Protein AF-A0A919XMH2-F1 (afdb_monomer)

Nearest PDB structures (foldseek):
  9crn-assembly1_A  TM=4.105E-01  e=1.845E-03  Streptococcus pyogenes NZ131
  7o9z-assembly1_A  TM=4.000E-01  e=1.592E-01  Homo sapiens

Sequence (378 aa):
MKRRINSLFTKSILCTICTATILCGSFSYEGSISAVSAATTDIRVSDEEALITNLKAANTRLSEGISSGMINDSMYKDVKASLLGFNVKLEDMAYGDFVSFDSLTEELKTTTNLLNTQIDEILAGYNGYDKFIIPLERDFCMEEFQRFQISVRALSKKGPSSTLNTSSVIMPSSSNKVGRITVRYGRHTYSSMNQVEYDAVMKIVEEAIKDRGTEPFAGKYQAYFFRYLDGDRKTNYEKRGVDYIGLHVAEGSIGELVEAGVPRETIIKAKIAGDVALLLIRGSVDPRNGKPNSAYDTLIDRQGDCDSDAQTILAVFDALGFNTAIIGSPNHADAIIEIDGKWWDFTSDSFLRVDMTQALKRKDIYIHTRPTNGLPIK

Mean predicted aligned error: 15.89 Å

Solvent-accessible surface area (backbone atoms only — not comparable to full-atom values): 21847 Å² total; per-residue (Å²): 137,93,81,92,78,84,90,88,90,79,89,91,89,90,76,88,88,90,88,89,80,90,86,87,81,98,70,87,88,81,80,56,67,66,58,52,50,51,54,54,46,56,53,52,52,55,54,52,52,49,50,50,50,47,37,49,58,22,46,51,53,39,50,53,15,58,79,68,71,66,67,55,71,67,44,56,52,43,40,45,52,34,54,49,54,47,51,54,52,57,73,75,47,68,95,83,72,72,86,59,53,67,65,47,54,53,52,51,52,52,47,50,50,56,64,48,56,48,52,59,52,49,76,74,65,70,91,71,85,86,76,64,62,64,61,56,59,46,53,51,44,52,50,57,49,50,52,46,53,49,54,50,51,60,66,68,48,82,55,82,72,64,62,74,76,64,91,60,51,66,74,51,59,99,76,32,59,54,92,87,28,77,30,58,46,50,76,54,52,36,64,38,92,44,51,68,47,35,53,51,41,50,49,55,45,52,48,55,59,55,74,47,50,81,60,65,52,75,51,100,36,30,72,26,39,52,39,42,75,73,69,52,56,33,88,81,42,59,88,83,36,71,66,17,49,32,24,44,52,30,43,64,24,46,35,59,45,56,77,71,65,48,56,68,70,59,52,52,53,50,48,43,32,51,52,51,27,54,58,57,46,59,80,34,42,70,80,89,71,86,72,43,50,13,21,40,30,18,64,72,72,33,29,26,42,49,45,1,45,25,25,36,39,41,54,35,34,42,69,71,45,41,42,32,31,26,41,28,40,99,88,47,36,46,33,31,37,48,56,90,94,39,41,25,37,66,55,97,79,20,47,45,81,45,59,56,66,62,50,63,66,39,93,64,41,46,75,69,39,70,37,31,82,70,56,80,89,108

pLDDT: mean 76.34, std 22.38, range [22.17, 98.38]

Secondary structure (DSSP, 8-state):
----------------------------SSSSHHHHHHHHHHHHHHHHHHHHHHHHHHHHHHHHHHHHT---HHHHHHHHHHHHHHHHHHHTS-TT--TTHHHHHHHHHHHHHHHHHHHHHHHHH--SS--SHHHHHHHHHHHHHHHHHHHHHHHH--S------GGG--PPPTT-EETTEE-SSTT--TT-SSHHHHHHHHHHHHHHHHHTTT--TTGGGHHHHHHHHTT--GGGS-TTSHHHHHHHHHHHHHHHHHHTT--HHHHHHHHHHHHHHHHHHBTBB--SSS---SHHHHHTS-B--HHHHHHHHHHHHHHTT-EEEEEEETTEEEEEEEETTEEEEEETTEEEEE-HHHHTTSTT-EEEE--TT-PPP-

Radius of gyration: 27.54 Å; Cα contacts (8 Å, |Δi|>4): 428; chains: 1; bounding box: 56×79×84 Å

Organism: NCBI:txid1274374

Structure (mmCIF, N/CA/C/O backbone):
data_AF-A0A919XMH2-F1
#
_entry.id   AF-A0A919XMH2-F1
#
loop_
_atom_site.group_PDB
_atom_site.id
_atom_site.type_symbol
_atom_site.label_atom_id
_atom_site.label_alt_id
_atom_site.label_comp_id
_atom_site.label_asym_id
_atom_site.label_entity_id
_atom_site.label_seq_id
_atom_site.pdbx_PDB_ins_code
_atom_site.Cartn_x
_atom_site.Cartn_y
_atom_site.Cartn_z
_atom_site.occupancy
_atom_site.B_iso_or_equiv
_atom_site.auth_seq_id
_atom_site.auth_comp_id
_atom_site.auth_asym_id
_atom_site.auth_atom_id
_atom_site.pdbx_PDB_model_num
ATOM 1 N N . MET A 1 1 ? -32.494 -22.008 -54.701 1.00 37.12 1 MET A N 1
ATOM 2 C CA . MET A 1 1 ? -31.610 -23.200 -54.629 1.00 37.12 1 MET A CA 1
ATOM 3 C C . MET A 1 1 ? -30.452 -22.818 -53.707 1.00 37.12 1 MET A C 1
ATOM 5 O O . MET A 1 1 ? -29.816 -21.834 -54.025 1.00 37.12 1 MET A O 1
ATOM 9 N N . LYS A 1 2 ? -30.210 -23.339 -52.492 1.00 31.72 2 LYS A N 1
ATOM 10 C CA . LYS A 1 2 ? -30.419 -24.656 -51.835 1.00 31.72 2 LYS A CA 1
ATOM 11 C C . LYS A 1 2 ? -29.518 -25.804 -52.345 1.00 31.72 2 LYS A C 1
ATOM 13 O O . LYS A 1 2 ? -29.921 -26.508 -53.262 1.00 31.72 2 LYS A O 1
ATOM 18 N N . ARG A 1 3 ? -28.358 -25.967 -51.679 1.00 33.78 3 ARG A N 1
ATOM 19 C CA . ARG A 1 3 ? -27.475 -27.147 -51.401 1.00 33.78 3 ARG A CA 1
ATOM 20 C C . ARG A 1 3 ? -26.162 -26.539 -50.849 1.00 33.78 3 ARG A C 1
ATOM 22 O O . ARG A 1 3 ? -25.624 -25.682 -51.529 1.00 33.78 3 ARG A O 1
ATOM 29 N N . ARG A 1 4 ? -25.639 -26.748 -49.630 1.00 33.78 4 ARG A N 1
ATOM 30 C CA . ARG A 1 4 ? -25.788 -27.739 -48.533 1.00 33.78 4 ARG A CA 1
ATOM 31 C C . ARG A 1 4 ? -25.133 -29.113 -48.779 1.00 33.78 4 ARG A C 1
ATOM 33 O O . ARG A 1 4 ? -25.792 -29.995 -49.316 1.00 33.78 4 ARG A O 1
ATOM 40 N N . ILE A 1 5 ? -23.889 -29.261 -48.296 1.00 37.41 5 ILE A N 1
ATOM 41 C CA . ILE A 1 5 ? -23.187 -30.483 -47.831 1.00 37.41 5 ILE A CA 1
ATOM 42 C C . ILE A 1 5 ? -22.262 -29.988 -46.686 1.00 37.41 5 ILE A C 1
ATOM 44 O O . ILE A 1 5 ? -21.480 -29.074 -46.919 1.00 37.41 5 ILE A O 1
ATOM 48 N N . ASN A 1 6 ? -22.605 -30.212 -45.410 1.00 28.58 6 ASN A N 1
ATOM 49 C CA . ASN A 1 6 ? -22.046 -31.222 -44.481 1.00 28.58 6 ASN A CA 1
ATOM 50 C C . ASN A 1 6 ? -20.498 -31.227 -44.426 1.00 28.58 6 ASN A C 1
ATOM 52 O O . ASN A 1 6 ? -19.864 -31.526 -45.426 1.00 28.58 6 ASN A O 1
ATOM 56 N N . SER A 1 7 ? -19.821 -30.779 -43.360 1.00 28.52 7 SER A N 1
ATOM 57 C CA . SER A 1 7 ? -19.795 -31.242 -41.951 1.00 28.52 7 SER A CA 1
ATOM 58 C C . SER A 1 7 ? -19.073 -32.578 -41.736 1.00 28.52 7 SER A C 1
ATOM 60 O O . SER A 1 7 ? -19.628 -33.612 -42.098 1.00 28.52 7 SER A O 1
ATOM 62 N N . LEU A 1 8 ? -17.910 -32.538 -41.073 1.00 27.72 8 LEU A N 1
ATOM 63 C CA . LEU A 1 8 ? -17.358 -33.540 -40.139 1.00 27.72 8 LEU A CA 1
ATOM 64 C C . LEU A 1 8 ? -15.905 -33.159 -39.808 1.00 27.72 8 LEU A C 1
ATOM 66 O O . LEU A 1 8 ? -15.084 -33.133 -40.713 1.00 27.72 8 LEU A O 1
ATOM 70 N N . PHE A 1 9 ? -15.608 -32.862 -38.540 1.00 25.66 9 PHE A N 1
ATOM 71 C CA . PHE A 1 9 ? -14.467 -33.395 -37.775 1.00 25.66 9 PHE A CA 1
ATOM 72 C C . PHE A 1 9 ? -14.459 -32.755 -36.380 1.00 25.66 9 PHE A C 1
ATOM 74 O O . PHE A 1 9 ? -14.402 -31.536 -36.225 1.00 25.66 9 PHE A O 1
ATOM 81 N N . THR A 1 10 ? -14.567 -33.577 -35.339 1.00 28.98 10 THR A N 1
ATOM 82 C CA . THR A 1 10 ? -14.477 -33.145 -33.939 1.00 28.98 10 THR A CA 1
ATOM 83 C C . THR A 1 10 ? -14.006 -34.330 -33.101 1.00 28.98 10 THR A C 1
ATOM 85 O O . THR A 1 10 ? -14.522 -35.427 -33.289 1.00 28.98 10 THR A O 1
ATOM 88 N N . LYS A 1 11 ? -13.109 -34.068 -32.137 1.00 26.88 11 LYS A N 1
ATOM 89 C CA . LYS A 1 11 ? -12.556 -34.997 -31.125 1.00 26.88 11 LYS A CA 1
ATOM 90 C C . LYS A 1 11 ? -11.604 -36.091 -31.639 1.00 26.88 11 LYS A C 1
ATOM 92 O O . LYS A 1 11 ? -12.023 -36.964 -32.385 1.00 26.88 11 LYS A O 1
ATOM 97 N N . SER A 1 12 ? -10.372 -36.103 -31.106 1.00 24.67 12 SER A N 1
ATOM 98 C CA . SER A 1 12 ? -9.724 -37.298 -30.517 1.00 24.67 12 SER A CA 1
ATOM 99 C C . SER A 1 12 ? -8.263 -37.032 -30.087 1.00 24.67 12 SER A C 1
ATOM 101 O O . SER A 1 12 ? -7.349 -37.469 -30.776 1.00 24.67 12 SER A O 1
ATOM 103 N N . ILE A 1 13 ? -8.034 -36.398 -28.927 1.00 26.77 13 ILE A N 1
ATOM 104 C CA . ILE A 1 13 ? -6.856 -36.667 -28.067 1.00 26.77 13 ILE A CA 1
ATOM 105 C C . ILE A 1 13 ? -7.311 -36.515 -26.608 1.00 26.77 13 ILE A C 1
ATOM 107 O O . ILE A 1 13 ? -7.397 -35.402 -26.099 1.00 26.77 13 ILE A O 1
ATOM 111 N N . LEU A 1 14 ? -7.683 -37.627 -25.965 1.00 23.66 14 LEU A N 1
ATOM 112 C CA . LEU A 1 14 ? -7.986 -37.696 -24.527 1.00 23.66 14 LEU A CA 1
ATOM 113 C C . LEU A 1 14 ? -7.947 -39.168 -24.068 1.00 23.66 14 LEU A C 1
ATOM 115 O O . LEU A 1 14 ? -8.983 -39.793 -23.857 1.00 23.66 14 LEU A O 1
ATOM 119 N N . CYS A 1 15 ? -6.748 -39.758 -24.016 1.00 24.55 15 CYS A N 1
ATOM 120 C CA . CYS A 1 15 ? -6.497 -41.092 -23.454 1.00 24.55 15 CYS A CA 1
ATOM 121 C C . CYS A 1 15 ? -4.993 -41.280 -23.175 1.00 24.55 15 CYS A C 1
ATOM 123 O O . CYS A 1 15 ? -4.175 -40.670 -23.863 1.00 24.55 15 CYS A O 1
ATOM 125 N N . THR A 1 16 ? -4.644 -42.178 -22.240 1.00 24.95 16 THR A N 1
ATOM 126 C CA . THR A 1 16 ? -3.318 -42.321 -21.580 1.00 24.95 16 THR A CA 1
ATOM 127 C C . THR A 1 16 ? -3.024 -41.108 -20.676 1.00 24.95 16 THR A C 1
ATOM 129 O O . THR A 1 16 ? -2.994 -39.985 -21.153 1.00 24.95 16 THR A O 1
ATOM 132 N N . ILE A 1 17 ? -2.849 -41.222 -19.355 1.00 23.98 17 ILE A N 1
ATOM 133 C CA . ILE A 1 17 ? -2.293 -42.320 -18.545 1.00 23.98 17 ILE A CA 1
ATOM 134 C C . ILE A 1 17 ? -3.164 -42.567 -17.298 1.00 23.98 17 ILE A C 1
ATOM 136 O O . ILE A 1 17 ? -3.434 -41.631 -16.555 1.00 23.98 17 ILE A O 1
ATOM 140 N N . CYS A 1 18 ? -3.543 -43.824 -17.027 1.00 22.17 18 CYS A N 1
ATOM 141 C CA . CYS A 1 18 ? -4.041 -44.253 -15.711 1.00 22.17 18 CYS A CA 1
ATOM 142 C C . CYS A 1 18 ? -3.999 -45.789 -15.568 1.00 22.17 18 CYS A C 1
ATOM 144 O O . CYS A 1 18 ? -4.957 -46.447 -15.951 1.00 22.17 18 CYS A O 1
ATOM 146 N N . THR A 1 19 ? -2.920 -46.349 -15.002 1.00 26.84 19 THR A N 1
ATOM 147 C CA . THR A 1 19 ? -2.914 -47.644 -14.270 1.00 26.84 19 THR A CA 1
ATOM 148 C C . THR A 1 19 ? -1.542 -47.900 -13.636 1.00 26.84 19 THR A C 1
ATOM 150 O O . THR A 1 19 ? -0.623 -48.297 -14.346 1.00 26.84 19 THR A O 1
ATOM 153 N N . ALA A 1 20 ? -1.425 -47.732 -12.313 1.00 23.78 20 ALA A N 1
ATOM 154 C CA . ALA A 1 20 ? -0.468 -48.450 -11.454 1.00 23.78 20 ALA A CA 1
ATOM 155 C C . ALA A 1 20 ? -0.774 -48.178 -9.965 1.00 23.78 20 ALA A C 1
ATOM 157 O O . ALA A 1 20 ? -0.366 -47.163 -9.405 1.00 23.78 20 ALA A O 1
ATOM 158 N N . THR A 1 21 ? -1.498 -49.078 -9.298 1.00 28.55 21 THR A N 1
ATOM 159 C CA . THR A 1 21 ? -1.613 -49.120 -7.824 1.00 28.55 21 THR A CA 1
ATOM 160 C C . THR A 1 21 ? -1.978 -50.548 -7.395 1.00 28.55 21 THR A C 1
ATOM 162 O O . THR A 1 21 ? -2.598 -51.246 -8.194 1.00 28.55 21 THR A O 1
ATOM 165 N N . ILE A 1 22 ? -1.687 -50.914 -6.127 1.00 32.78 22 ILE A N 1
ATOM 166 C CA . ILE A 1 22 ? -2.116 -52.150 -5.409 1.00 32.78 22 ILE A CA 1
ATOM 167 C C . ILE A 1 22 ? -1.269 -53.386 -5.813 1.00 32.78 22 ILE A C 1
ATOM 169 O O . ILE A 1 22 ? -1.165 -53.677 -6.996 1.00 32.78 22 ILE A O 1
ATOM 173 N N . LEU A 1 23 ? -0.609 -54.184 -4.952 1.00 27.98 23 LEU A N 1
ATOM 174 C CA . LEU A 1 23 ? -0.455 -54.378 -3.480 1.00 27.98 23 LEU A CA 1
ATOM 175 C C . LEU A 1 23 ? 0.982 -54.974 -3.256 1.00 27.98 23 LEU A C 1
ATOM 177 O O . LEU A 1 23 ? 1.599 -55.366 -4.240 1.00 27.98 23 LEU A O 1
ATOM 181 N N . CYS A 1 24 ? 1.625 -55.141 -2.085 1.00 27.50 24 CYS A N 1
ATOM 182 C CA . CYS A 1 24 ? 1.329 -54.965 -0.649 1.00 27.50 24 CYS A CA 1
ATOM 183 C C . CYS A 1 24 ? 2.656 -54.823 0.146 1.00 27.50 24 CYS A C 1
ATOM 185 O O . CYS A 1 24 ? 3.675 -55.338 -0.308 1.00 27.50 24 CYS A O 1
ATOM 187 N N . GLY A 1 25 ? 2.643 -54.259 1.367 1.00 24.67 25 GLY A N 1
ATOM 188 C CA . GLY A 1 25 ? 3.745 -54.432 2.334 1.00 24.67 25 GLY A CA 1
ATOM 189 C C . GLY A 1 25 ? 3.867 -53.336 3.398 1.00 24.67 25 GLY A C 1
ATOM 190 O O . GLY A 1 25 ? 4.455 -52.291 3.146 1.00 24.67 25 GLY A O 1
ATOM 191 N N . SER A 1 26 ? 3.360 -53.579 4.609 1.00 38.81 26 SER A N 1
ATOM 192 C CA . SER A 1 26 ? 3.562 -52.693 5.763 1.00 38.81 26 SER A CA 1
ATOM 193 C C . SER A 1 26 ? 4.991 -52.817 6.312 1.00 38.81 26 SER A C 1
ATOM 195 O O . SER A 1 26 ? 5.308 -53.808 6.969 1.00 38.81 26 SER A O 1
ATOM 197 N N . PHE A 1 27 ? 5.826 -51.804 6.072 1.00 32.75 27 PHE A N 1
ATOM 198 C CA . PHE A 1 27 ? 7.167 -51.655 6.651 1.00 32.75 27 PHE A CA 1
ATOM 199 C C . PHE A 1 27 ? 7.318 -50.288 7.335 1.00 32.75 27 PHE A C 1
ATOM 201 O O . PHE A 1 27 ? 6.703 -49.303 6.926 1.00 32.75 27 PHE A O 1
ATOM 208 N N . SER A 1 28 ? 8.126 -50.243 8.395 1.00 34.31 28 SER A N 1
ATOM 209 C CA . SER A 1 28 ? 8.384 -49.065 9.231 1.00 34.31 28 SER A CA 1
ATOM 210 C C . SER A 1 28 ? 9.037 -47.919 8.444 1.00 34.31 28 SER A C 1
ATOM 212 O O . SER A 1 28 ? 10.002 -48.120 7.708 1.00 34.31 28 SER A O 1
ATOM 214 N N . TYR A 1 29 ? 8.513 -46.702 8.610 1.00 39.00 29 TYR A N 1
ATOM 215 C CA . TYR A 1 29 ? 8.748 -45.579 7.695 1.00 39.00 29 TYR A CA 1
ATOM 216 C C . TYR A 1 29 ? 9.669 -44.500 8.297 1.00 39.00 29 TYR A C 1
ATOM 218 O O . TYR A 1 29 ? 9.210 -43.425 8.666 1.00 39.00 29 TYR A O 1
ATOM 226 N N . GLU A 1 30 ? 10.975 -44.779 8.368 1.00 38.09 30 GLU A N 1
ATOM 227 C CA . GLU A 1 30 ? 12.016 -43.765 8.667 1.00 38.09 30 GLU A CA 1
ATOM 228 C C . GLU A 1 30 ? 13.101 -43.647 7.570 1.00 38.09 30 GLU A C 1
ATOM 230 O O . GLU A 1 30 ? 13.927 -42.742 7.610 1.00 38.09 30 GLU A O 1
ATOM 235 N N . GLY A 1 31 ? 13.092 -44.514 6.546 1.00 41.38 31 GLY A N 1
ATOM 236 C CA . GLY A 1 31 ? 14.118 -44.555 5.484 1.00 41.38 31 GLY A CA 1
ATOM 237 C C . GLY A 1 31 ? 13.741 -43.908 4.142 1.00 41.38 31 GLY A C 1
ATOM 238 O O . GLY A 1 31 ? 14.453 -44.082 3.159 1.00 41.38 31 GLY A O 1
ATOM 239 N N . SER A 1 32 ? 12.598 -43.227 4.059 1.00 42.12 32 SER A N 1
ATOM 240 C CA . SER A 1 32 ? 11.900 -42.914 2.797 1.00 42.12 32 SER A CA 1
ATOM 241 C C . SER A 1 32 ? 11.964 -41.446 2.357 1.00 42.12 32 SER A C 1
ATOM 243 O O . SER A 1 32 ? 11.772 -41.156 1.178 1.00 42.12 32 SER A O 1
ATOM 245 N N . ILE A 1 33 ? 12.263 -40.514 3.267 1.00 42.69 33 ILE A N 1
ATOM 246 C CA . ILE A 1 33 ? 12.287 -39.070 2.963 1.00 42.69 33 ILE A CA 1
ATOM 247 C C . ILE A 1 33 ? 13.466 -38.712 2.039 1.00 42.69 33 ILE A C 1
ATOM 249 O O . ILE A 1 33 ? 13.313 -37.892 1.137 1.00 42.69 33 ILE A O 1
ATOM 253 N N . SER A 1 34 ? 14.623 -39.362 2.202 1.00 42.59 34 SER A N 1
ATOM 254 C CA . SER A 1 34 ? 15.809 -39.129 1.363 1.00 42.59 34 SER A CA 1
ATOM 255 C C . SER A 1 34 ? 15.616 -39.590 -0.085 1.00 42.59 34 SER A C 1
ATOM 257 O O . SER A 1 34 ? 15.993 -38.869 -1.004 1.00 42.59 34 SER A O 1
ATOM 259 N N . ALA A 1 35 ? 14.990 -40.751 -0.299 1.00 39.09 35 ALA A N 1
ATOM 260 C CA . ALA A 1 35 ? 14.731 -41.290 -1.635 1.00 39.09 35 ALA A CA 1
ATOM 261 C C . ALA A 1 35 ? 13.670 -40.479 -2.398 1.00 39.09 35 ALA A C 1
ATOM 263 O O . ALA A 1 35 ? 13.832 -40.232 -3.591 1.00 39.09 35 ALA A O 1
ATOM 264 N N . VAL A 1 36 ? 12.616 -40.018 -1.710 1.00 39.62 36 VAL A N 1
ATOM 265 C CA . VAL A 1 36 ? 11.622 -39.110 -2.306 1.00 39.62 36 VAL A CA 1
ATOM 266 C C . VAL A 1 36 ? 12.258 -37.759 -2.636 1.00 39.62 36 VAL A C 1
ATOM 268 O O . VAL A 1 36 ? 12.061 -37.272 -3.741 1.00 39.62 36 VAL A O 1
ATOM 271 N N . SER A 1 37 ? 13.078 -37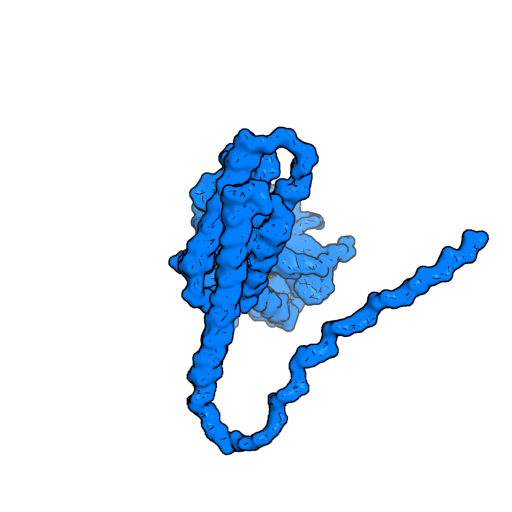.199 -1.737 1.00 45.19 37 SER A N 1
ATOM 272 C CA . SER A 1 37 ? 13.803 -35.943 -1.978 1.00 45.19 37 SER A CA 1
ATOM 273 C C . SER A 1 37 ? 14.713 -36.026 -3.214 1.00 45.19 37 SER A C 1
ATOM 275 O O . SER A 1 37 ? 14.603 -35.189 -4.115 1.00 45.19 37 SER A O 1
ATOM 277 N N . ALA A 1 38 ? 15.530 -37.083 -3.318 1.00 45.69 38 ALA A N 1
ATOM 278 C CA . ALA A 1 38 ? 16.395 -37.327 -4.474 1.00 45.69 38 ALA A CA 1
ATOM 279 C C . ALA A 1 38 ? 15.586 -37.441 -5.777 1.00 45.69 38 ALA A C 1
ATOM 281 O O . ALA A 1 38 ? 15.829 -36.681 -6.709 1.00 45.69 38 ALA A O 1
ATOM 282 N N . ALA A 1 39 ? 14.541 -38.276 -5.805 1.00 37.81 39 ALA A N 1
ATOM 283 C CA . ALA A 1 39 ? 13.683 -38.418 -6.981 1.00 37.81 39 ALA A CA 1
ATOM 284 C C . ALA A 1 39 ? 12.970 -37.107 -7.369 1.00 37.81 39 ALA A C 1
ATOM 286 O O . ALA A 1 39 ? 12.843 -36.804 -8.553 1.00 37.81 39 ALA A O 1
ATOM 287 N N . THR A 1 40 ? 12.533 -36.290 -6.401 1.00 47.91 40 THR A N 1
ATOM 288 C CA . THR A 1 40 ? 11.966 -34.961 -6.701 1.00 47.91 40 THR A CA 1
ATOM 289 C C . THR A 1 40 ? 13.009 -33.969 -7.204 1.00 47.91 40 THR A C 1
ATOM 291 O O . THR A 1 40 ? 12.663 -33.090 -7.988 1.00 47.91 40 THR A O 1
ATOM 294 N N . THR A 1 41 ? 14.272 -34.112 -6.797 1.00 54.03 41 THR A N 1
ATOM 295 C CA . THR A 1 41 ? 15.380 -33.288 -7.301 1.00 54.03 41 THR A CA 1
ATOM 296 C C . THR A 1 41 ? 15.699 -33.659 -8.745 1.00 54.03 41 THR A C 1
ATOM 298 O O . THR A 1 41 ? 15.716 -32.780 -9.598 1.00 54.03 41 THR A O 1
ATOM 301 N N . ASP A 1 42 ? 15.839 -34.953 -9.041 1.00 47.16 42 ASP A N 1
ATOM 302 C CA . ASP A 1 42 ? 16.117 -35.452 -10.392 1.00 47.16 42 ASP A CA 1
ATOM 303 C C . ASP A 1 42 ? 15.017 -35.042 -11.390 1.00 47.16 42 ASP A C 1
ATOM 305 O O . ASP A 1 42 ? 15.311 -34.568 -12.489 1.00 47.16 42 ASP A O 1
ATOM 309 N N . ILE A 1 43 ? 13.740 -35.138 -10.990 1.00 52.09 43 ILE A N 1
ATOM 310 C CA . ILE A 1 43 ? 12.607 -34.685 -11.817 1.00 52.09 43 ILE A CA 1
ATOM 311 C C . ILE A 1 43 ? 12.673 -33.166 -12.056 1.00 52.09 43 ILE A C 1
ATOM 313 O O . ILE A 1 43 ? 12.537 -32.725 -13.197 1.00 52.09 43 ILE A O 1
ATOM 317 N N . ARG A 1 4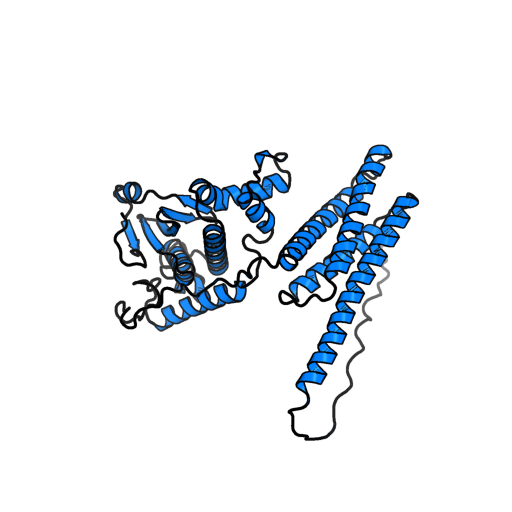4 ? 12.933 -32.359 -11.016 1.00 57.41 44 ARG A N 1
ATOM 318 C CA . ARG A 1 44 ? 13.042 -30.891 -11.138 1.00 57.41 44 ARG A CA 1
ATOM 319 C C . ARG A 1 44 ? 14.179 -30.460 -12.067 1.00 57.41 44 ARG A C 1
ATOM 321 O O . ARG A 1 44 ? 13.951 -29.619 -12.932 1.00 57.41 44 ARG A O 1
ATOM 328 N N . VAL A 1 45 ? 15.360 -31.067 -11.932 1.00 60.09 45 VAL A N 1
ATOM 329 C CA . VAL A 1 45 ? 16.511 -30.794 -12.810 1.00 60.09 45 VAL A CA 1
ATOM 330 C C . VAL A 1 45 ? 16.161 -31.117 -14.267 1.00 60.09 45 VAL A C 1
ATOM 332 O O . VAL A 1 45 ? 16.439 -30.306 -15.148 1.00 60.09 45 VAL A O 1
ATOM 335 N N . SER A 1 46 ? 15.465 -32.232 -14.523 1.00 66.44 46 SER A N 1
ATOM 336 C CA . SER A 1 46 ? 15.073 -32.611 -15.889 1.00 66.44 46 SER A CA 1
ATOM 337 C C . SER A 1 46 ? 14.099 -31.625 -16.561 1.00 66.44 46 SER A C 1
ATOM 339 O O . SER A 1 46 ? 14.206 -31.390 -17.766 1.00 66.44 46 SER A O 1
ATOM 341 N N . ASP A 1 47 ? 13.203 -30.985 -15.797 1.00 78.25 47 ASP A N 1
ATOM 342 C CA . ASP A 1 47 ? 12.311 -29.933 -16.307 1.00 78.25 47 ASP A CA 1
ATOM 343 C C . ASP A 1 47 ? 13.079 -28.642 -16.657 1.00 78.25 47 ASP A C 1
ATOM 345 O O . ASP A 1 47 ? 12.821 -28.019 -17.691 1.00 78.25 47 ASP A O 1
ATOM 349 N N . GLU A 1 48 ? 14.016 -28.219 -15.799 1.00 80.56 48 GLU A N 1
ATOM 350 C CA . GLU A 1 48 ? 14.837 -27.019 -16.026 1.00 80.56 48 GLU A CA 1
ATOM 351 C C . GLU A 1 48 ? 15.740 -27.180 -17.254 1.00 80.56 48 GLU A C 1
ATOM 353 O O . GLU A 1 48 ? 15.795 -26.295 -18.115 1.00 80.56 48 GLU A O 1
ATOM 358 N N . GLU A 1 49 ? 16.414 -28.327 -17.370 1.00 82.75 49 GLU A N 1
ATOM 359 C CA . GLU A 1 49 ? 17.259 -28.652 -18.519 1.00 82.75 49 GLU A CA 1
ATOM 360 C C . GLU A 1 49 ? 16.450 -28.704 -19.820 1.00 82.75 49 GLU A C 1
ATOM 362 O O . GLU A 1 49 ? 16.929 -28.226 -20.853 1.00 82.75 49 GLU A O 1
ATOM 367 N N . ALA A 1 50 ? 15.210 -29.206 -19.786 1.00 85.06 50 ALA A N 1
ATOM 368 C CA . ALA A 1 50 ? 14.317 -29.200 -20.942 1.00 85.06 50 ALA A CA 1
ATOM 369 C C . ALA A 1 50 ? 13.947 -27.772 -21.384 1.00 85.06 50 ALA A C 1
ATOM 371 O O . ALA A 1 50 ? 14.024 -27.461 -22.575 1.00 85.06 50 ALA A O 1
ATOM 372 N N . LEU A 1 51 ? 13.608 -26.873 -20.451 1.00 81.94 51 LEU A N 1
ATOM 373 C CA . LEU A 1 51 ? 13.320 -25.466 -20.766 1.00 81.94 51 LEU A CA 1
ATOM 374 C C . LEU A 1 51 ? 14.547 -24.746 -21.351 1.00 81.94 51 LEU A C 1
ATOM 376 O O . LEU A 1 51 ? 14.435 -24.068 -22.376 1.00 81.94 51 LEU A O 1
ATOM 380 N N . ILE A 1 52 ? 15.731 -24.944 -20.759 1.00 83.25 52 ILE A N 1
ATOM 381 C CA . ILE A 1 52 ? 16.995 -24.375 -21.261 1.00 83.25 52 ILE A CA 1
ATOM 382 C C . ILE A 1 52 ? 17.327 -24.931 -22.653 1.00 83.25 52 ILE A C 1
ATOM 384 O O . ILE A 1 52 ? 17.744 -24.179 -23.534 1.00 83.25 52 ILE A O 1
ATOM 388 N N . THR A 1 53 ? 17.107 -26.226 -22.884 1.00 88.38 53 THR A N 1
ATOM 389 C CA . THR A 1 53 ? 17.330 -26.879 -24.185 1.00 88.38 53 THR A CA 1
ATOM 390 C C . THR A 1 53 ? 16.375 -26.355 -25.260 1.00 88.38 53 THR A C 1
ATOM 392 O O . THR A 1 53 ? 16.800 -26.111 -26.390 1.00 88.38 53 THR A O 1
ATOM 395 N N . ASN A 1 54 ? 15.110 -26.106 -24.914 1.00 86.31 54 ASN A N 1
ATOM 396 C CA . ASN A 1 54 ? 14.130 -25.523 -25.831 1.00 86.31 54 ASN A CA 1
ATOM 397 C C . ASN A 1 54 ? 14.505 -24.086 -26.230 1.00 86.31 54 ASN A C 1
ATOM 399 O O . ASN A 1 54 ? 14.502 -23.766 -27.420 1.00 86.31 54 ASN A O 1
ATOM 403 N N . LEU A 1 55 ? 14.910 -23.246 -25.267 1.00 86.12 55 LEU A N 1
ATOM 404 C CA . LEU A 1 55 ? 15.376 -21.886 -25.557 1.00 86.12 55 LEU A CA 1
ATOM 405 C C . LEU A 1 55 ? 16.665 -21.887 -26.394 1.00 86.12 55 LEU A C 1
ATOM 407 O O . LEU A 1 55 ? 16.741 -21.132 -27.361 1.00 86.12 55 LEU A O 1
ATOM 411 N N . LYS A 1 56 ? 17.620 -22.786 -26.111 1.00 88.94 56 LYS A N 1
ATOM 412 C CA . LYS A 1 56 ? 18.808 -23.024 -26.956 1.00 88.94 56 LYS A CA 1
ATOM 413 C C . LYS A 1 56 ? 18.414 -23.336 -28.398 1.00 88.94 56 LYS A C 1
ATOM 415 O O . LYS A 1 56 ? 18.859 -22.662 -29.321 1.00 88.94 56 LYS A O 1
ATOM 420 N N . ALA A 1 57 ? 17.519 -24.303 -28.602 1.00 88.69 57 ALA A N 1
ATOM 421 C CA . ALA A 1 57 ? 17.056 -24.697 -29.933 1.00 88.69 57 ALA A CA 1
ATOM 422 C C . ALA A 1 57 ? 16.254 -23.594 -30.658 1.00 88.69 57 ALA A C 1
ATOM 424 O O . ALA A 1 57 ? 16.245 -23.544 -31.892 1.00 88.69 57 ALA A O 1
ATOM 425 N N . ALA A 1 58 ? 15.575 -22.705 -29.928 1.00 86.44 58 ALA A N 1
ATOM 426 C CA . ALA A 1 58 ? 14.937 -21.516 -30.492 1.00 86.44 58 ALA A CA 1
ATOM 427 C C . ALA A 1 58 ? 15.976 -20.445 -30.886 1.00 86.44 58 ALA A C 1
ATOM 429 O O . ALA A 1 58 ? 15.934 -19.949 -32.012 1.00 86.44 58 ALA A O 1
ATOM 430 N N . ASN A 1 59 ? 16.953 -20.165 -30.013 1.00 84.19 59 ASN A N 1
ATOM 431 C CA . ASN A 1 59 ? 18.078 -19.258 -30.264 1.00 84.19 59 ASN A CA 1
ATOM 432 C C . ASN A 1 59 ? 18.897 -19.688 -31.494 1.00 84.19 59 ASN A C 1
ATOM 434 O O . ASN A 1 59 ? 19.166 -18.862 -32.365 1.00 84.19 59 ASN A O 1
ATOM 438 N N . THR A 1 60 ? 19.250 -20.974 -31.613 1.00 89.50 60 THR A N 1
ATOM 439 C CA . THR A 1 60 ? 19.987 -21.505 -32.774 1.00 89.50 60 THR A CA 1
ATOM 440 C C . THR A 1 60 ? 19.227 -21.263 -34.075 1.00 89.50 60 THR A C 1
ATOM 442 O O . THR A 1 60 ? 19.786 -20.679 -34.999 1.00 89.50 60 THR A O 1
ATOM 445 N N . ARG A 1 61 ? 17.939 -21.625 -34.137 1.00 85.81 61 ARG A N 1
ATOM 446 C CA . ARG A 1 61 ? 17.130 -21.460 -35.358 1.00 85.81 61 ARG A CA 1
ATOM 447 C C . ARG A 1 61 ? 16.895 -19.995 -35.722 1.00 85.81 61 ARG A C 1
ATOM 449 O O . ARG A 1 61 ? 16.887 -19.666 -36.905 1.00 85.81 61 ARG A O 1
ATOM 456 N N . LEU A 1 62 ? 16.749 -19.111 -34.732 1.00 83.50 62 LEU A N 1
ATOM 457 C CA . LEU A 1 62 ? 16.699 -17.668 -34.972 1.00 83.50 62 LEU A CA 1
ATOM 458 C C . LEU A 1 62 ? 18.038 -17.156 -35.536 1.00 83.50 62 LEU A C 1
ATOM 460 O O . LEU A 1 62 ? 18.034 -16.431 -36.524 1.00 83.50 62 LEU A O 1
ATOM 464 N N . SER A 1 63 ? 19.173 -17.577 -34.970 1.00 83.94 63 SER A N 1
ATOM 465 C CA . SER A 1 63 ? 20.523 -17.212 -35.436 1.00 83.94 63 SER A CA 1
ATOM 466 C C . SER A 1 63 ? 20.828 -17.703 -36.860 1.00 83.94 63 SER A C 1
ATOM 468 O O . SER A 1 63 ? 21.376 -16.960 -37.678 1.00 83.94 63 SER A O 1
ATOM 470 N N . GLU A 1 64 ? 20.417 -18.927 -37.199 1.00 86.25 64 GLU A N 1
ATOM 471 C CA . GLU A 1 64 ? 20.490 -19.477 -38.560 1.00 86.25 64 GLU A CA 1
ATOM 472 C C . GLU A 1 64 ? 19.598 -18.695 -39.534 1.00 86.25 64 GLU A C 1
ATOM 474 O O . GLU A 1 64 ? 20.028 -18.365 -40.642 1.00 86.25 64 GLU A O 1
ATOM 479 N N . GLY A 1 65 ? 18.377 -18.343 -39.113 1.00 83.44 65 GLY A N 1
ATOM 480 C CA . GLY A 1 65 ? 17.475 -17.477 -39.870 1.00 83.44 65 GLY A CA 1
ATOM 481 C C . GLY A 1 65 ? 18.093 -16.108 -40.154 1.00 83.44 65 GLY A C 1
ATOM 482 O O . GLY A 1 65 ? 18.065 -15.660 -41.297 1.00 83.44 65 GLY A O 1
ATOM 483 N N . ILE A 1 66 ? 18.700 -15.477 -39.142 1.00 77.12 66 ILE A N 1
ATOM 484 C CA . ILE A 1 66 ? 19.408 -14.191 -39.259 1.00 77.12 66 ILE A CA 1
ATOM 485 C C . ILE A 1 66 ? 20.554 -14.309 -40.265 1.00 77.12 66 ILE A C 1
ATOM 487 O O . ILE A 1 66 ? 20.555 -13.628 -41.287 1.00 77.12 66 ILE A O 1
ATOM 491 N N . SER A 1 67 ? 21.459 -15.263 -40.042 1.00 80.31 67 SER A N 1
ATOM 492 C CA . SER A 1 67 ? 22.666 -15.461 -40.859 1.00 80.31 67 SER A CA 1
ATOM 493 C C . SER A 1 67 ? 22.372 -15.796 -42.330 1.00 80.31 67 SER A C 1
ATOM 495 O O . SER A 1 67 ? 23.212 -15.565 -43.198 1.00 80.31 67 SER A O 1
ATOM 497 N N . SER A 1 68 ? 21.195 -16.361 -42.620 1.00 82.81 68 SER A N 1
ATOM 498 C CA . SER A 1 68 ? 20.735 -16.697 -43.976 1.00 82.81 68 SER A CA 1
ATOM 499 C C . SER A 1 68 ? 19.785 -15.662 -44.593 1.00 82.81 68 SER A C 1
ATOM 501 O O . SER A 1 68 ? 19.440 -15.781 -45.769 1.00 82.81 68 SER A O 1
ATOM 503 N N . GLY A 1 69 ? 19.328 -14.671 -43.821 1.00 80.50 69 GLY A N 1
ATOM 504 C CA . GLY A 1 69 ? 18.260 -13.747 -44.212 1.00 80.50 69 GLY A CA 1
ATOM 505 C C . GLY A 1 69 ? 16.866 -14.389 -44.336 1.00 80.50 69 GLY A C 1
ATOM 506 O O . GLY A 1 69 ? 15.948 -13.742 -44.837 1.00 80.50 69 GLY A O 1
ATOM 507 N N . MET A 1 70 ? 16.679 -15.641 -43.895 1.00 83.44 70 MET A N 1
ATOM 508 C CA . MET A 1 70 ? 15.437 -16.426 -44.033 1.00 83.44 70 MET A CA 1
ATOM 509 C C . MET A 1 70 ? 14.599 -16.463 -42.741 1.00 83.44 70 MET A C 1
ATOM 511 O O . MET A 1 70 ? 14.127 -17.511 -42.291 1.00 83.44 70 MET A O 1
ATOM 515 N N . ILE A 1 71 ? 14.420 -15.296 -42.132 1.00 79.25 71 ILE A N 1
ATOM 516 C CA . ILE A 1 71 ? 13.742 -15.120 -40.842 1.00 79.25 71 ILE A CA 1
ATOM 517 C C . ILE A 1 71 ? 12.223 -15.150 -41.044 1.00 79.25 71 ILE A C 1
ATOM 519 O O . ILE A 1 71 ? 11.713 -14.598 -42.017 1.00 79.25 71 ILE A O 1
ATOM 523 N N . ASN A 1 72 ? 11.484 -15.794 -40.137 1.00 81.19 72 ASN A N 1
ATOM 524 C CA . ASN A 1 72 ? 10.029 -15.907 -40.242 1.00 81.19 72 ASN A CA 1
ATOM 525 C C . ASN A 1 72 ? 9.333 -16.033 -38.875 1.00 81.19 72 ASN A C 1
ATOM 527 O O . ASN A 1 72 ? 9.946 -16.406 -37.875 1.00 81.19 72 ASN A O 1
ATOM 531 N N . ASP A 1 73 ? 8.025 -15.772 -38.866 1.00 75.00 73 ASP A N 1
ATOM 532 C CA . ASP A 1 73 ? 7.112 -15.844 -37.719 1.00 75.00 73 ASP A CA 1
ATOM 533 C C . ASP A 1 73 ? 7.297 -17.049 -36.784 1.00 75.00 73 ASP A C 1
ATOM 535 O O . ASP A 1 73 ? 7.151 -16.898 -35.569 1.00 75.00 73 ASP A O 1
ATOM 539 N N . SER A 1 74 ? 7.575 -18.254 -37.303 1.00 81.50 74 SER A N 1
ATOM 540 C CA . SER A 1 74 ? 7.653 -19.440 -36.440 1.00 81.50 74 SER A CA 1
ATOM 541 C C . SER A 1 74 ? 8.870 -19.385 -35.517 1.00 81.50 74 SER A C 1
ATOM 543 O O . SER A 1 74 ? 8.796 -19.845 -34.384 1.00 81.50 74 SER A O 1
ATOM 545 N N . MET A 1 75 ? 9.968 -18.761 -35.958 1.00 82.12 75 MET A N 1
ATOM 546 C CA . MET A 1 75 ? 11.178 -18.593 -35.148 1.00 82.12 75 MET A CA 1
ATOM 547 C C . MET A 1 75 ? 10.909 -17.704 -33.923 1.00 82.12 75 MET A C 1
ATOM 549 O O . MET A 1 75 ? 11.285 -18.065 -32.808 1.00 82.12 75 MET A O 1
ATOM 553 N N . TYR A 1 76 ? 10.188 -16.589 -34.096 1.00 76.25 76 TYR A N 1
ATOM 554 C CA . TYR A 1 76 ? 9.786 -15.727 -32.976 1.00 76.25 76 TYR A CA 1
ATOM 555 C C . TYR A 1 76 ? 8.775 -16.409 -32.055 1.00 76.25 76 TYR A C 1
ATOM 557 O O . TYR A 1 76 ? 8.884 -16.308 -30.833 1.00 76.25 76 TYR A O 1
ATOM 565 N N . LYS A 1 77 ? 7.807 -17.138 -32.626 1.00 78.62 77 LYS A N 1
ATOM 566 C CA . LYS A 1 77 ? 6.804 -17.894 -31.863 1.00 78.62 77 LYS A CA 1
ATOM 567 C C . LYS A 1 77 ? 7.447 -18.972 -30.985 1.00 78.62 77 LYS A C 1
ATOM 569 O O . LYS A 1 77 ? 6.997 -19.155 -29.856 1.00 78.62 77 LYS A O 1
ATOM 574 N N . ASP A 1 78 ? 8.533 -19.594 -31.436 1.00 82.12 78 ASP A N 1
ATOM 575 C CA . ASP A 1 78 ? 9.270 -20.599 -30.664 1.00 82.12 78 ASP A CA 1
ATOM 576 C C . ASP A 1 78 ? 10.123 -19.987 -29.536 1.00 82.12 78 ASP A C 1
ATOM 578 O O . ASP A 1 78 ? 10.144 -20.520 -28.423 1.00 82.12 78 ASP A O 1
ATOM 582 N N . VAL A 1 79 ? 10.767 -18.833 -29.767 1.00 78.75 79 VAL A N 1
ATOM 583 C CA . VAL A 1 79 ? 11.424 -18.058 -28.691 1.00 78.75 79 VAL A CA 1
ATOM 584 C C . VAL A 1 79 ? 10.391 -17.618 -27.648 1.00 78.75 79 VAL A C 1
ATOM 586 O O . VAL A 1 79 ? 10.577 -17.847 -26.454 1.00 78.75 79 VAL A O 1
ATOM 589 N N . LYS A 1 80 ? 9.254 -17.067 -28.089 1.00 77.06 80 LYS A N 1
ATOM 590 C CA . LYS A 1 80 ? 8.132 -16.665 -27.227 1.00 77.06 80 LYS A CA 1
ATOM 591 C C . LYS A 1 80 ? 7.564 -17.830 -26.416 1.00 77.06 80 LYS A C 1
ATOM 593 O O . LYS A 1 80 ? 7.330 -17.666 -25.224 1.00 77.06 80 LYS A O 1
ATOM 598 N N . ALA A 1 81 ? 7.342 -18.991 -27.031 1.00 80.19 81 ALA A N 1
ATOM 599 C CA . ALA A 1 81 ? 6.845 -20.175 -26.332 1.00 80.19 81 ALA A CA 1
ATOM 600 C C . ALA A 1 81 ? 7.838 -20.656 -25.261 1.00 80.19 81 ALA A C 1
ATOM 602 O O . ALA A 1 81 ? 7.425 -21.014 -24.159 1.00 80.19 81 ALA A O 1
ATOM 603 N N . SER A 1 82 ? 9.140 -20.583 -25.556 1.00 80.62 82 SER A N 1
ATOM 604 C CA . SER A 1 82 ? 10.205 -20.918 -24.607 1.00 80.62 82 SER A CA 1
ATOM 605 C C . SER A 1 82 ? 10.225 -19.950 -23.414 1.00 80.62 82 SER A C 1
ATOM 607 O O . SER A 1 82 ? 10.216 -20.394 -22.268 1.00 80.62 82 SER A O 1
ATOM 609 N N . LEU A 1 83 ? 10.166 -18.634 -23.661 1.00 75.62 83 LEU A N 1
ATOM 610 C CA . LEU A 1 83 ? 10.103 -17.607 -22.609 1.00 75.62 83 LEU A CA 1
ATOM 611 C C . LEU A 1 83 ? 8.821 -17.699 -21.759 1.00 75.62 83 LEU A C 1
ATOM 613 O O . LEU A 1 83 ? 8.880 -17.523 -20.547 1.00 75.62 83 LEU A O 1
ATOM 617 N N . LEU A 1 84 ? 7.673 -18.028 -22.361 1.00 72.56 84 LEU A N 1
ATOM 618 C CA . LEU A 1 84 ? 6.424 -18.249 -21.623 1.00 72.56 84 LEU A CA 1
ATOM 619 C C . LEU A 1 84 ? 6.487 -19.499 -20.734 1.00 72.56 84 LEU A C 1
ATOM 621 O O . LEU A 1 84 ? 6.052 -19.440 -19.587 1.00 72.56 84 LEU A O 1
ATOM 625 N N . GLY A 1 85 ? 7.058 -20.605 -21.225 1.00 76.31 85 GLY A N 1
ATOM 626 C CA . GLY A 1 85 ? 7.283 -21.805 -20.410 1.00 76.31 85 GLY A CA 1
ATOM 627 C C . GLY A 1 85 ? 8.192 -21.528 -19.209 1.00 76.31 85 GLY A C 1
ATOM 628 O O . GLY A 1 85 ? 7.949 -22.028 -18.113 1.00 76.31 85 GLY A O 1
ATOM 629 N N . PHE A 1 86 ? 9.185 -20.660 -19.398 1.00 74.94 86 PHE A N 1
ATOM 630 C CA . PHE A 1 86 ? 10.036 -20.155 -18.329 1.00 74.94 86 PHE A CA 1
ATOM 631 C C . PHE A 1 86 ? 9.305 -19.253 -17.324 1.00 74.94 86 PHE A C 1
ATOM 633 O O . PHE A 1 86 ? 9.504 -19.436 -16.126 1.00 74.94 86 PHE A O 1
ATOM 640 N N . ASN A 1 87 ? 8.455 -18.320 -17.772 1.00 65.81 87 ASN A N 1
ATOM 641 C CA . ASN A 1 87 ? 7.655 -17.478 -16.871 1.00 65.81 87 ASN A CA 1
ATOM 642 C C . ASN A 1 87 ? 6.746 -18.333 -15.975 1.00 65.81 87 ASN A C 1
ATOM 644 O O . ASN A 1 87 ? 6.810 -18.196 -14.758 1.00 65.81 87 ASN A O 1
ATOM 648 N N . VAL A 1 88 ? 5.996 -19.280 -16.555 1.00 71.00 88 VAL A N 1
ATOM 649 C CA . VAL A 1 88 ? 5.136 -20.206 -15.792 1.00 71.00 88 VAL A CA 1
ATOM 650 C C . VAL A 1 88 ? 5.953 -21.017 -14.780 1.00 71.00 88 VAL A C 1
ATOM 652 O O . VAL A 1 88 ? 5.572 -21.123 -13.619 1.00 71.00 88 VAL A O 1
ATOM 655 N N . LYS A 1 89 ? 7.122 -21.543 -15.178 1.00 72.44 89 LYS A N 1
ATOM 656 C CA . LYS A 1 89 ? 7.976 -22.311 -14.259 1.00 72.44 89 LYS A CA 1
ATOM 657 C C . LYS A 1 89 ? 8.546 -21.451 -13.125 1.00 72.44 89 LYS A C 1
ATOM 659 O O . LYS A 1 89 ? 8.663 -21.955 -12.015 1.00 72.44 89 LYS A O 1
ATOM 664 N N . LEU A 1 90 ? 8.883 -20.180 -13.370 1.00 65.62 90 LEU A N 1
ATOM 665 C CA . LEU A 1 90 ? 9.318 -19.265 -12.306 1.00 65.62 90 LEU A CA 1
ATOM 666 C C . LEU A 1 90 ? 8.181 -18.881 -11.351 1.00 65.62 90 LEU A C 1
ATOM 668 O O . LEU A 1 90 ? 8.449 -18.710 -10.167 1.00 65.62 90 LEU A O 1
ATOM 672 N N . GLU A 1 91 ? 6.945 -18.757 -11.838 1.00 62.94 91 GLU A N 1
ATOM 673 C CA . GLU A 1 91 ? 5.762 -18.520 -10.996 1.00 62.94 91 GLU A CA 1
ATOM 674 C C . GLU A 1 91 ? 5.467 -19.725 -10.077 1.00 62.94 91 GLU A C 1
ATOM 676 O O . GLU A 1 91 ? 5.101 -19.537 -8.918 1.00 62.94 91 GLU A O 1
ATOM 681 N N . ASP A 1 92 ? 5.715 -20.953 -10.549 1.00 64.62 92 ASP A N 1
ATOM 682 C CA . ASP A 1 92 ? 5.550 -22.200 -9.780 1.00 64.62 92 ASP A CA 1
ATOM 683 C C . ASP A 1 92 ? 6.695 -22.500 -8.779 1.00 64.62 92 ASP A C 1
ATOM 685 O O . ASP A 1 92 ? 6.596 -23.446 -7.987 1.00 64.62 92 ASP A O 1
ATOM 689 N N . MET A 1 93 ? 7.811 -21.759 -8.808 1.00 61.25 93 MET A N 1
ATOM 690 C CA . MET A 1 93 ? 9.019 -22.081 -8.033 1.00 61.25 93 MET A CA 1
ATOM 691 C C . MET A 1 93 ? 9.210 -21.206 -6.792 1.00 61.25 93 MET A C 1
ATOM 693 O O . MET A 1 93 ? 9.207 -19.978 -6.843 1.00 61.25 93 MET A O 1
ATOM 697 N N . ALA A 1 94 ? 9.498 -21.854 -5.660 1.00 53.50 94 ALA A N 1
ATOM 698 C CA . ALA A 1 94 ? 9.956 -21.163 -4.462 1.00 53.50 94 ALA A CA 1
ATOM 699 C C . ALA A 1 94 ? 11.341 -20.522 -4.691 1.00 53.50 94 ALA A C 1
ATOM 701 O O . ALA A 1 94 ? 12.225 -21.108 -5.323 1.00 53.50 94 ALA A O 1
ATOM 702 N N . TYR A 1 95 ? 11.536 -19.320 -4.142 1.00 51.81 95 TYR A N 1
ATOM 703 C CA . TYR A 1 95 ? 12.775 -18.546 -4.265 1.00 51.81 95 TYR A CA 1
ATOM 704 C C . TYR A 1 95 ? 14.017 -19.361 -3.854 1.00 51.81 95 TYR A C 1
ATOM 706 O O . TYR A 1 95 ? 14.213 -19.659 -2.675 1.00 51.81 95 TYR A O 1
ATOM 714 N N . GLY A 1 96 ? 14.896 -19.643 -4.822 1.00 53.03 96 GLY A N 1
ATOM 715 C CA . GLY A 1 96 ? 16.211 -20.261 -4.600 1.00 53.03 96 GLY A CA 1
ATOM 716 C C . GLY A 1 96 ? 16.390 -21.694 -5.115 1.00 53.03 96 GLY A C 1
ATOM 717 O O . GLY A 1 96 ? 17.518 -22.176 -5.081 1.00 53.03 96 GLY A O 1
ATOM 718 N N . ASP A 1 97 ? 15.339 -22.341 -5.628 1.00 61.62 97 ASP A N 1
ATOM 719 C CA . ASP A 1 97 ? 15.389 -23.751 -6.065 1.00 61.62 97 ASP A CA 1
ATOM 720 C C . ASP A 1 97 ? 15.923 -23.974 -7.501 1.00 61.62 97 ASP A C 1
ATOM 722 O O . ASP A 1 97 ? 16.075 -25.123 -7.904 1.00 61.62 97 ASP A O 1
ATOM 726 N N . PHE A 1 98 ? 16.214 -22.917 -8.276 1.00 67.12 98 PHE A N 1
ATOM 727 C CA . PHE A 1 98 ? 16.630 -23.039 -9.685 1.00 67.12 98 PHE A CA 1
ATOM 728 C C . PHE A 1 98 ? 18.112 -23.425 -9.819 1.00 67.12 98 PHE A C 1
ATOM 730 O O . PHE A 1 98 ? 19.006 -22.600 -9.603 1.00 67.12 98 PHE A O 1
ATOM 737 N N . VAL A 1 99 ? 18.377 -24.677 -10.196 1.00 63.88 99 VAL A N 1
ATOM 738 C CA . VAL A 1 99 ? 19.718 -25.290 -10.169 1.00 63.88 99 VAL A CA 1
ATOM 739 C C . VAL A 1 99 ? 20.607 -24.767 -11.303 1.00 63.88 99 VAL A C 1
ATOM 741 O O . VAL A 1 99 ? 21.809 -24.576 -11.117 1.00 63.88 99 VAL A O 1
ATOM 744 N N . SER A 1 100 ? 20.026 -24.479 -12.472 1.00 71.06 100 SER A N 1
ATOM 745 C CA . SER A 1 100 ? 20.773 -24.154 -13.704 1.00 71.06 100 SER A CA 1
ATOM 746 C C . SER A 1 100 ? 20.868 -22.652 -14.027 1.00 71.06 100 SER A C 1
ATOM 748 O O . SER A 1 100 ? 20.901 -22.248 -15.195 1.00 71.06 100 SER A O 1
ATOM 750 N N . PHE A 1 101 ? 20.893 -21.801 -12.998 1.00 70.88 101 PHE A N 1
ATOM 751 C CA . PHE A 1 101 ? 20.675 -20.353 -13.127 1.00 70.88 101 PHE A CA 1
ATOM 752 C C . PHE A 1 101 ? 21.673 -19.627 -14.054 1.00 70.88 101 PHE A C 1
ATOM 754 O O . PHE A 1 101 ? 21.283 -18.754 -14.837 1.00 70.88 101 PHE A O 1
ATOM 761 N N . ASP A 1 102 ? 22.952 -20.009 -14.018 1.00 73.69 102 ASP A N 1
ATOM 762 C CA . ASP A 1 102 ? 23.983 -19.409 -14.874 1.00 73.69 102 ASP A CA 1
ATOM 763 C C . ASP A 1 102 ? 23.795 -19.789 -16.353 1.00 73.69 102 ASP A C 1
ATOM 765 O O . ASP A 1 102 ? 23.894 -18.924 -17.226 1.00 73.69 102 ASP A O 1
ATOM 769 N N . SER A 1 103 ? 23.441 -21.049 -16.654 1.00 74.19 103 SER A N 1
ATOM 770 C CA . SER A 1 103 ? 23.161 -21.461 -18.040 1.00 74.19 103 SER A CA 1
ATOM 771 C C . SER A 1 103 ? 21.891 -20.811 -18.581 1.00 74.19 103 SER A C 1
ATOM 773 O O . SER A 1 103 ? 21.834 -20.544 -19.779 1.00 74.19 103 SER A O 1
ATOM 775 N N . LEU A 1 104 ? 20.886 -20.566 -17.739 1.00 73.44 104 LEU A N 1
ATOM 776 C CA . LEU A 1 104 ? 19.713 -19.788 -18.128 1.00 73.44 104 LEU A CA 1
ATOM 777 C C . LEU A 1 104 ? 20.112 -18.341 -18.448 1.00 73.44 104 LEU A C 1
ATOM 779 O O . LEU A 1 104 ? 19.777 -17.817 -19.507 1.00 73.44 104 LEU A O 1
ATOM 783 N N . THR A 1 105 ? 20.881 -17.712 -17.559 1.00 71.12 105 THR A N 1
ATOM 784 C CA . THR A 1 105 ? 21.335 -16.323 -17.712 1.00 71.12 105 THR A CA 1
ATOM 785 C C . THR A 1 105 ? 22.137 -16.109 -19.000 1.00 71.12 105 THR A C 1
ATOM 787 O O . THR A 1 105 ? 21.960 -15.083 -19.661 1.00 71.12 105 THR A O 1
ATOM 790 N N . GLU A 1 106 ? 22.991 -17.058 -19.389 1.00 77.69 106 GLU A N 1
ATOM 791 C CA . GLU A 1 106 ? 23.785 -16.955 -20.620 1.00 77.69 106 GLU A CA 1
ATOM 792 C C . GLU A 1 106 ? 22.937 -17.114 -21.893 1.00 77.69 106 GLU A C 1
ATOM 794 O O . GLU A 1 106 ? 23.103 -16.354 -22.852 1.00 77.69 106 GLU A O 1
ATOM 799 N N . GLU A 1 107 ? 21.953 -18.017 -21.889 1.00 81.62 107 GLU A N 1
ATOM 800 C CA . GLU A 1 107 ? 21.015 -18.150 -23.011 1.00 81.62 107 GLU A CA 1
ATOM 801 C C . GLU A 1 107 ? 20.159 -16.905 -23.211 1.00 81.62 107 GLU A C 1
ATOM 803 O O . GLU A 1 107 ? 19.927 -16.494 -24.346 1.00 81.62 107 GLU A O 1
ATOM 808 N N . LEU A 1 108 ? 19.760 -16.233 -22.130 1.00 72.81 108 LEU A N 1
ATOM 809 C CA . LEU A 1 108 ? 19.040 -14.966 -22.233 1.00 72.81 108 LEU A CA 1
ATOM 810 C C . LEU A 1 108 ? 19.892 -13.859 -22.851 1.00 72.81 108 LEU A C 1
ATOM 812 O O . LEU A 1 108 ? 19.380 -13.080 -23.657 1.00 72.81 108 LEU A O 1
ATOM 816 N N . LYS A 1 109 ? 21.188 -13.770 -22.522 1.00 74.88 109 LYS A N 1
ATOM 817 C CA . LYS A 1 109 ? 22.094 -12.828 -23.207 1.00 74.88 109 LYS A CA 1
ATOM 818 C C . LYS A 1 109 ? 22.152 -13.140 -24.701 1.00 74.88 109 LYS A C 1
ATOM 820 O O . LYS A 1 109 ? 22.051 -12.222 -25.509 1.00 74.88 109 LYS A O 1
ATOM 825 N N . THR A 1 110 ? 22.232 -1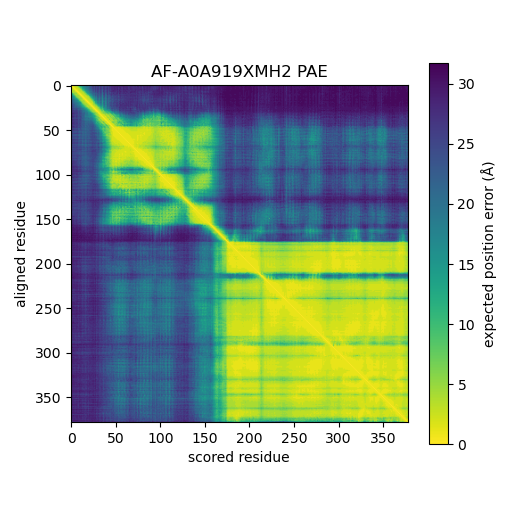4.421 -25.060 1.00 79.38 110 THR A N 1
ATOM 826 C CA . THR A 1 110 ? 22.210 -14.877 -26.457 1.00 79.38 110 THR A CA 1
ATOM 827 C C . THR A 1 110 ? 20.915 -14.459 -27.161 1.00 79.38 110 THR A C 1
ATOM 829 O O . THR A 1 110 ? 20.988 -13.797 -28.195 1.00 79.38 110 THR A O 1
ATOM 832 N N . THR A 1 111 ? 19.741 -14.708 -26.567 1.00 76.12 111 THR A N 1
ATOM 833 C CA . THR A 1 111 ? 18.446 -14.231 -27.089 1.00 76.12 111 THR A CA 1
ATOM 834 C C . THR A 1 111 ? 18.419 -12.706 -27.245 1.00 76.12 111 THR A C 1
ATOM 836 O O . THR A 1 111 ? 17.999 -12.208 -28.288 1.00 76.12 111 THR A O 1
ATOM 839 N N . THR A 1 112 ? 18.918 -11.956 -26.249 1.00 71.00 112 THR A N 1
ATOM 840 C CA . THR A 1 112 ? 18.999 -10.479 -26.295 1.00 71.00 112 THR A CA 1
ATOM 841 C C . THR A 1 112 ? 19.801 -10.016 -27.505 1.00 71.00 112 THR A C 1
ATOM 843 O O . THR A 1 112 ? 19.371 -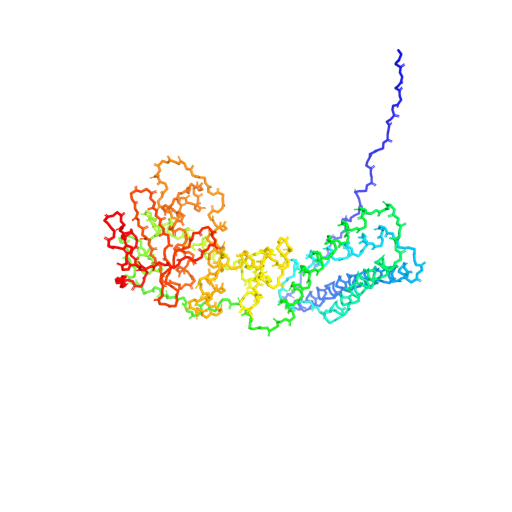9.137 -28.246 1.00 71.00 112 THR A O 1
ATOM 846 N N . ASN A 1 113 ? 20.984 -10.604 -27.691 1.00 74.81 113 ASN A N 1
ATOM 847 C CA . ASN A 1 113 ? 21.920 -10.199 -28.726 1.00 74.81 113 ASN A CA 1
ATOM 848 C C . ASN A 1 113 ? 21.346 -10.496 -30.114 1.00 74.81 113 ASN A C 1
ATOM 850 O O . ASN A 1 113 ? 21.360 -9.610 -30.958 1.00 74.81 113 ASN A O 1
ATOM 854 N N . LEU A 1 114 ? 20.750 -11.676 -30.324 1.00 74.12 114 LEU A N 1
ATOM 855 C CA . LEU A 1 114 ? 20.108 -12.036 -31.594 1.00 74.12 114 LEU A CA 1
ATOM 856 C C . LEU A 1 114 ? 18.938 -11.102 -31.946 1.00 74.12 114 LEU A C 1
ATOM 858 O O . LEU A 1 114 ? 18.860 -10.611 -33.073 1.00 74.12 114 LEU A O 1
ATOM 862 N N . LEU A 1 115 ? 18.063 -10.803 -30.977 1.00 72.00 115 LEU A N 1
ATOM 863 C CA . LEU A 1 115 ? 16.946 -9.870 -31.172 1.00 72.00 115 LEU A CA 1
ATOM 864 C C . LEU A 1 115 ? 17.418 -8.430 -31.437 1.00 72.00 115 LEU A C 1
ATOM 866 O O . LEU A 1 115 ? 16.733 -7.696 -32.148 1.00 72.00 115 LEU A O 1
ATOM 870 N N . ASN A 1 116 ? 18.577 -8.031 -30.901 1.00 68.25 116 ASN A N 1
ATOM 871 C CA . ASN A 1 116 ? 19.157 -6.707 -31.125 1.00 68.25 116 ASN A CA 1
ATOM 872 C C . ASN A 1 116 ? 19.926 -6.599 -32.450 1.00 68.25 116 ASN A C 1
ATOM 874 O O . ASN A 1 116 ? 19.719 -5.628 -33.166 1.00 68.25 116 ASN A O 1
ATOM 878 N N . THR A 1 117 ? 20.752 -7.582 -32.825 1.00 71.31 117 THR A N 1
ATOM 879 C CA . THR A 1 117 ? 21.504 -7.579 -34.097 1.00 71.31 117 THR A CA 1
ATOM 880 C C . THR A 1 117 ? 20.572 -7.463 -35.305 1.00 71.31 117 THR A C 1
ATOM 882 O O . THR A 1 117 ? 20.860 -6.721 -36.242 1.00 71.31 117 THR A O 1
ATOM 885 N N . GLN A 1 118 ? 19.393 -8.091 -35.242 1.00 66.31 118 GLN A N 1
ATOM 886 C CA . GLN A 1 118 ? 18.349 -7.895 -36.247 1.00 66.31 118 GLN A CA 1
ATOM 887 C C . GLN A 1 118 ? 17.882 -6.449 -36.415 1.00 66.31 118 GLN A C 1
ATOM 889 O O . GLN A 1 118 ? 17.471 -6.084 -37.514 1.00 66.31 118 GLN A O 1
ATOM 894 N N . ILE A 1 119 ? 17.865 -5.643 -35.349 1.00 58.16 119 ILE A N 1
ATOM 895 C CA . ILE A 1 119 ? 17.417 -4.247 -35.427 1.00 58.16 119 ILE A CA 1
ATOM 896 C C . ILE A 1 119 ? 18.343 -3.496 -36.381 1.00 58.16 119 ILE A C 1
ATOM 898 O O . ILE A 1 119 ? 17.864 -2.843 -37.304 1.00 58.16 119 ILE A O 1
ATOM 902 N N . ASP A 1 120 ? 19.652 -3.658 -36.205 1.00 59.66 120 ASP A N 1
ATOM 903 C CA . ASP A 1 120 ? 20.660 -2.974 -37.009 1.00 59.66 120 ASP A CA 1
ATOM 904 C C . ASP A 1 120 ? 20.640 -3.453 -38.472 1.00 59.66 120 ASP A C 1
ATOM 906 O O . ASP A 1 120 ? 20.678 -2.634 -39.391 1.00 59.66 120 ASP A O 1
ATOM 910 N N . GLU A 1 121 ? 20.483 -4.759 -38.714 1.00 62.66 121 GLU A N 1
ATOM 911 C CA . GLU A 1 121 ? 20.410 -5.326 -40.071 1.00 62.66 121 GLU A CA 1
ATOM 912 C C . GLU A 1 121 ? 19.110 -4.963 -40.814 1.00 62.66 121 GLU A C 1
ATOM 914 O O . GLU A 1 121 ? 19.145 -4.612 -41.997 1.00 62.66 121 GLU A O 1
ATOM 919 N N . ILE A 1 122 ? 17.955 -4.975 -40.133 1.00 56.31 122 ILE A N 1
ATOM 920 C CA . ILE A 1 122 ? 16.673 -4.548 -40.719 1.00 56.31 122 ILE A CA 1
ATOM 921 C C . ILE A 1 122 ? 16.705 -3.048 -41.035 1.00 56.31 122 ILE A C 1
ATOM 923 O O . ILE A 1 122 ? 16.292 -2.649 -42.129 1.00 56.31 122 ILE A O 1
ATOM 927 N N . LEU A 1 123 ? 17.218 -2.218 -40.118 1.00 52.44 123 LEU A N 1
ATOM 928 C CA . LEU A 1 123 ? 17.347 -0.772 -40.326 1.00 52.44 123 LEU A CA 1
ATOM 929 C C . LEU A 1 123 ? 18.344 -0.422 -41.441 1.00 52.44 123 LEU A C 1
ATOM 931 O O . LEU A 1 123 ? 18.152 0.586 -42.122 1.00 52.44 123 LEU A O 1
ATOM 935 N N . ALA A 1 124 ? 19.371 -1.247 -41.663 1.00 56.44 124 ALA A N 1
ATOM 936 C CA . ALA A 1 124 ? 20.332 -1.064 -42.747 1.00 56.44 124 ALA A CA 1
ATOM 937 C C . ALA A 1 124 ? 19.832 -1.554 -44.123 1.00 56.44 124 ALA A C 1
ATOM 939 O O . ALA A 1 124 ? 20.305 -1.052 -45.144 1.00 56.44 124 ALA A O 1
ATOM 940 N N . GLY A 1 125 ? 18.913 -2.532 -44.175 1.00 54.19 125 GLY A N 1
ATOM 941 C CA . GLY A 1 125 ? 18.621 -3.288 -45.404 1.00 54.19 125 GLY A CA 1
ATOM 942 C C . GLY A 1 125 ? 17.213 -3.186 -46.013 1.00 54.19 125 GLY A C 1
ATOM 943 O O . GLY A 1 125 ? 17.072 -3.408 -47.217 1.00 54.19 125 GLY A O 1
ATOM 944 N N . TYR A 1 126 ? 16.155 -2.886 -45.246 1.00 50.66 126 TYR A N 1
ATOM 945 C CA . TYR A 1 126 ? 14.776 -3.179 -45.689 1.00 50.66 126 TYR A CA 1
ATOM 946 C C . TYR A 1 126 ? 13.961 -1.986 -46.234 1.00 50.66 126 TYR A C 1
ATOM 948 O O . TYR A 1 126 ? 13.355 -1.213 -45.494 1.00 50.66 126 TYR A O 1
ATOM 956 N N . ASN A 1 127 ? 13.822 -1.928 -47.565 1.00 49.44 127 ASN A N 1
ATOM 957 C CA . ASN A 1 127 ? 12.886 -1.051 -48.288 1.00 49.44 127 ASN A CA 1
ATOM 958 C C . ASN A 1 127 ? 11.663 -1.844 -48.812 1.00 49.44 127 ASN A C 1
ATOM 960 O O . ASN A 1 127 ? 11.538 -2.072 -50.015 1.00 49.44 127 ASN A O 1
ATOM 964 N N . GLY A 1 128 ? 10.762 -2.289 -47.923 1.00 51.75 128 GLY A N 1
ATOM 965 C CA . GLY A 1 128 ? 9.627 -3.165 -48.276 1.00 51.75 128 GLY A CA 1
ATOM 966 C C . GLY A 1 128 ? 8.356 -2.971 -47.432 1.00 51.75 128 GLY A C 1
ATOM 967 O O . GLY A 1 128 ? 8.372 -2.283 -46.412 1.00 51.75 128 GLY A O 1
ATOM 968 N N . TYR A 1 129 ? 7.238 -3.554 -47.888 1.00 39.97 129 TYR A N 1
ATOM 969 C CA . TYR A 1 129 ? 5.880 -3.290 -47.371 1.00 39.97 129 TYR A CA 1
ATOM 970 C C . TYR A 1 129 ? 5.385 -4.216 -46.239 1.00 39.97 129 TYR A C 1
ATOM 972 O O . TYR A 1 129 ? 4.335 -3.918 -45.667 1.00 39.97 129 TYR A O 1
ATOM 980 N N . ASP A 1 130 ? 6.122 -5.264 -45.846 1.00 47.91 130 ASP A N 1
ATOM 981 C CA . ASP A 1 130 ? 5.762 -6.187 -44.741 1.00 47.91 130 ASP A CA 1
ATOM 982 C C . ASP A 1 130 ? 6.007 -5.574 -43.344 1.00 47.91 130 ASP A C 1
ATOM 984 O O . ASP A 1 130 ? 6.639 -6.133 -42.451 1.00 47.91 130 ASP A O 1
ATOM 988 N N . LYS A 1 131 ? 5.506 -4.352 -43.160 1.00 49.12 131 LYS A N 1
ATOM 989 C CA . LYS A 1 131 ? 5.956 -3.397 -42.142 1.00 49.12 131 LYS A CA 1
ATOM 990 C C . LYS A 1 131 ? 5.299 -3.534 -40.764 1.00 49.12 131 LYS A C 1
ATOM 992 O O . LYS A 1 131 ? 5.570 -2.706 -39.900 1.00 49.12 131 LYS A O 1
ATOM 997 N N . PHE A 1 132 ? 4.404 -4.509 -40.567 1.00 47.38 132 PHE A N 1
ATOM 998 C CA . PHE A 1 132 ? 3.440 -4.483 -39.453 1.00 47.38 132 PHE A CA 1
ATOM 999 C C . PHE A 1 132 ? 3.377 -5.731 -38.561 1.00 47.38 132 PHE A C 1
ATOM 1001 O O . PHE A 1 132 ? 3.008 -5.588 -37.400 1.00 47.38 132 PHE A O 1
ATOM 1008 N N . ILE A 1 133 ? 3.734 -6.929 -39.040 1.00 49.12 133 ILE A N 1
ATOM 1009 C CA . ILE A 1 133 ? 3.602 -8.162 -38.232 1.00 49.12 133 ILE A CA 1
ATOM 1010 C C . ILE A 1 133 ? 4.841 -8.379 -37.350 1.00 49.12 133 ILE A C 1
ATOM 1012 O O . ILE A 1 133 ? 4.718 -8.507 -36.132 1.00 49.12 133 ILE A O 1
ATOM 1016 N N . ILE A 1 134 ? 6.035 -8.319 -37.949 1.00 52.91 134 ILE A N 1
ATOM 1017 C CA . ILE A 1 134 ? 7.316 -8.536 -37.255 1.00 52.91 134 ILE A CA 1
ATOM 1018 C C . ILE A 1 134 ? 7.523 -7.559 -36.074 1.00 52.91 134 ILE A C 1
ATOM 1020 O O . ILE A 1 134 ? 7.913 -8.028 -35.005 1.00 52.91 134 ILE A O 1
ATOM 1024 N N . PRO A 1 135 ? 7.213 -6.243 -36.169 1.00 54.66 135 PRO A N 1
ATOM 1025 C CA . PRO A 1 135 ? 7.359 -5.333 -35.029 1.00 54.66 135 PRO A CA 1
ATOM 1026 C C . PRO A 1 135 ? 6.451 -5.672 -33.837 1.00 54.66 135 PRO A C 1
ATOM 1028 O O . PRO A 1 135 ? 6.888 -5.565 -32.697 1.00 54.66 135 PRO A O 1
ATOM 1031 N N . LEU A 1 136 ? 5.214 -6.128 -34.075 1.00 49.00 136 LEU A N 1
ATOM 1032 C CA . LEU A 1 136 ? 4.263 -6.438 -32.999 1.00 49.00 136 LEU A CA 1
ATOM 1033 C C . LEU A 1 136 ? 4.642 -7.708 -32.227 1.00 49.00 136 LEU A C 1
ATOM 1035 O O . LEU A 1 136 ? 4.549 -7.730 -30.999 1.00 49.00 136 LEU A O 1
ATOM 1039 N N . GLU A 1 137 ? 5.089 -8.761 -32.919 1.00 55.84 137 GLU A N 1
ATOM 1040 C CA . GLU A 1 137 ? 5.581 -9.963 -32.234 1.00 55.84 137 GLU A CA 1
ATOM 1041 C C . GLU A 1 137 ? 6.936 -9.711 -31.552 1.00 55.84 137 GLU A C 1
ATOM 1043 O O . GLU A 1 137 ? 7.156 -10.221 -30.452 1.00 55.84 137 GLU A O 1
ATOM 1048 N N . ARG A 1 138 ? 7.796 -8.856 -32.129 1.00 58.12 138 ARG A N 1
ATOM 1049 C CA . ARG A 1 138 ? 9.050 -8.386 -31.513 1.00 58.12 138 ARG A CA 1
ATOM 1050 C C . ARG A 1 138 ? 8.813 -7.628 -30.212 1.00 58.12 138 ARG A C 1
ATOM 1052 O O . ARG A 1 138 ? 9.426 -7.979 -29.210 1.00 58.12 138 ARG A O 1
ATOM 1059 N N . ASP A 1 139 ? 7.969 -6.598 -30.218 1.00 58.59 139 ASP A N 1
ATOM 1060 C CA . ASP A 1 139 ? 7.778 -5.740 -29.043 1.00 58.59 139 ASP A CA 1
ATOM 1061 C C . ASP A 1 139 ? 7.190 -6.554 -27.877 1.00 58.59 139 ASP A C 1
ATOM 1063 O O . ASP A 1 139 ? 7.645 -6.428 -26.742 1.00 58.59 139 ASP A O 1
ATOM 1067 N N . PHE A 1 140 ? 6.296 -7.506 -28.175 1.00 61.88 140 PHE A N 1
ATOM 1068 C CA . PHE A 1 140 ? 5.836 -8.504 -27.207 1.00 61.88 140 PHE A CA 1
ATOM 1069 C C . PHE A 1 140 ? 6.974 -9.399 -26.684 1.00 61.88 140 PHE A C 1
ATOM 1071 O O . PHE A 1 140 ? 7.070 -9.626 -25.478 1.00 61.88 140 PHE A O 1
ATOM 1078 N N . CYS A 1 141 ? 7.838 -9.927 -27.563 1.00 55.12 141 CYS A N 1
ATOM 1079 C CA . CYS A 1 141 ? 8.980 -10.740 -27.131 1.00 55.12 141 CYS A CA 1
ATOM 1080 C C . CYS A 1 141 ? 9.927 -9.935 -26.236 1.00 55.12 141 CYS A C 1
ATOM 1082 O O . CYS A 1 141 ? 10.399 -10.470 -25.239 1.00 55.12 141 CYS A O 1
ATOM 1084 N N . MET A 1 142 ? 10.158 -8.655 -26.539 1.00 58.94 142 MET A N 1
ATOM 1085 C CA . MET A 1 142 ? 10.970 -7.762 -25.711 1.00 58.94 142 MET A CA 1
ATOM 1086 C C . MET A 1 142 ? 10.307 -7.449 -24.364 1.00 58.94 142 MET A C 1
ATOM 1088 O O . MET A 1 142 ? 11.012 -7.430 -23.359 1.00 58.94 142 MET A O 1
ATOM 1092 N N . GLU A 1 143 ? 8.984 -7.260 -24.298 1.00 60.03 143 GLU A N 1
ATOM 1093 C CA . GLU A 1 143 ? 8.266 -7.097 -23.024 1.00 60.03 143 GLU A CA 1
ATOM 1094 C C . GLU A 1 143 ? 8.373 -8.342 -22.132 1.00 60.03 143 GLU A C 1
ATOM 1096 O O . GLU A 1 143 ? 8.769 -8.231 -20.971 1.00 60.03 143 GLU A O 1
ATOM 1101 N N . GLU A 1 144 ? 8.051 -9.530 -22.653 1.00 59.44 144 GLU A N 1
ATOM 1102 C CA . GLU A 1 144 ? 8.136 -10.776 -21.875 1.00 59.44 144 GLU A CA 1
ATOM 1103 C C . GLU A 1 144 ? 9.582 -11.099 -21.486 1.00 59.44 144 GLU A C 1
ATOM 1105 O O . GLU A 1 144 ? 9.846 -11.520 -20.361 1.00 59.44 144 GLU A O 1
ATOM 1110 N N . PHE A 1 145 ? 10.540 -10.822 -22.371 1.00 59.59 145 PHE A N 1
ATOM 1111 C CA . PHE A 1 145 ? 11.961 -10.973 -22.086 1.00 59.59 145 PHE A CA 1
ATOM 1112 C C . PHE A 1 145 ? 12.457 -9.992 -21.009 1.00 59.59 145 PHE A C 1
ATOM 1114 O O . PHE A 1 145 ? 13.227 -10.381 -20.132 1.00 59.59 145 PHE A O 1
ATOM 1121 N N . GLN A 1 146 ? 11.996 -8.736 -21.018 1.00 59.66 146 GLN A N 1
ATOM 1122 C CA . GLN A 1 146 ? 12.292 -7.769 -19.956 1.00 59.66 146 GLN A CA 1
ATOM 1123 C C . GLN A 1 146 ? 11.692 -8.209 -18.618 1.00 59.66 146 GLN A C 1
ATOM 1125 O O . GLN A 1 146 ? 12.404 -8.189 -17.614 1.00 59.66 146 GLN A O 1
ATOM 1130 N N . ARG A 1 147 ? 10.427 -8.659 -18.595 1.00 57.12 147 ARG A N 1
ATOM 1131 C CA . ARG A 1 147 ? 9.798 -9.243 -17.394 1.00 57.12 147 ARG A CA 1
ATOM 1132 C C . ARG A 1 147 ? 10.620 -10.411 -16.862 1.00 57.12 147 ARG A C 1
ATOM 1134 O O . ARG A 1 147 ? 10.955 -10.427 -15.682 1.00 57.12 147 ARG A O 1
ATOM 1141 N N . PHE A 1 148 ? 11.037 -11.317 -17.741 1.00 58.38 148 PHE A N 1
ATOM 1142 C CA . PHE A 1 148 ? 11.854 -12.457 -17.354 1.00 58.38 148 PHE A CA 1
ATOM 1143 C C . PHE A 1 148 ? 13.229 -12.041 -16.816 1.00 58.38 148 PHE A C 1
ATOM 1145 O O . PHE A 1 148 ? 13.627 -12.496 -15.748 1.00 58.38 148 PHE A O 1
ATOM 1152 N N . GLN A 1 149 ? 13.931 -11.104 -17.468 1.00 57.81 149 GLN A N 1
ATOM 1153 C CA . GLN A 1 149 ? 15.183 -10.542 -16.944 1.00 57.81 149 GLN A CA 1
ATOM 1154 C C . GLN A 1 149 ? 15.010 -9.866 -15.575 1.00 57.81 149 GLN A C 1
ATOM 1156 O O . GLN A 1 149 ? 15.949 -9.876 -14.778 1.00 57.81 149 GLN A O 1
ATOM 1161 N N . ILE A 1 150 ? 13.849 -9.271 -15.290 1.00 57.91 150 ILE A N 1
ATOM 1162 C CA . ILE A 1 150 ? 13.532 -8.689 -13.980 1.00 57.91 150 ILE A CA 1
ATOM 1163 C C . ILE A 1 150 ? 13.390 -9.801 -12.934 1.00 57.91 150 ILE A C 1
ATOM 1165 O O . ILE A 1 150 ? 14.093 -9.746 -11.925 1.00 57.91 150 ILE A O 1
ATOM 1169 N N . SER A 1 151 ? 12.581 -10.835 -13.196 1.00 57.25 151 SER A N 1
ATOM 1170 C CA . SER A 1 151 ? 12.416 -11.997 -12.305 1.00 57.25 151 SER A CA 1
ATOM 1171 C C . SER A 1 151 ? 13.747 -12.712 -12.047 1.00 57.25 151 SER A C 1
ATOM 1173 O O . SER A 1 151 ? 14.136 -12.935 -10.902 1.00 57.25 151 SER A O 1
ATOM 1175 N N . VAL A 1 152 ? 14.518 -12.964 -13.106 1.00 55.09 152 VAL A N 1
ATOM 1176 C CA . VAL A 1 152 ? 15.871 -13.537 -13.058 1.00 55.09 152 VAL A CA 1
ATOM 1177 C C . VAL A 1 152 ? 16.803 -12.658 -12.212 1.00 55.09 152 VAL A C 1
ATOM 1179 O O . VAL A 1 152 ? 17.445 -13.165 -11.301 1.00 55.09 152 VAL A O 1
ATOM 1182 N N . ARG A 1 153 ? 16.841 -11.330 -12.393 1.00 58.12 153 ARG A N 1
ATOM 1183 C CA . ARG A 1 153 ? 17.667 -10.438 -11.545 1.00 58.12 153 ARG A CA 1
ATOM 1184 C C . ARG A 1 153 ? 17.196 -10.357 -10.090 1.00 58.12 153 ARG A C 1
ATOM 1186 O O . ARG A 1 153 ? 18.024 -10.095 -9.216 1.00 58.12 153 ARG A O 1
ATOM 1193 N N . ALA A 1 154 ? 15.905 -10.550 -9.822 1.00 52.69 154 ALA A N 1
ATOM 1194 C CA . ALA A 1 154 ? 15.373 -10.630 -8.464 1.00 52.69 154 ALA A CA 1
ATOM 1195 C C . ALA A 1 154 ? 15.801 -11.936 -7.769 1.00 52.69 154 ALA A C 1
ATOM 1197 O O . ALA A 1 154 ? 16.121 -11.910 -6.585 1.00 52.69 154 ALA A O 1
ATOM 1198 N N . LEU A 1 155 ? 15.881 -13.044 -8.513 1.00 50.75 155 LEU A N 1
ATOM 1199 C CA . LEU A 1 155 ? 16.381 -14.343 -8.043 1.00 50.75 155 LEU A CA 1
ATOM 1200 C C . LEU A 1 155 ? 17.918 -14.374 -7.903 1.00 50.75 155 LEU A C 1
ATOM 1202 O O . LEU A 1 155 ? 18.438 -14.900 -6.921 1.00 50.75 155 LEU A O 1
ATOM 1206 N N . SER A 1 156 ? 18.659 -13.776 -8.847 1.00 46.84 156 SER A N 1
ATOM 1207 C CA . SER A 1 156 ? 20.134 -13.773 -8.853 1.00 46.84 156 SER A CA 1
ATOM 1208 C C . SER A 1 156 ? 20.722 -12.918 -7.737 1.00 46.84 156 SER A C 1
ATOM 1210 O O . SER A 1 156 ? 21.794 -13.204 -7.198 1.00 46.84 156 SER A O 1
ATOM 1212 N N . LYS A 1 157 ? 20.034 -11.826 -7.388 1.00 48.84 157 LYS A N 1
ATOM 1213 C CA . LYS A 1 157 ? 20.389 -11.020 -6.233 1.00 48.84 157 LYS A CA 1
ATOM 1214 C C . LYS A 1 157 ? 19.937 -11.749 -4.971 1.00 48.84 157 LYS A C 1
ATOM 1216 O O . LYS A 1 157 ? 18.889 -11.441 -4.413 1.00 48.84 157 LYS A O 1
ATOM 1221 N N . LYS A 1 158 ? 20.868 -12.509 -4.381 1.00 43.81 158 LYS A N 1
ATOM 1222 C CA . LYS A 1 158 ? 21.060 -12.487 -2.919 1.00 43.81 158 LYS A CA 1
ATOM 1223 C C . LYS A 1 158 ? 21.475 -11.075 -2.456 1.00 43.81 158 LYS A C 1
ATOM 1225 O O . LYS A 1 158 ? 22.538 -10.868 -1.877 1.00 43.81 158 LYS A O 1
ATOM 1230 N N . GLY A 1 159 ? 20.602 -10.092 -2.689 1.00 39.06 159 GLY A N 1
ATOM 1231 C CA . GLY A 1 159 ? 20.382 -9.056 -1.690 1.00 39.06 159 GLY A CA 1
ATOM 1232 C C . GLY A 1 159 ? 19.838 -9.720 -0.419 1.00 39.06 159 GLY A C 1
ATOM 1233 O O . GLY A 1 159 ? 19.523 -10.917 -0.441 1.00 39.06 159 GLY A O 1
ATOM 1234 N N . PRO A 1 160 ? 19.743 -8.997 0.707 1.00 34.91 160 PRO A N 1
ATOM 1235 C CA . PRO A 1 160 ? 19.089 -9.557 1.878 1.00 34.91 160 PRO A CA 1
ATOM 1236 C C . PRO A 1 160 ? 17.701 -10.033 1.454 1.00 34.91 160 PRO A C 1
ATOM 1238 O O . PRO A 1 160 ? 16.955 -9.271 0.840 1.00 34.91 160 PRO A O 1
ATOM 1241 N N . SER A 1 161 ? 17.383 -11.294 1.756 1.00 38.81 161 SER A N 1
ATOM 1242 C CA . SER A 1 161 ? 16.020 -11.797 1.641 1.00 38.81 161 SER A CA 1
ATOM 1243 C C . SER A 1 161 ? 15.119 -10.778 2.322 1.00 38.81 161 SER A C 1
ATOM 1245 O O . SER A 1 161 ? 15.203 -10.600 3.541 1.00 38.81 161 SER A O 1
ATOM 1247 N N . SER A 1 162 ? 14.255 -10.116 1.554 1.00 41.84 162 SER A N 1
ATOM 1248 C CA . SER A 1 162 ? 13.201 -9.271 2.102 1.00 41.84 162 SER A CA 1
ATOM 1249 C C . SER A 1 162 ? 12.043 -10.136 2.602 1.00 41.84 162 SER A C 1
ATOM 1251 O O . SER A 1 162 ? 10.883 -9.755 2.478 1.00 41.84 162 SER A O 1
ATOM 1253 N N . THR A 1 163 ? 12.367 -11.265 3.252 1.00 41.91 163 THR A N 1
ATOM 1254 C CA . THR A 1 163 ? 11.753 -11.595 4.539 1.00 41.91 163 THR A CA 1
ATOM 1255 C C . THR A 1 163 ? 11.612 -10.291 5.305 1.00 41.91 163 THR A C 1
ATOM 1257 O O . THR A 1 163 ? 12.582 -9.791 5.880 1.00 41.91 163 THR A O 1
ATOM 1260 N N . LEU A 1 164 ? 10.406 -9.719 5.236 1.00 45.69 164 LEU A N 1
ATOM 1261 C CA . LEU A 1 164 ? 9.969 -8.612 6.065 1.00 45.69 164 LEU A CA 1
ATOM 1262 C C . LEU A 1 164 ? 10.417 -8.955 7.475 1.00 45.69 164 LEU A C 1
ATOM 1264 O O . LEU A 1 164 ? 9.960 -9.946 8.044 1.00 45.69 164 LEU A O 1
ATOM 1268 N N . ASN A 1 165 ? 11.380 -8.198 7.998 1.00 41.34 165 ASN A N 1
ATOM 1269 C CA . ASN A 1 165 ? 11.954 -8.506 9.294 1.00 41.34 165 ASN A CA 1
ATOM 1270 C C . ASN A 1 165 ? 10.942 -8.062 10.356 1.00 41.34 165 ASN A C 1
ATOM 1272 O O . ASN A 1 165 ? 11.024 -6.971 10.916 1.00 41.34 165 ASN A O 1
ATOM 1276 N N . THR A 1 166 ? 9.944 -8.917 10.583 1.00 44.62 166 THR A N 1
ATOM 1277 C CA . THR A 1 166 ? 8.823 -8.748 11.517 1.00 44.62 166 THR A CA 1
ATOM 1278 C C . THR A 1 166 ? 9.274 -8.725 12.979 1.00 44.62 166 THR A C 1
ATOM 1280 O O . THR A 1 166 ? 8.460 -8.511 13.871 1.00 44.62 166 THR A O 1
ATOM 1283 N N . SER A 1 167 ? 10.582 -8.821 13.237 1.00 38.00 167 SER A N 1
ATOM 1284 C CA . SER A 1 167 ? 11.224 -8.634 14.545 1.00 38.00 167 SER A CA 1
ATOM 1285 C C . SER A 1 167 ? 10.993 -7.254 15.188 1.00 38.00 167 SER A C 1
ATOM 1287 O O . SER A 1 167 ? 11.445 -7.033 16.308 1.00 38.00 167 SER A O 1
ATOM 1289 N N . SER A 1 168 ? 10.301 -6.323 14.516 1.00 40.16 168 SER A N 1
ATOM 1290 C CA . SER A 1 168 ? 9.805 -5.068 15.100 1.00 40.16 168 SER A CA 1
ATOM 1291 C C . SER A 1 168 ? 8.274 -4.923 15.059 1.00 40.16 168 SER A C 1
ATOM 1293 O O . SER A 1 168 ? 7.773 -3.797 15.028 1.00 40.16 168 SER A O 1
ATOM 1295 N N . VAL A 1 169 ? 7.512 -6.026 15.053 1.00 46.50 169 VAL A N 1
ATOM 1296 C CA . VAL A 1 169 ? 6.089 -5.971 15.432 1.00 46.50 169 VAL A CA 1
ATOM 1297 C C . VAL A 1 169 ? 6.023 -5.388 16.841 1.00 46.50 169 VAL A C 1
ATOM 1299 O O . VAL A 1 169 ? 6.606 -5.937 17.779 1.00 46.50 169 VAL A O 1
ATOM 1302 N N . ILE A 1 170 ? 5.331 -4.255 16.986 1.00 49.00 170 ILE A N 1
ATOM 1303 C CA . ILE A 1 170 ? 5.059 -3.641 18.286 1.00 49.00 170 ILE A CA 1
ATOM 1304 C C . ILE A 1 170 ? 4.102 -4.583 19.014 1.00 49.00 170 ILE A C 1
ATOM 1306 O O . ILE A 1 170 ? 2.888 -4.502 18.847 1.00 49.00 170 ILE A O 1
ATOM 1310 N N . MET A 1 171 ? 4.661 -5.526 19.773 1.00 43.69 171 MET A N 1
ATOM 1311 C CA . MET A 1 171 ? 3.868 -6.514 20.489 1.00 43.69 171 MET A CA 1
ATOM 1312 C C . MET A 1 171 ? 2.949 -5.795 21.486 1.00 43.69 171 MET A C 1
ATOM 1314 O O . MET A 1 171 ? 3.447 -5.019 22.311 1.00 43.69 171 MET A O 1
ATOM 1318 N N . PRO A 1 172 ? 1.626 -6.045 21.454 1.00 48.09 172 PRO A N 1
ATOM 1319 C CA . PRO A 1 172 ? 0.719 -5.496 22.447 1.00 48.09 172 PRO A CA 1
ATOM 1320 C C . PRO A 1 172 ? 1.162 -5.928 23.838 1.00 48.09 172 PRO A C 1
ATOM 1322 O O . PRO A 1 172 ? 1.417 -7.109 24.092 1.00 48.09 172 PRO A O 1
ATOM 1325 N N . SER A 1 173 ? 1.166 -4.988 24.779 1.00 49.50 173 SER A N 1
ATOM 1326 C CA . SER A 1 173 ? 1.134 -5.387 26.180 1.00 49.50 173 SER A CA 1
ATOM 1327 C C . SER A 1 173 ? -0.200 -6.092 26.456 1.00 49.50 173 SER A C 1
ATOM 1329 O O . SER A 1 173 ? -1.236 -5.732 25.889 1.00 49.50 173 SER A O 1
ATOM 1331 N N . SER A 1 174 ? -0.208 -7.073 27.358 1.00 51.97 174 SER A N 1
ATOM 1332 C CA . SER A 1 174 ? -1.405 -7.857 27.706 1.00 51.97 174 SER A CA 1
ATOM 1333 C C . SER A 1 174 ? -2.540 -7.043 28.360 1.00 51.97 174 SER A C 1
ATOM 1335 O O . SER A 1 174 ? -3.589 -7.602 28.687 1.00 51.97 174 SER A O 1
ATOM 1337 N N . SER A 1 175 ? -2.364 -5.728 28.533 1.00 60.06 175 SER A N 1
ATOM 1338 C CA . SER A 1 175 ? -3.366 -4.780 29.028 1.00 60.06 175 SER A CA 1
ATOM 1339 C C . SER A 1 175 ? -4.005 -3.895 27.942 1.00 60.06 175 SER A C 1
ATOM 1341 O O . SER A 1 175 ? -4.868 -3.081 28.277 1.00 60.06 175 SER A O 1
ATOM 1343 N N . ASN A 1 176 ? -3.662 -4.065 26.656 1.00 80.12 176 ASN A N 1
ATOM 1344 C CA . ASN A 1 176 ? -4.252 -3.311 25.540 1.00 80.12 176 ASN A CA 1
ATOM 1345 C C . ASN A 1 176 ? -5.722 -3.717 25.285 1.00 80.12 176 ASN A C 1
ATOM 1347 O O . ASN A 1 176 ? -6.038 -4.465 24.361 1.00 80.12 176 ASN A O 1
ATOM 1351 N N . LYS A 1 177 ? -6.644 -3.221 26.119 1.00 89.69 177 LYS A N 1
ATOM 1352 C CA . LYS A 1 177 ? -8.095 -3.406 25.965 1.00 89.69 177 LYS A CA 1
ATOM 1353 C C . LYS A 1 177 ? -8.816 -2.105 25.634 1.00 89.69 177 LYS A C 1
ATOM 1355 O O . LYS A 1 177 ? -8.623 -1.078 26.286 1.00 89.69 177 LYS A O 1
ATOM 1360 N N . VAL A 1 178 ? -9.724 -2.185 24.666 1.00 90.81 178 VAL A N 1
ATOM 1361 C CA . VAL A 1 178 ? -10.650 -1.119 24.279 1.00 90.81 178 VAL A CA 1
ATOM 1362 C C . VAL A 1 178 ? -12.069 -1.652 24.455 1.00 90.81 178 VAL A C 1
ATOM 1364 O O . VAL A 1 178 ? -12.558 -2.475 23.683 1.00 90.81 178 VAL A O 1
ATOM 1367 N N . GLY A 1 179 ? -12.718 -1.240 25.546 1.00 91.62 179 GLY A N 1
ATOM 1368 C CA . GLY A 1 179 ? -14.003 -1.804 25.956 1.00 91.62 179 GLY A CA 1
ATOM 1369 C C . GLY A 1 179 ? -13.886 -3.302 26.249 1.00 91.62 179 GLY A C 1
ATOM 1370 O O . GLY A 1 179 ? -13.284 -3.697 27.246 1.00 91.62 179 GLY A O 1
ATOM 1371 N N . ARG A 1 180 ? -14.476 -4.132 25.381 1.00 93.50 180 ARG A N 1
ATOM 1372 C CA . ARG A 1 180 ? -14.446 -5.604 25.476 1.00 93.50 180 ARG A CA 1
ATOM 1373 C C . ARG A 1 180 ? -13.442 -6.267 24.526 1.00 93.50 180 ARG A C 1
ATOM 1375 O O . ARG A 1 180 ? -13.267 -7.476 24.621 1.00 93.50 180 ARG A O 1
ATOM 1382 N N . ILE A 1 181 ? -12.798 -5.500 23.646 1.00 94.31 181 ILE A N 1
ATOM 1383 C CA . ILE A 1 181 ? -11.863 -6.005 22.636 1.00 94.31 181 ILE A CA 1
ATOM 1384 C C . ILE A 1 181 ? -10.436 -5.881 23.173 1.00 94.31 181 ILE A C 1
ATOM 1386 O O . ILE A 1 181 ? -10.050 -4.837 23.702 1.00 94.31 181 ILE A O 1
ATOM 1390 N N . THR A 1 182 ? -9.661 -6.951 23.052 1.00 93.50 182 THR A N 1
ATOM 1391 C CA . THR A 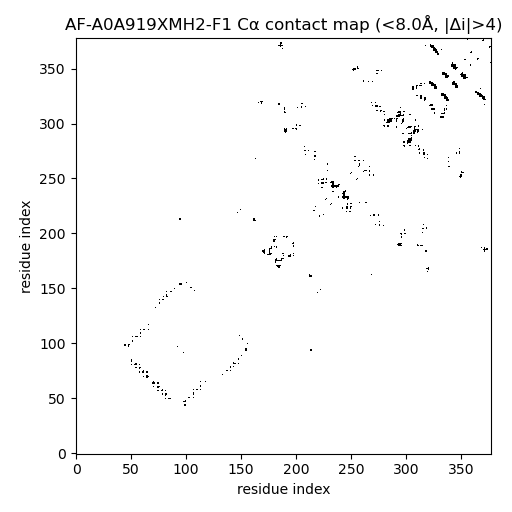1 182 ? -8.216 -6.978 23.295 1.00 93.50 182 THR A CA 1
ATOM 1392 C C . THR A 1 182 ? -7.533 -6.743 21.954 1.00 93.50 182 THR A C 1
ATOM 1394 O O . THR A 1 182 ? -7.693 -7.550 21.040 1.00 93.50 182 THR A O 1
ATOM 1397 N N . VAL A 1 183 ? -6.829 -5.618 21.826 1.00 92.75 183 VAL A N 1
ATOM 1398 C CA . VAL A 1 183 ? -6.284 -5.131 20.551 1.00 92.75 183 VAL A CA 1
ATOM 1399 C C . VAL A 1 183 ? -4.774 -5.341 20.474 1.00 92.75 183 VAL A C 1
ATOM 1401 O O . VAL A 1 183 ? -4.061 -5.222 21.473 1.00 92.75 183 VAL A O 1
ATOM 1404 N N . ARG A 1 184 ? -4.280 -5.638 19.271 1.00 90.75 184 ARG A N 1
ATOM 1405 C CA . ARG A 1 184 ? -2.858 -5.878 18.993 1.00 90.75 184 ARG A CA 1
ATOM 1406 C C . ARG A 1 184 ? -2.058 -4.584 18.840 1.00 90.75 184 ARG A C 1
ATOM 1408 O O . ARG A 1 184 ? -0.905 -4.535 19.250 1.00 90.75 184 ARG A O 1
ATOM 1415 N N . TYR A 1 185 ? -2.684 -3.519 18.344 1.00 91.12 185 TYR A N 1
ATOM 1416 C CA . TYR A 1 185 ? -1.995 -2.276 18.007 1.00 91.12 185 TYR A CA 1
ATOM 1417 C C . TYR A 1 185 ? -2.670 -1.088 18.692 1.00 91.12 185 TYR A C 1
ATOM 1419 O O . TYR A 1 185 ? -3.822 -0.744 18.420 1.00 91.12 185 TYR A O 1
ATOM 1427 N N . GLY A 1 186 ? -1.957 -0.485 19.646 1.00 88.62 186 GLY A N 1
ATOM 1428 C CA . GLY A 1 186 ? -2.391 0.733 20.323 1.00 88.62 186 GLY A CA 1
ATOM 1429 C C . GLY A 1 186 ? -3.765 0.636 20.982 1.00 88.62 186 GLY A C 1
ATOM 1430 O O . GLY A 1 186 ? -3.963 -0.055 21.983 1.00 88.62 186 GLY A O 1
ATOM 1431 N N . ARG A 1 187 ? -4.715 1.382 20.409 1.00 92.00 187 ARG A N 1
ATOM 1432 C CA . ARG A 1 187 ? -6.138 1.392 20.777 1.00 92.00 187 ARG A CA 1
ATOM 1433 C C . ARG A 1 187 ? -7.048 1.103 19.575 1.00 92.00 187 ARG A C 1
ATOM 1435 O O . ARG A 1 187 ? -8.227 1.447 19.621 1.00 92.00 187 ARG A O 1
ATOM 1442 N N . HIS A 1 188 ? -6.516 0.526 18.500 1.00 95.50 188 HIS A N 1
ATOM 1443 C CA . HIS A 1 188 ? -7.260 0.334 17.260 1.00 95.50 188 HIS A CA 1
ATOM 1444 C C . HIS A 1 188 ? -8.079 -0.952 17.312 1.00 95.50 188 HIS A C 1
ATOM 1446 O O . HIS A 1 188 ? -7.537 -2.051 17.385 1.00 95.50 188 HIS A O 1
ATOM 1452 N N . THR A 1 189 ? -9.403 -0.801 17.277 1.00 97.06 189 THR A N 1
ATOM 1453 C CA . THR A 1 189 ? -10.356 -1.901 17.070 1.00 97.06 189 THR A CA 1
ATOM 1454 C C . THR A 1 189 ? -10.736 -2.065 15.597 1.00 97.06 189 THR A C 1
ATOM 1456 O O . THR A 1 189 ? -11.501 -2.968 15.274 1.00 97.06 189 THR A O 1
ATOM 1459 N N . TYR A 1 190 ? -10.258 -1.185 14.709 1.00 98.00 190 TYR A N 1
ATOM 1460 C CA . TYR A 1 190 ? -10.661 -1.105 13.296 1.00 98.00 190 TYR A CA 1
ATOM 1461 C C . TYR A 1 190 ? -12.189 -1.007 13.117 1.00 98.00 190 TYR A C 1
ATOM 1463 O O . TYR A 1 190 ? -12.778 -1.668 12.266 1.00 98.00 190 TYR A O 1
ATOM 1471 N N . SER A 1 191 ? -12.820 -0.250 14.026 1.00 97.44 191 SER A N 1
ATOM 1472 C CA . SER A 1 191 ? -14.266 -0.153 14.321 1.00 97.44 191 SER A CA 1
ATOM 1473 C C . SER A 1 191 ? -15.023 -1.470 14.562 1.00 97.44 191 SER A C 1
ATOM 1475 O O . SER A 1 191 ? -16.245 -1.442 14.669 1.00 97.44 191 SER A O 1
ATOM 1477 N N . SER A 1 192 ? -14.335 -2.604 14.730 1.00 97.38 192 SER A N 1
ATOM 1478 C CA . SER A 1 192 ? -14.964 -3.893 15.062 1.00 97.38 192 SER A CA 1
ATOM 1479 C C . SER A 1 192 ? -15.869 -3.761 16.293 1.00 97.38 192 SER A C 1
ATOM 1481 O O . SER A 1 192 ? -15.457 -3.205 17.317 1.00 97.38 192 SER A O 1
ATOM 1483 N N . MET A 1 193 ? -17.084 -4.304 16.229 1.00 96.19 193 MET A N 1
ATOM 1484 C CA . MET A 1 193 ? -18.082 -4.241 17.301 1.00 96.19 193 MET A CA 1
ATOM 1485 C C . MET A 1 193 ? -17.757 -5.201 18.454 1.00 96.19 193 MET A C 1
ATOM 1487 O O . MET A 1 193 ? -18.191 -4.998 19.593 1.00 96.19 193 MET A O 1
ATOM 1491 N N . ASN A 1 194 ? -17.007 -6.272 18.180 1.00 94.75 194 ASN A N 1
ATOM 1492 C CA . ASN A 1 194 ? -16.636 -7.299 19.153 1.00 94.75 194 ASN A CA 1
ATOM 1493 C C . ASN A 1 194 ? -15.306 -7.999 18.793 1.00 94.75 194 ASN A C 1
ATOM 1495 O O . ASN A 1 194 ? -14.694 -7.728 17.763 1.00 94.75 194 ASN A O 1
ATOM 1499 N N . GLN A 1 195 ? -14.849 -8.903 19.668 1.00 95.62 195 GLN A N 1
ATOM 1500 C CA . GLN A 1 195 ? -13.580 -9.621 19.495 1.00 95.62 195 GLN A CA 1
ATOM 1501 C C . GLN A 1 195 ? -13.572 -10.550 18.268 1.00 95.62 195 GLN A C 1
ATOM 1503 O O . GLN A 1 195 ? -12.523 -10.711 17.662 1.00 95.62 195 GLN A O 1
ATOM 1508 N N . VAL A 1 196 ? -14.710 -11.144 17.888 1.00 94.88 196 VAL A N 1
ATOM 1509 C CA . VAL A 1 196 ? -14.774 -12.095 16.761 1.00 94.88 196 VAL A CA 1
ATOM 1510 C C . VAL A 1 196 ? -14.535 -11.371 15.439 1.00 94.88 196 VAL A C 1
ATOM 1512 O O . VAL A 1 196 ? -13.753 -11.842 14.619 1.00 94.88 196 VAL A O 1
ATOM 1515 N N . GLU A 1 197 ? -15.149 -10.201 15.263 1.00 96.69 197 GLU A N 1
ATOM 1516 C CA . GLU A 1 197 ? -14.902 -9.329 14.109 1.00 96.69 197 GLU A CA 1
ATOM 1517 C C . GLU A 1 197 ? -13.444 -8.855 14.068 1.00 96.69 197 GLU A C 1
ATOM 1519 O O . GLU A 1 197 ? -12.793 -8.960 13.030 1.00 96.69 197 GLU A O 1
ATOM 1524 N N . TYR A 1 198 ? -12.903 -8.426 15.214 1.00 97.81 198 TYR A N 1
ATOM 1525 C CA . TYR A 1 198 ? -11.511 -7.986 15.327 1.00 97.81 198 TYR A CA 1
ATOM 1526 C C . TYR A 1 198 ? -10.510 -9.092 14.961 1.00 97.81 198 TYR A C 1
ATOM 1528 O O . TYR A 1 198 ? -9.577 -8.870 14.189 1.00 97.81 198 TYR A O 1
ATOM 1536 N N . ASP A 1 199 ? -10.711 -10.300 15.493 1.00 94.38 199 ASP A N 1
ATOM 1537 C CA . ASP A 1 199 ? -9.845 -11.445 15.222 1.00 94.38 199 ASP A CA 1
ATOM 1538 C C . ASP A 1 199 ? -9.967 -11.908 13.760 1.00 94.38 199 ASP A C 1
ATOM 1540 O O . ASP A 1 199 ? -8.964 -12.311 13.172 1.00 94.38 199 ASP A O 1
ATOM 1544 N N . ALA A 1 200 ? -11.156 -11.805 13.149 1.00 92.88 200 ALA A N 1
ATOM 1545 C CA . ALA A 1 200 ? -11.368 -12.098 11.731 1.00 92.88 200 ALA A CA 1
ATOM 1546 C C . ALA A 1 200 ? -10.646 -11.095 10.815 1.00 92.88 200 ALA A C 1
ATOM 1548 O O . ALA A 1 200 ? -9.925 -11.515 9.909 1.00 92.88 200 ALA A O 1
ATOM 1549 N N . VAL A 1 201 ? -10.776 -9.789 11.086 1.00 97.12 201 VAL A N 1
ATOM 1550 C CA . VAL A 1 201 ? -10.034 -8.721 10.390 1.00 97.12 201 VAL A CA 1
ATOM 1551 C C . VAL A 1 201 ? -8.533 -8.968 10.489 1.00 97.12 201 VAL A C 1
ATOM 1553 O O . VAL A 1 201 ? -7.849 -9.033 9.466 1.00 97.12 201 VAL A O 1
ATOM 1556 N N . MET A 1 202 ? -8.015 -9.158 11.707 1.00 97.00 202 MET A N 1
ATOM 1557 C CA . MET A 1 202 ? -6.576 -9.315 11.898 1.00 97.00 202 MET A CA 1
ATOM 1558 C C . MET A 1 202 ? -6.031 -10.589 11.265 1.00 97.00 202 MET A C 1
ATOM 1560 O O . MET A 1 202 ? -4.932 -10.561 10.719 1.00 97.00 202 MET A O 1
ATOM 1564 N N . LYS A 1 203 ? -6.801 -11.682 11.275 1.00 92.06 203 LYS A N 1
ATOM 1565 C CA . LYS A 1 203 ? -6.423 -12.914 10.586 1.00 92.06 203 LYS A CA 1
ATOM 1566 C C . LYS A 1 203 ? -6.266 -12.689 9.077 1.00 92.06 203 LYS A C 1
ATOM 1568 O O . LYS A 1 203 ? -5.242 -13.078 8.529 1.00 92.06 203 LYS A O 1
ATOM 1573 N N . ILE A 1 204 ? -7.237 -12.041 8.424 1.00 91.25 204 ILE A N 1
ATOM 1574 C CA . ILE A 1 204 ? -7.186 -11.757 6.977 1.00 91.25 204 ILE A CA 1
ATOM 1575 C C . ILE A 1 204 ? -5.980 -10.871 6.635 1.00 91.25 204 ILE A C 1
ATOM 1577 O O . ILE A 1 204 ? -5.279 -11.133 5.660 1.00 91.25 204 ILE A O 1
ATOM 1581 N N . VAL A 1 205 ? -5.712 -9.849 7.453 1.00 95.19 205 VAL A N 1
ATOM 1582 C CA . VAL A 1 205 ? -4.551 -8.961 7.289 1.00 95.19 205 VAL A CA 1
ATOM 1583 C C . VAL A 1 205 ? -3.230 -9.724 7.437 1.00 95.19 205 VAL A C 1
ATOM 1585 O O . VAL A 1 205 ? -2.336 -9.567 6.610 1.00 95.19 205 VAL A O 1
ATOM 1588 N N . GLU A 1 206 ? -3.102 -10.578 8.454 1.00 91.88 206 GLU A N 1
ATOM 1589 C CA . GLU A 1 206 ? -1.885 -11.361 8.704 1.00 91.88 206 GLU A CA 1
ATOM 1590 C C . GLU A 1 206 ? -1.645 -12.439 7.638 1.00 91.88 206 GLU A C 1
ATOM 1592 O O . GLU A 1 206 ? -0.503 -12.632 7.220 1.00 91.88 206 GLU A O 1
ATOM 1597 N N . GLU A 1 207 ? -2.702 -13.098 7.153 1.00 87.69 207 GLU A N 1
ATOM 1598 C CA . GLU A 1 207 ? -2.634 -14.032 6.023 1.00 87.69 207 GLU A CA 1
ATOM 1599 C C . GLU A 1 207 ? -2.205 -13.297 4.741 1.00 87.69 207 GLU A C 1
ATOM 1601 O O . GLU A 1 207 ? -1.218 -13.688 4.123 1.00 87.69 207 GLU A O 1
ATOM 1606 N N . ALA A 1 208 ? -2.820 -12.155 4.409 1.00 87.50 208 ALA A N 1
ATOM 1607 C CA . ALA A 1 208 ? -2.458 -11.375 3.223 1.00 87.50 208 ALA A CA 1
ATOM 1608 C C . ALA A 1 208 ? -1.025 -10.808 3.259 1.00 87.50 208 ALA A C 1
ATOM 1610 O O . ALA A 1 208 ? -0.353 -10.790 2.230 1.00 87.50 208 ALA A O 1
ATOM 1611 N N . ILE A 1 209 ? -0.529 -10.372 4.425 1.00 88.44 209 ILE A N 1
ATOM 1612 C CA . ILE A 1 209 ? 0.868 -9.928 4.595 1.00 88.44 209 ILE A CA 1
ATOM 1613 C C . ILE A 1 209 ? 1.844 -11.103 4.443 1.00 88.44 209 ILE A C 1
ATOM 1615 O O . ILE A 1 209 ? 2.921 -10.939 3.868 1.00 88.44 209 ILE A O 1
ATOM 1619 N N . LYS A 1 210 ? 1.484 -12.285 4.958 1.00 84.75 210 LYS A N 1
ATOM 1620 C CA . LYS A 1 210 ? 2.316 -13.491 4.896 1.00 84.75 210 LYS A CA 1
ATOM 1621 C C . LYS A 1 210 ? 2.397 -14.059 3.478 1.00 84.75 210 LYS A C 1
ATOM 1623 O O . LYS A 1 210 ? 3.496 -14.369 3.020 1.00 84.75 210 LYS A O 1
ATOM 1628 N N . ASP A 1 211 ? 1.262 -14.180 2.795 1.00 74.94 211 ASP A N 1
ATOM 1629 C CA . ASP A 1 211 ? 1.173 -14.748 1.445 1.00 74.94 211 ASP A CA 1
ATOM 1630 C C . ASP A 1 211 ? 1.909 -13.868 0.423 1.00 74.94 211 ASP A C 1
ATOM 1632 O O . ASP A 1 211 ? 2.564 -14.369 -0.489 1.00 74.94 211 ASP A O 1
ATOM 1636 N N . ARG A 1 212 ? 1.949 -12.552 0.665 1.00 68.81 212 ARG A N 1
ATOM 1637 C CA . ARG A 1 212 ? 2.771 -11.583 -0.074 1.00 68.81 212 ARG A CA 1
ATOM 1638 C C . ARG A 1 212 ? 4.287 -11.744 0.054 1.00 68.81 212 ARG A C 1
ATOM 1640 O O . ARG A 1 212 ? 5.008 -10.964 -0.565 1.00 68.81 212 ARG A O 1
ATOM 1647 N N . GLY A 1 213 ? 4.782 -12.714 0.826 1.00 60.62 213 GLY A N 1
ATOM 1648 C CA . GLY A 1 213 ? 6.161 -12.789 1.323 1.00 60.62 213 GLY A CA 1
ATOM 1649 C C . GLY A 1 213 ? 7.294 -12.525 0.318 1.00 60.62 213 GLY A C 1
ATOM 1650 O O . GLY A 1 213 ? 8.318 -11.978 0.721 1.00 60.62 213 GLY A O 1
ATOM 1651 N N . THR A 1 214 ? 7.128 -12.874 -0.965 1.00 50.69 214 THR A N 1
ATOM 1652 C CA . THR A 1 214 ? 8.122 -12.607 -2.034 1.00 50.69 214 THR A CA 1
ATOM 1653 C C . THR A 1 214 ? 7.537 -12.004 -3.320 1.00 50.69 214 THR A C 1
ATOM 1655 O O . THR A 1 214 ? 8.253 -11.874 -4.311 1.00 50.69 214 THR A O 1
ATOM 1658 N N . GLU A 1 215 ? 6.260 -11.604 -3.331 1.00 55.81 215 GLU A N 1
ATOM 1659 C CA . GLU A 1 215 ? 5.632 -11.078 -4.551 1.00 55.81 215 GLU A CA 1
ATOM 1660 C C . GLU A 1 215 ? 6.179 -9.695 -4.969 1.00 55.81 215 GLU A C 1
ATOM 1662 O O . GLU A 1 215 ? 6.489 -8.854 -4.114 1.00 55.81 215 GLU A O 1
ATOM 1667 N N . PRO A 1 216 ? 6.219 -9.390 -6.282 1.00 58.09 216 PRO A N 1
ATOM 1668 C CA . PRO A 1 216 ? 6.547 -8.060 -6.784 1.00 58.09 216 PRO A CA 1
ATOM 1669 C C . PRO A 1 216 ? 5.617 -6.947 -6.273 1.00 58.09 216 PRO A C 1
ATOM 1671 O O . PRO A 1 216 ? 4.497 -6.766 -6.762 1.00 58.09 216 PRO A O 1
ATOM 1674 N N . PHE A 1 217 ? 6.104 -6.116 -5.346 1.00 71.81 217 PHE A N 1
ATOM 1675 C CA . PHE A 1 217 ? 5.416 -4.864 -5.013 1.00 71.81 217 PHE A CA 1
ATOM 1676 C C . PHE A 1 217 ? 5.331 -3.950 -6.249 1.00 71.81 217 PHE A C 1
ATOM 1678 O O . PHE A 1 217 ? 6.233 -3.936 -7.085 1.00 71.81 217 PHE A O 1
ATOM 1685 N N . ALA A 1 218 ? 4.236 -3.202 -6.390 1.00 71.38 218 ALA A N 1
ATOM 1686 C CA . ALA A 1 218 ? 3.865 -2.474 -7.611 1.00 71.38 218 ALA A CA 1
ATOM 1687 C C . ALA A 1 218 ? 3.684 -3.340 -8.888 1.00 71.38 218 ALA A C 1
ATOM 1689 O O . ALA A 1 218 ? 3.571 -2.801 -9.997 1.00 71.38 218 ALA A O 1
ATOM 1690 N N . GLY A 1 219 ? 3.618 -4.673 -8.759 1.00 81.50 219 GLY A N 1
ATOM 1691 C CA . GLY A 1 219 ? 3.297 -5.607 -9.842 1.00 81.50 219 GLY A CA 1
ATOM 1692 C C . GLY A 1 219 ? 4.170 -5.406 -11.084 1.00 81.50 219 GLY A C 1
ATOM 1693 O O . GLY A 1 219 ? 5.396 -5.336 -10.997 1.00 81.50 219 GLY A O 1
ATOM 1694 N N . LYS A 1 220 ? 3.540 -5.238 -12.257 1.00 82.31 220 LYS A N 1
ATOM 1695 C CA . LYS A 1 220 ? 4.247 -5.055 -13.541 1.00 82.31 220 LYS A CA 1
ATOM 1696 C C . LYS A 1 220 ? 5.180 -3.834 -13.606 1.00 82.31 220 LYS A C 1
ATOM 1698 O O . LYS A 1 220 ? 5.940 -3.719 -14.563 1.00 82.31 220 LYS A O 1
ATOM 1703 N N . TYR A 1 221 ? 5.115 -2.912 -12.639 1.00 87.50 221 TYR A N 1
ATOM 1704 C CA . TYR A 1 221 ? 5.980 -1.733 -12.586 1.00 87.50 221 TYR A CA 1
ATOM 1705 C C . TYR A 1 221 ? 7.137 -1.841 -11.577 1.00 87.50 221 TYR A C 1
ATOM 1707 O O . TYR A 1 221 ? 7.927 -0.901 -11.496 1.00 87.50 221 TYR A O 1
ATOM 1715 N N . GLN A 1 222 ? 7.299 -2.958 -10.849 1.00 88.75 222 GLN A N 1
ATOM 1716 C CA . GLN A 1 222 ? 8.299 -3.107 -9.774 1.00 88.75 222 GLN A CA 1
ATOM 1717 C C . GLN A 1 222 ? 9.711 -2.628 -10.163 1.00 88.75 222 GLN A C 1
ATOM 1719 O O . GLN A 1 222 ? 10.352 -1.875 -9.426 1.00 88.75 222 GLN A O 1
ATOM 1724 N N . ALA A 1 223 ? 10.200 -3.018 -11.345 1.00 88.38 223 ALA A N 1
ATOM 1725 C CA . ALA A 1 223 ? 11.536 -2.639 -11.808 1.00 88.38 223 ALA A CA 1
ATOM 1726 C C . ALA A 1 223 ? 11.723 -1.118 -11.948 1.00 88.38 223 ALA A C 1
ATOM 1728 O O . ALA A 1 223 ? 12.820 -0.609 -11.716 1.00 88.38 223 ALA A O 1
ATOM 1729 N N . TYR A 1 224 ? 10.659 -0.382 -12.276 1.00 94.38 224 TYR A N 1
ATOM 1730 C CA . TYR A 1 224 ? 10.686 1.076 -12.359 1.00 94.38 224 TYR A CA 1
ATOM 1731 C C . TYR A 1 224 ? 10.677 1.738 -10.981 1.00 94.38 224 TYR A C 1
ATOM 1733 O O . TYR A 1 224 ? 11.343 2.753 -10.809 1.00 94.38 224 TYR A O 1
ATOM 1741 N N . PHE A 1 225 ? 10.021 1.139 -9.981 1.00 93.81 225 PHE A N 1
ATOM 1742 C CA . PHE A 1 225 ? 10.130 1.597 -8.592 1.00 93.81 225 PHE A CA 1
ATOM 1743 C C . PHE A 1 225 ? 11.565 1.459 -8.078 1.00 93.81 225 PHE A C 1
ATOM 1745 O O . PHE A 1 225 ? 12.109 2.415 -7.530 1.00 93.81 225 PHE A O 1
ATOM 1752 N N . PHE A 1 226 ? 12.220 0.318 -8.316 1.00 92.69 226 PHE A N 1
ATOM 1753 C CA . PHE A 1 226 ? 13.627 0.154 -7.944 1.00 92.69 226 PHE A CA 1
ATOM 1754 C C . PHE A 1 226 ? 14.552 1.122 -8.687 1.00 92.69 226 PHE A C 1
ATOM 1756 O O . PHE A 1 226 ? 15.373 1.765 -8.043 1.00 92.69 226 PHE A O 1
ATOM 1763 N N . ARG A 1 227 ? 14.380 1.303 -10.004 1.00 95.44 227 ARG A N 1
ATOM 1764 C CA . ARG A 1 227 ? 15.145 2.295 -10.780 1.00 95.44 227 ARG A CA 1
ATOM 1765 C C . ARG A 1 227 ? 14.950 3.719 -10.260 1.00 95.44 227 ARG A C 1
ATOM 1767 O O . ARG A 1 227 ? 15.924 4.451 -10.122 1.00 95.44 227 ARG A O 1
ATOM 1774 N N . TYR A 1 228 ? 13.720 4.098 -9.920 1.00 97.56 228 TYR A N 1
ATOM 1775 C CA . TYR A 1 228 ? 13.422 5.409 -9.345 1.00 97.56 228 TYR A CA 1
ATOM 1776 C C . TYR A 1 228 ? 14.098 5.605 -7.975 1.00 97.56 228 TYR A C 1
ATOM 1778 O O . TYR A 1 228 ? 14.706 6.652 -7.726 1.00 97.56 228 TYR A O 1
ATOM 1786 N N . LEU A 1 229 ? 14.081 4.575 -7.121 1.00 94.31 229 LEU A N 1
ATOM 1787 C CA . LEU A 1 229 ? 14.822 4.534 -5.852 1.00 94.31 229 LEU A CA 1
ATOM 1788 C C . LEU A 1 229 ? 16.353 4.541 -6.041 1.00 94.31 229 LEU A C 1
ATOM 1790 O O . LEU A 1 229 ? 17.065 5.019 -5.163 1.00 94.31 229 LEU A O 1
ATOM 1794 N N . ASP A 1 230 ? 16.858 4.040 -7.171 1.00 95.25 230 ASP A N 1
ATOM 1795 C CA . ASP A 1 230 ? 18.275 4.087 -7.573 1.00 95.25 230 ASP A CA 1
ATOM 1796 C C . ASP A 1 230 ? 18.677 5.434 -8.221 1.00 95.25 230 ASP A C 1
ATOM 1798 O O . ASP A 1 230 ? 19.838 5.628 -8.576 1.00 95.25 230 ASP A O 1
ATOM 1802 N N . GLY A 1 231 ? 17.741 6.385 -8.353 1.00 96.62 231 GLY A N 1
ATOM 1803 C CA . GLY A 1 231 ? 17.988 7.739 -8.870 1.00 96.62 231 GLY A CA 1
ATOM 1804 C C . GLY A 1 231 ? 17.574 7.980 -10.327 1.00 96.62 231 GLY A C 1
ATOM 1805 O O . GLY A 1 231 ? 17.695 9.106 -10.806 1.00 96.62 231 GLY A O 1
ATOM 1806 N N . ASP A 1 232 ? 17.043 6.976 -11.027 1.00 97.38 232 ASP A N 1
ATOM 1807 C CA . ASP A 1 232 ? 16.551 7.124 -12.402 1.00 97.38 232 ASP A CA 1
ATOM 1808 C C . ASP A 1 232 ? 15.254 7.955 -12.460 1.00 97.38 232 ASP A C 1
ATOM 1810 O O . ASP A 1 232 ? 14.457 7.967 -11.518 1.00 97.38 232 ASP A O 1
ATOM 1814 N N . ARG A 1 233 ? 15.022 8.689 -13.552 1.00 98.06 233 ARG A N 1
ATOM 1815 C CA . ARG A 1 233 ? 13.922 9.662 -13.670 1.00 98.06 233 ARG A CA 1
ATOM 1816 C C . ARG A 1 233 ? 13.269 9.587 -15.042 1.00 98.06 233 ARG A C 1
ATOM 1818 O O . ARG A 1 233 ? 13.948 9.475 -16.058 1.00 98.06 233 ARG A O 1
ATOM 1825 N N . LYS A 1 234 ? 11.939 9.737 -15.096 1.00 97.44 234 LYS A N 1
ATOM 1826 C CA . LYS A 1 234 ? 11.163 9.687 -16.354 1.00 97.44 234 LYS A CA 1
ATOM 1827 C C . LYS A 1 234 ? 11.670 10.674 -17.415 1.00 97.44 234 LYS A C 1
ATOM 1829 O O . LYS A 1 234 ? 11.549 10.413 -18.603 1.00 97.44 234 LYS A O 1
ATOM 1834 N N . THR A 1 235 ? 12.260 11.794 -16.994 1.00 97.44 235 THR A N 1
ATOM 1835 C CA . THR A 1 235 ? 12.851 12.830 -17.858 1.00 97.44 235 THR A CA 1
ATOM 1836 C C . THR A 1 235 ? 14.056 12.361 -18.671 1.00 97.44 235 THR A C 1
ATOM 1838 O O . THR A 1 235 ? 14.413 13.035 -19.631 1.00 97.44 235 THR A O 1
ATOM 1841 N N . ASN A 1 236 ? 14.657 11.222 -18.318 1.00 97.19 236 ASN A N 1
ATOM 1842 C CA . ASN A 1 236 ? 15.756 10.604 -19.060 1.00 97.19 236 ASN A CA 1
ATOM 1843 C C . ASN A 1 236 ? 15.271 9.881 -20.337 1.00 97.19 236 ASN A C 1
ATOM 1845 O O . ASN A 1 236 ? 16.094 9.461 -21.147 1.00 97.19 236 ASN A O 1
ATOM 1849 N N . TYR A 1 237 ? 13.951 9.730 -20.519 1.00 95.62 237 TYR A N 1
ATOM 1850 C CA . TYR A 1 237 ? 13.329 8.904 -21.558 1.00 95.62 237 TYR A CA 1
ATOM 1851 C C . TYR A 1 237 ? 12.311 9.681 -22.398 1.00 95.62 237 TYR A C 1
ATOM 1853 O O . TYR A 1 237 ? 11.753 10.698 -21.973 1.00 95.62 237 TYR A O 1
ATOM 1861 N N . GLU A 1 238 ? 12.031 9.176 -23.601 1.00 95.75 238 GLU A N 1
ATOM 1862 C CA . GLU A 1 238 ? 11.014 9.750 -24.481 1.00 95.75 238 GLU A CA 1
ATOM 1863 C C . GLU A 1 238 ? 9.621 9.699 -23.833 1.00 95.75 238 GLU A C 1
ATOM 1865 O O . GLU A 1 238 ? 9.179 8.670 -23.312 1.00 95.75 238 GLU A O 1
ATOM 1870 N N . LYS A 1 239 ? 8.892 10.821 -23.892 1.00 94.81 239 LYS A N 1
ATOM 1871 C CA . LYS A 1 239 ? 7.524 10.913 -23.368 1.00 94.81 239 LYS A CA 1
ATOM 1872 C C . LYS A 1 239 ? 6.635 9.847 -24.010 1.00 94.81 239 LYS A C 1
ATOM 1874 O O . LYS A 1 239 ? 6.498 9.818 -25.226 1.00 94.81 239 LYS A O 1
ATOM 1879 N N . ARG A 1 240 ? 5.935 9.076 -23.169 1.00 89.56 240 ARG A N 1
ATOM 1880 C CA . ARG A 1 240 ? 5.068 7.929 -23.529 1.00 89.56 240 ARG A CA 1
ATOM 1881 C C . ARG A 1 240 ? 5.795 6.630 -23.912 1.00 89.56 240 ARG A C 1
ATOM 1883 O O . ARG A 1 240 ? 5.106 5.647 -24.162 1.00 89.56 240 ARG A O 1
ATOM 1890 N N . GLY A 1 241 ? 7.129 6.577 -23.888 1.00 91.12 241 GLY A N 1
ATOM 1891 C CA . GLY A 1 241 ? 7.851 5.299 -23.898 1.00 91.12 241 GLY A CA 1
ATOM 1892 C C . GLY A 1 241 ? 7.565 4.475 -22.634 1.00 91.12 241 GLY A C 1
ATOM 1893 O O . GLY A 1 241 ? 7.160 5.029 -21.608 1.00 91.12 241 GLY A O 1
ATOM 1894 N N . VAL A 1 242 ? 7.790 3.157 -22.681 1.00 91.94 242 VAL A N 1
ATOM 1895 C CA . VAL A 1 242 ? 7.504 2.252 -21.546 1.00 91.94 242 VAL A CA 1
ATOM 1896 C C . VAL A 1 242 ? 8.289 2.668 -20.293 1.00 91.94 242 VAL A C 1
ATOM 1898 O O . VAL A 1 242 ? 7.708 2.759 -19.213 1.00 91.94 242 VAL A O 1
ATOM 1901 N N . ASP A 1 243 ? 9.564 3.045 -20.451 1.00 94.94 243 ASP A N 1
ATOM 1902 C CA . ASP A 1 243 ? 10.398 3.587 -19.369 1.00 94.94 243 ASP A CA 1
ATOM 1903 C C . ASP A 1 243 ? 9.832 4.866 -18.749 1.00 94.94 243 ASP A C 1
ATOM 1905 O O . ASP A 1 243 ? 9.761 4.992 -17.526 1.00 94.94 243 ASP A O 1
ATOM 1909 N N . TYR A 1 244 ? 9.380 5.803 -19.588 1.00 97.44 244 TYR A N 1
ATOM 1910 C CA . TYR A 1 244 ? 8.756 7.043 -19.132 1.00 97.44 244 TYR A CA 1
ATOM 1911 C C . TYR A 1 244 ? 7.486 6.758 -18.327 1.00 97.44 244 TYR A C 1
ATOM 1913 O O . TYR A 1 244 ? 7.287 7.354 -17.272 1.00 97.44 244 TYR A O 1
ATOM 1921 N N . ILE A 1 245 ? 6.630 5.850 -18.809 1.00 94.69 245 ILE A N 1
ATOM 1922 C CA . ILE A 1 245 ? 5.372 5.487 -18.143 1.00 94.69 245 ILE A CA 1
ATOM 1923 C C . ILE A 1 245 ? 5.660 4.808 -16.801 1.00 94.69 245 ILE A C 1
ATOM 1925 O O . ILE A 1 245 ? 5.116 5.228 -15.782 1.00 94.69 245 ILE A O 1
ATOM 1929 N N . GLY A 1 246 ? 6.542 3.807 -16.777 1.00 94.12 246 GLY A N 1
ATOM 1930 C CA . GLY A 1 246 ? 6.891 3.079 -15.559 1.00 94.12 246 GLY A CA 1
ATOM 1931 C C . GLY A 1 246 ? 7.509 3.977 -14.485 1.00 94.12 246 GLY A C 1
ATOM 1932 O O . GLY A 1 246 ? 7.073 3.952 -13.333 1.00 94.12 246 GLY A O 1
ATOM 1933 N N . LEU A 1 247 ? 8.471 4.829 -14.858 1.00 97.56 247 LEU A N 1
ATOM 1934 C CA . LEU A 1 247 ? 9.080 5.792 -13.933 1.00 97.56 247 LEU A CA 1
ATOM 1935 C C . LEU A 1 247 ? 8.105 6.896 -13.509 1.00 97.56 247 LEU A C 1
ATOM 1937 O O . LEU A 1 247 ? 8.205 7.382 -12.388 1.00 97.56 247 LEU A O 1
ATOM 1941 N N . HIS A 1 248 ? 7.147 7.280 -14.359 1.00 97.44 248 HIS A N 1
ATOM 1942 C CA . HIS A 1 248 ? 6.107 8.235 -13.977 1.00 97.44 248 HIS A CA 1
ATOM 1943 C C . HIS A 1 248 ? 5.137 7.654 -12.939 1.00 97.44 248 HIS A C 1
ATOM 1945 O O . HIS A 1 248 ? 4.744 8.382 -12.029 1.00 97.44 248 HIS A O 1
ATOM 1951 N N . VAL A 1 249 ? 4.783 6.367 -13.038 1.00 95.75 249 VAL A N 1
ATOM 1952 C CA . VAL A 1 249 ? 3.978 5.678 -12.014 1.00 95.75 249 VAL A CA 1
ATOM 1953 C C . VAL A 1 249 ? 4.753 5.571 -10.698 1.00 95.75 249 VAL A C 1
ATOM 1955 O O . VAL A 1 249 ? 4.203 5.891 -9.648 1.00 95.75 249 VAL A O 1
ATOM 1958 N N . ALA A 1 250 ? 6.037 5.196 -10.745 1.00 96.62 250 ALA A N 1
ATOM 1959 C CA . ALA A 1 250 ? 6.889 5.149 -9.554 1.00 96.62 250 ALA A CA 1
ATOM 1960 C C . ALA A 1 250 ? 6.991 6.520 -8.860 1.00 96.62 250 ALA A C 1
ATOM 1962 O O . ALA A 1 250 ? 6.743 6.631 -7.663 1.00 96.62 250 ALA A O 1
ATOM 1963 N N . GLU A 1 251 ? 7.282 7.576 -9.621 1.00 97.81 251 GLU A N 1
ATOM 1964 C CA . GLU A 1 251 ? 7.339 8.954 -9.124 1.00 97.81 251 GLU A CA 1
ATOM 1965 C C . GLU A 1 251 ? 5.993 9.430 -8.557 1.00 97.81 251 GLU A C 1
ATOM 1967 O O . GLU A 1 251 ? 5.962 10.029 -7.489 1.00 97.81 251 GLU A O 1
ATOM 1972 N N . GLY A 1 252 ? 4.872 9.130 -9.220 1.00 96.81 252 GLY A N 1
ATOM 1973 C CA . GLY A 1 252 ? 3.542 9.496 -8.723 1.00 96.81 252 GLY A CA 1
ATOM 1974 C C . GLY A 1 252 ? 3.143 8.769 -7.435 1.00 96.81 252 GLY A C 1
ATOM 1975 O O . GLY A 1 252 ? 2.361 9.305 -6.658 1.00 96.81 252 GLY A O 1
ATOM 1976 N N . SER A 1 253 ? 3.680 7.570 -7.195 1.00 96.81 253 SER A N 1
ATOM 1977 C CA . SER A 1 253 ? 3.363 6.750 -6.022 1.00 96.81 253 SER A CA 1
ATOM 1978 C C . SER A 1 253 ? 4.263 7.052 -4.815 1.00 96.81 253 SER A C 1
ATOM 1980 O O . SER A 1 253 ? 3.767 7.247 -3.707 1.00 96.81 253 SER A O 1
ATOM 1982 N N . ILE A 1 254 ? 5.586 7.115 -5.020 1.00 97.50 254 ILE A N 1
ATOM 1983 C CA . ILE A 1 254 ? 6.593 7.231 -3.944 1.00 97.50 254 ILE A CA 1
ATOM 1984 C C . ILE A 1 254 ? 7.511 8.460 -4.067 1.00 97.50 254 ILE A C 1
ATOM 1986 O O . ILE A 1 254 ? 8.472 8.576 -3.305 1.00 97.50 254 ILE A O 1
ATOM 1990 N N . GLY A 1 255 ? 7.251 9.373 -5.007 1.00 97.88 255 GLY A N 1
ATOM 1991 C CA . GLY A 1 255 ? 8.109 10.532 -5.276 1.00 97.88 255 GLY A CA 1
ATOM 1992 C C . GLY A 1 255 ? 8.334 11.415 -4.054 1.00 97.88 255 GLY A C 1
ATOM 1993 O O . GLY A 1 255 ? 9.481 11.636 -3.670 1.00 97.88 255 GLY A O 1
ATOM 1994 N N . GLU A 1 256 ? 7.263 11.829 -3.374 1.00 98.06 256 GLU A N 1
ATOM 1995 C CA . GLU A 1 256 ? 7.385 12.689 -2.191 1.00 98.06 256 GLU A CA 1
ATOM 1996 C C . GLU A 1 256 ? 8.137 12.010 -1.029 1.00 98.06 256 GLU A C 1
ATOM 1998 O O . GLU A 1 256 ? 8.864 12.682 -0.296 1.00 98.06 256 GLU A O 1
ATOM 2003 N N . LEU A 1 257 ? 8.040 10.679 -0.878 1.00 98.31 257 LEU A N 1
ATOM 2004 C CA . LEU A 1 257 ? 8.831 9.930 0.111 1.00 98.31 257 LEU A CA 1
ATOM 2005 C C . LEU A 1 257 ? 10.333 9.999 -0.209 1.00 98.31 257 LEU A C 1
ATOM 2007 O O . LEU A 1 257 ? 11.150 10.217 0.690 1.00 98.31 257 LEU A O 1
ATOM 2011 N N . VAL A 1 258 ? 10.700 9.838 -1.485 1.00 98.12 258 VAL A N 1
ATOM 2012 C CA . VAL A 1 258 ? 12.093 9.945 -1.952 1.00 98.12 258 VAL A CA 1
ATOM 2013 C C . VAL A 1 258 ? 12.614 11.375 -1.783 1.00 98.12 258 VAL A C 1
ATOM 2015 O O . VAL A 1 258 ? 13.717 11.564 -1.274 1.00 98.12 258 VAL A O 1
ATOM 2018 N N . GLU A 1 259 ? 11.820 12.385 -2.142 1.00 97.81 259 GLU A N 1
ATOM 2019 C CA . GLU A 1 259 ? 12.167 13.803 -1.967 1.00 97.81 259 GLU A CA 1
ATOM 2020 C C . GLU A 1 259 ? 12.308 14.203 -0.490 1.00 97.81 259 GLU A C 1
ATOM 2022 O O . GLU A 1 259 ? 13.188 14.989 -0.140 1.00 97.81 259 GLU A O 1
ATOM 2027 N N . ALA A 1 260 ? 11.500 13.621 0.401 1.00 97.75 260 ALA A N 1
ATOM 2028 C CA . ALA A 1 260 ? 11.598 13.821 1.846 1.00 97.75 260 ALA A CA 1
ATOM 2029 C C . ALA A 1 260 ? 12.744 13.037 2.519 1.00 97.75 260 ALA A C 1
ATOM 2031 O O . ALA A 1 260 ? 12.868 13.096 3.747 1.00 97.75 260 ALA A O 1
ATOM 2032 N N . GLY A 1 261 ? 13.567 12.321 1.742 1.00 97.62 261 GLY A N 1
ATOM 2033 C CA . GLY A 1 261 ? 14.740 11.588 2.221 1.00 97.62 261 GLY A CA 1
ATOM 2034 C C . GLY A 1 261 ? 14.423 10.306 2.995 1.00 97.62 261 GLY A C 1
ATOM 2035 O O . GLY A 1 261 ? 15.274 9.836 3.749 1.00 97.62 261 GLY A O 1
ATOM 2036 N N . VAL A 1 262 ? 13.218 9.744 2.841 1.00 97.81 262 VAL A N 1
ATOM 2037 C CA . VAL A 1 262 ? 12.809 8.525 3.554 1.00 97.81 262 VAL A CA 1
ATOM 2038 C C . VAL A 1 262 ? 13.716 7.350 3.137 1.00 97.81 262 VAL A C 1
ATOM 2040 O O . VAL A 1 262 ? 13.939 7.148 1.940 1.00 97.81 262 VAL A O 1
ATOM 2043 N N . PRO A 1 263 ? 14.245 6.539 4.078 1.00 96.56 263 PRO A N 1
ATOM 2044 C CA . PRO A 1 263 ? 15.126 5.422 3.738 1.00 96.56 263 PRO A CA 1
ATOM 2045 C C . PRO A 1 263 ? 14.475 4.409 2.785 1.00 96.56 263 PRO A C 1
ATOM 2047 O O . PRO A 1 26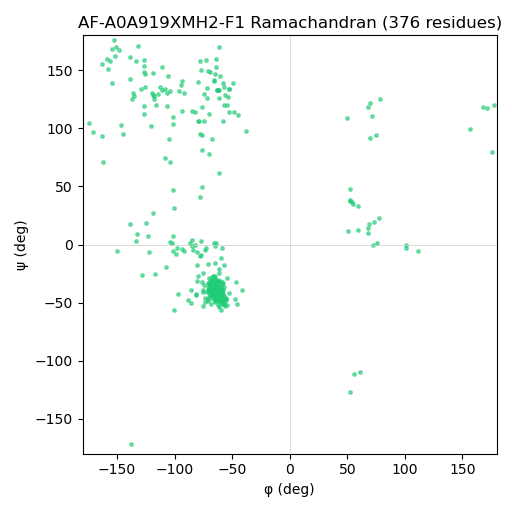3 ? 13.318 4.033 2.973 1.00 96.56 263 PRO A O 1
ATOM 2050 N N . ARG A 1 264 ? 15.245 3.907 1.806 1.00 94.12 264 ARG A N 1
ATOM 2051 C CA . ARG A 1 264 ? 14.786 2.970 0.757 1.00 94.12 264 ARG A CA 1
ATOM 2052 C C . ARG A 1 264 ? 13.935 1.817 1.300 1.00 94.12 264 ARG A C 1
ATOM 2054 O O . ARG A 1 264 ? 12.834 1.590 0.811 1.00 94.12 264 ARG A O 1
ATOM 2061 N N . GLU A 1 265 ? 14.430 1.123 2.323 1.00 90.62 265 GLU A N 1
ATOM 2062 C CA . GLU A 1 265 ? 13.746 -0.028 2.929 1.00 90.62 265 GLU A CA 1
ATOM 2063 C C . GLU A 1 265 ? 12.404 0.363 3.563 1.00 90.62 265 GLU A C 1
ATOM 2065 O O . GLU A 1 265 ? 11.430 -0.381 3.476 1.00 90.62 265 GLU A O 1
ATOM 2070 N N . THR A 1 266 ? 12.319 1.564 4.140 1.00 94.62 266 THR A N 1
ATOM 2071 C CA . THR A 1 266 ? 11.076 2.115 4.688 1.00 94.62 266 THR A CA 1
ATOM 2072 C C . THR A 1 266 ? 10.073 2.431 3.575 1.00 94.62 266 THR A C 1
ATOM 2074 O O . THR A 1 266 ? 8.896 2.112 3.729 1.00 94.62 266 THR A O 1
ATOM 2077 N N . ILE A 1 267 ? 10.522 2.983 2.437 1.00 96.06 267 ILE A N 1
ATOM 2078 C CA . ILE A 1 267 ? 9.662 3.222 1.262 1.00 96.06 267 ILE A CA 1
ATOM 2079 C C . ILE A 1 267 ? 9.135 1.899 0.697 1.00 96.06 267 ILE A C 1
ATOM 2081 O O . ILE A 1 267 ? 7.936 1.771 0.461 1.00 96.06 267 ILE A O 1
ATOM 2085 N N . ILE A 1 268 ? 10.004 0.896 0.525 1.00 92.44 268 ILE A N 1
ATOM 2086 C CA . ILE A 1 268 ? 9.617 -0.443 0.051 1.00 92.44 268 ILE A CA 1
ATOM 2087 C C . ILE A 1 268 ? 8.570 -1.056 0.990 1.00 92.44 268 ILE A C 1
ATOM 2089 O O . ILE A 1 268 ? 7.516 -1.502 0.540 1.00 92.44 268 ILE A O 1
ATOM 2093 N N . LYS A 1 269 ? 8.819 -1.018 2.304 1.00 92.75 269 LYS A N 1
ATOM 2094 C CA . LYS A 1 269 ? 7.902 -1.540 3.323 1.00 92.75 269 LYS A CA 1
ATOM 2095 C C . LYS A 1 269 ? 6.548 -0.818 3.325 1.00 92.75 269 LYS A C 1
ATOM 2097 O O . LYS A 1 269 ? 5.517 -1.477 3.436 1.00 92.75 269 LYS A O 1
ATOM 2102 N N . ALA A 1 270 ? 6.538 0.507 3.166 1.00 95.56 270 ALA A N 1
ATOM 2103 C CA . ALA A 1 270 ? 5.309 1.293 3.065 1.00 95.56 270 ALA A CA 1
ATOM 2104 C C . ALA A 1 270 ? 4.538 0.972 1.775 1.00 95.56 270 ALA A C 1
ATOM 2106 O O . ALA A 1 270 ? 3.328 0.771 1.819 1.00 95.56 270 ALA A O 1
ATOM 2107 N N . LYS A 1 271 ? 5.228 0.831 0.634 1.00 94.38 271 LYS A N 1
ATOM 2108 C CA . LYS A 1 271 ? 4.597 0.455 -0.639 1.00 94.38 271 LYS A CA 1
ATOM 2109 C C . LYS A 1 271 ? 3.999 -0.954 -0.600 1.00 94.38 271 LYS A C 1
ATOM 2111 O O . LYS A 1 271 ? 2.914 -1.156 -1.136 1.00 94.38 271 LYS A O 1
ATOM 2116 N N . ILE A 1 272 ? 4.657 -1.905 0.070 1.00 91.62 272 ILE A N 1
ATOM 2117 C CA . ILE A 1 272 ? 4.100 -3.244 0.326 1.00 91.62 272 ILE A CA 1
ATOM 2118 C C . ILE A 1 272 ? 2.825 -3.149 1.176 1.00 91.62 272 ILE A C 1
ATOM 2120 O O . ILE A 1 272 ? 1.834 -3.789 0.834 1.00 91.62 272 ILE A O 1
ATOM 2124 N N . ALA A 1 273 ? 2.820 -2.337 2.239 1.00 94.62 273 ALA A N 1
ATOM 2125 C CA . ALA A 1 273 ? 1.632 -2.120 3.069 1.00 94.62 273 ALA A CA 1
ATOM 2126 C C . ALA A 1 273 ? 0.462 -1.533 2.258 1.00 94.62 273 ALA A C 1
ATOM 2128 O O . ALA A 1 273 ? -0.650 -2.058 2.302 1.00 94.62 273 ALA A O 1
ATOM 2129 N N . GLY A 1 274 ? 0.733 -0.496 1.460 1.00 95.19 274 GLY A N 1
ATOM 2130 C CA . GLY A 1 274 ? -0.253 0.138 0.588 1.00 95.19 274 GLY A CA 1
ATOM 2131 C C . GLY A 1 274 ? -0.839 -0.820 -0.452 1.00 95.19 274 GLY A C 1
ATOM 2132 O O . GLY A 1 274 ? -2.057 -0.941 -0.563 1.00 95.19 274 GLY A O 1
ATOM 2133 N N . ASP A 1 275 ? 0.017 -1.571 -1.151 1.00 92.06 275 ASP A N 1
ATOM 2134 C CA . ASP A 1 275 ? -0.402 -2.617 -2.091 1.00 92.06 275 ASP A CA 1
ATOM 2135 C C . ASP A 1 275 ? -1.328 -3.658 -1.434 1.00 92.06 275 ASP A C 1
ATOM 2137 O O . ASP A 1 275 ? -2.340 -4.039 -2.024 1.00 92.06 275 ASP A O 1
ATOM 2141 N N . VAL A 1 276 ? -0.974 -4.147 -0.236 1.00 92.38 276 VAL A N 1
ATOM 2142 C CA . VAL A 1 276 ? -1.759 -5.159 0.493 1.00 92.38 276 VAL A CA 1
ATOM 2143 C C . VAL A 1 276 ? -3.119 -4.596 0.890 1.00 92.38 276 VAL A C 1
ATOM 2145 O O . VAL A 1 276 ? -4.132 -5.259 0.675 1.00 92.38 276 VAL A O 1
ATOM 2148 N N . ALA A 1 277 ? -3.170 -3.364 1.403 1.00 95.56 277 ALA A N 1
ATOM 2149 C CA . ALA A 1 277 ? -4.428 -2.704 1.737 1.00 95.56 277 ALA A CA 1
ATOM 2150 C C . ALA A 1 277 ? -5.333 -2.549 0.502 1.00 95.56 277 ALA A C 1
ATOM 2152 O O . ALA A 1 277 ? -6.494 -2.953 0.537 1.00 95.56 277 ALA A O 1
ATOM 2153 N N . LEU A 1 278 ? -4.796 -2.061 -0.623 1.00 93.56 278 LEU A N 1
ATOM 2154 C CA . LEU A 1 278 ? -5.554 -1.911 -1.871 1.00 93.56 278 LEU A CA 1
ATOM 2155 C C . LEU A 1 278 ? -6.006 -3.253 -2.468 1.00 93.56 278 LEU A C 1
ATOM 2157 O O . LEU A 1 278 ? -7.084 -3.327 -3.061 1.00 93.56 278 LEU A O 1
ATOM 2161 N N . LEU A 1 279 ? -5.212 -4.318 -2.319 1.00 91.00 279 LEU A N 1
ATOM 2162 C CA . LEU A 1 279 ? -5.596 -5.671 -2.728 1.00 91.00 279 LEU A CA 1
ATOM 2163 C C . LEU A 1 279 ? -6.744 -6.220 -1.869 1.00 91.00 279 LEU A C 1
ATOM 2165 O O . LEU A 1 279 ? -7.651 -6.850 -2.405 1.00 91.00 279 LEU A O 1
ATOM 2169 N N . LEU A 1 280 ? -6.713 -5.965 -0.560 1.00 92.06 280 LEU A N 1
ATOM 2170 C CA . LEU A 1 280 ? -7.738 -6.400 0.386 1.00 92.06 280 LEU A CA 1
ATOM 2171 C C . LEU A 1 280 ? -9.071 -5.654 0.215 1.00 92.06 280 LEU A C 1
ATOM 2173 O O . LEU A 1 280 ? -10.131 -6.283 0.273 1.00 92.06 280 LEU A O 1
ATOM 2177 N N . ILE A 1 281 ? -9.009 -4.341 -0.035 1.00 93.94 281 ILE A N 1
ATOM 2178 C CA . ILE A 1 281 ? -10.167 -3.485 -0.342 1.00 93.94 281 ILE A CA 1
ATOM 2179 C C . ILE A 1 281 ? -10.800 -3.879 -1.685 1.00 93.94 281 ILE A C 1
ATOM 2181 O O . ILE A 1 281 ? -12.022 -3.856 -1.835 1.00 93.94 281 ILE A O 1
ATOM 2185 N N . ARG A 1 282 ? -9.995 -4.279 -2.682 1.00 88.69 282 ARG A N 1
ATOM 2186 C CA . ARG A 1 282 ? -10.487 -4.615 -4.026 1.00 88.69 282 ARG A CA 1
ATOM 2187 C C . ARG A 1 282 ? -11.598 -5.671 -3.980 1.00 88.69 282 ARG A C 1
ATOM 2189 O O . ARG A 1 282 ? -11.383 -6.820 -3.607 1.00 88.69 282 ARG A O 1
ATOM 2196 N N . GLY A 1 283 ? -12.766 -5.290 -4.493 1.00 78.06 283 GLY A N 1
ATOM 2197 C CA . GLY A 1 283 ? -13.950 -6.149 -4.556 1.00 78.06 283 GLY A CA 1
ATOM 2198 C C . GLY A 1 283 ? -14.983 -5.863 -3.467 1.00 78.06 283 GLY A C 1
ATOM 2199 O O . GLY A 1 283 ? -16.055 -6.464 -3.513 1.00 78.06 283 GLY A O 1
ATOM 2200 N N . SER A 1 284 ? -14.712 -4.936 -2.540 1.00 87.56 284 SER A N 1
ATOM 2201 C CA . SER A 1 284 ? -15.776 -4.262 -1.797 1.00 87.56 284 SER A CA 1
ATOM 2202 C C . SER A 1 284 ? -16.653 -3.431 -2.750 1.00 87.56 284 SER A C 1
ATOM 2204 O O . SER A 1 284 ? -16.222 -3.013 -3.832 1.00 87.56 284 SER A O 1
ATOM 2206 N N . VAL A 1 285 ? -17.915 -3.227 -2.374 1.00 90.44 285 VAL A N 1
ATOM 2207 C CA . VAL A 1 285 ? -18.880 -2.406 -3.114 1.00 90.44 285 VAL A CA 1
ATOM 2208 C C . VAL A 1 285 ? -19.322 -1.244 -2.235 1.00 90.44 285 VAL A C 1
ATOM 2210 O O . VAL A 1 285 ? -19.792 -1.468 -1.124 1.00 90.44 285 VAL A O 1
ATOM 2213 N N . ASP A 1 286 ? -19.227 -0.021 -2.755 1.00 92.12 286 ASP A N 1
ATOM 2214 C CA . ASP A 1 286 ? -19.748 1.191 -2.113 1.00 92.12 286 ASP A CA 1
ATOM 2215 C C . ASP A 1 286 ? -21.290 1.203 -2.129 1.00 92.12 286 ASP A C 1
ATOM 2217 O O . ASP A 1 286 ? -21.897 1.322 -3.204 1.00 92.12 286 ASP A O 1
ATOM 2221 N N . PRO A 1 287 ? -21.958 1.087 -0.961 1.00 90.62 287 PRO A N 1
ATOM 2222 C CA . PRO A 1 287 ? -23.413 1.086 -0.871 1.00 90.62 287 PRO A CA 1
ATOM 2223 C C . PRO A 1 287 ? -24.010 2.507 -0.825 1.00 90.62 287 PRO A C 1
ATOM 2225 O O . PRO A 1 287 ? -25.234 2.645 -0.743 1.00 90.62 287 PRO A O 1
ATOM 2228 N N . ARG A 1 288 ? -23.172 3.557 -0.850 1.00 89.25 288 ARG A N 1
ATOM 2229 C CA . ARG A 1 288 ? -23.522 4.991 -0.884 1.00 89.25 288 ARG A CA 1
ATOM 2230 C C . ARG A 1 288 ? -24.495 5.438 0.196 1.00 89.25 288 ARG A C 1
ATOM 2232 O O . ARG A 1 288 ? -25.389 6.251 -0.043 1.00 89.25 288 ARG A O 1
ATOM 2239 N N . ASN A 1 289 ? -24.341 4.872 1.388 1.00 89.25 289 ASN A N 1
ATOM 2240 C CA . ASN A 1 289 ? -25.247 5.097 2.509 1.00 89.25 289 ASN A CA 1
ATOM 2241 C C . ASN A 1 289 ? -24.544 5.389 3.847 1.00 89.25 289 ASN A C 1
ATOM 2243 O O . ASN A 1 289 ? -25.252 5.542 4.842 1.00 89.25 289 ASN A O 1
ATOM 2247 N N . GLY A 1 290 ? -23.204 5.473 3.870 1.00 85.19 290 GLY A N 1
ATOM 2248 C CA . GLY A 1 290 ? -22.408 5.781 5.067 1.00 85.19 290 GLY A CA 1
ATOM 2249 C C . GLY A 1 290 ? -22.605 4.785 6.213 1.00 85.19 290 GLY A C 1
ATOM 2250 O O . GLY A 1 290 ? -22.670 5.189 7.373 1.00 85.19 290 GLY A O 1
ATOM 2251 N N . LYS A 1 291 ? -22.843 3.506 5.889 1.00 89.19 291 LYS A N 1
ATOM 2252 C CA . LYS A 1 291 ? -23.003 2.425 6.875 1.00 89.19 291 LYS A CA 1
ATOM 2253 C C . LYS A 1 291 ? -21.733 1.611 7.117 1.00 89.19 291 LYS A C 1
ATOM 2255 O O . LYS A 1 291 ? -21.520 1.302 8.293 1.00 89.19 291 LYS A O 1
ATOM 2260 N N . PRO A 1 292 ? -20.937 1.236 6.090 1.00 93.44 292 PRO A N 1
ATOM 2261 C CA . PRO A 1 292 ? -19.607 0.693 6.331 1.00 93.44 292 PRO A CA 1
ATOM 2262 C C . PRO A 1 292 ? -18.834 1.656 7.230 1.00 93.44 292 PRO A C 1
ATOM 2264 O O . PRO A 1 292 ? -18.908 2.867 7.067 1.00 93.44 292 PRO A O 1
ATOM 2267 N N . ASN A 1 293 ? -18.177 1.133 8.256 1.00 95.31 293 ASN A N 1
ATOM 2268 C CA . ASN A 1 293 ? -17.365 1.955 9.158 1.00 95.31 293 ASN A CA 1
ATOM 2269 C C . ASN A 1 293 ? -16.186 1.190 9.768 1.00 95.31 293 ASN A C 1
ATOM 2271 O O . ASN A 1 293 ? -15.370 1.779 10.482 1.00 95.31 293 ASN A O 1
ATOM 2275 N N . SER A 1 294 ? -16.104 -0.116 9.506 1.00 97.88 294 SER A N 1
ATOM 2276 C CA . SER A 1 294 ? -15.138 -1.043 10.073 1.00 97.88 294 SER A CA 1
ATOM 2277 C C . SER A 1 294 ? -14.395 -1.807 8.991 1.00 97.88 294 SER A C 1
ATOM 2279 O O . SER A 1 294 ? -14.931 -2.096 7.924 1.00 97.88 294 SER A O 1
ATOM 2281 N N . ALA A 1 295 ? -13.175 -2.240 9.303 1.00 98.19 295 ALA A N 1
ATOM 2282 C CA . ALA A 1 295 ? -12.447 -3.135 8.410 1.00 98.19 295 ALA A CA 1
ATOM 2283 C C . ALA A 1 295 ? -13.193 -4.470 8.199 1.00 98.19 295 ALA A C 1
ATOM 2285 O O . ALA A 1 295 ? -12.954 -5.154 7.207 1.00 98.19 295 ALA A O 1
ATOM 2286 N N . TYR A 1 296 ? -14.109 -4.847 9.100 1.00 97.62 296 TYR A N 1
ATOM 2287 C CA . TYR A 1 296 ? -14.941 -6.038 8.935 1.00 97.62 296 TYR A CA 1
ATOM 2288 C C . TYR A 1 296 ? -15.945 -5.878 7.781 1.00 97.62 296 TYR A C 1
ATOM 2290 O O . TYR A 1 296 ? -16.098 -6.806 6.985 1.00 97.62 296 TYR A O 1
ATOM 2298 N N . ASP A 1 297 ? -16.552 -4.692 7.634 1.00 97.50 297 ASP A N 1
ATOM 2299 C CA . ASP A 1 297 ? -17.481 -4.383 6.538 1.00 97.50 297 ASP A CA 1
ATOM 2300 C C . ASP A 1 297 ? -16.793 -4.557 5.171 1.00 97.50 297 ASP A C 1
ATOM 2302 O O . ASP A 1 297 ? -17.294 -5.275 4.300 1.00 97.50 297 ASP A O 1
ATOM 2306 N N . THR A 1 298 ? -15.598 -3.974 5.004 1.00 96.38 298 THR A N 1
ATOM 2307 C CA . THR A 1 298 ? -14.816 -4.058 3.758 1.00 96.38 298 THR A CA 1
ATOM 2308 C C . THR A 1 298 ? -14.319 -5.488 3.488 1.00 96.38 298 THR A C 1
ATOM 2310 O O . THR A 1 298 ? -14.417 -5.974 2.356 1.00 96.38 298 THR A O 1
ATOM 2313 N N . LEU A 1 299 ? -13.783 -6.183 4.502 1.00 92.50 299 LEU A N 1
ATOM 2314 C CA . LEU A 1 299 ? -13.068 -7.455 4.317 1.00 92.50 299 LEU A CA 1
ATOM 2315 C C . LEU A 1 299 ? -13.971 -8.698 4.302 1.00 92.50 299 LEU A C 1
ATOM 2317 O O . LEU A 1 299 ? -13.706 -9.619 3.524 1.00 92.50 299 LEU A O 1
ATOM 2321 N N . ILE A 1 300 ? -15.005 -8.746 5.150 1.00 93.00 300 ILE A N 1
ATOM 2322 C CA . ILE A 1 300 ? -15.910 -9.900 5.280 1.00 93.00 300 ILE A CA 1
ATOM 2323 C C . ILE A 1 300 ? -17.212 -9.635 4.520 1.00 93.00 300 ILE A C 1
ATOM 2325 O O . ILE A 1 300 ? -17.543 -10.398 3.611 1.00 93.00 300 ILE A O 1
ATOM 2329 N N . ASP A 1 301 ? -17.917 -8.546 4.840 1.00 89.44 301 ASP A N 1
ATOM 2330 C CA . ASP A 1 301 ? -19.241 -8.254 4.263 1.00 89.44 301 ASP A CA 1
ATOM 2331 C C . ASP A 1 301 ? -19.167 -7.635 2.851 1.00 89.44 301 ASP A C 1
ATOM 2333 O O . ASP A 1 301 ? -20.191 -7.479 2.181 1.00 89.44 301 ASP A O 1
ATOM 2337 N N . ARG A 1 302 ? -17.951 -7.318 2.381 1.00 93.25 302 ARG A N 1
ATOM 2338 C CA . ARG A 1 302 ? -17.634 -6.745 1.060 1.00 93.25 302 ARG A CA 1
ATOM 2339 C C . ARG A 1 302 ? -18.396 -5.454 0.747 1.00 93.25 302 ARG A C 1
ATOM 2341 O O . ARG A 1 302 ? -18.708 -5.177 -0.411 1.00 93.25 302 ARG A O 1
ATOM 2348 N N . GLN A 1 303 ? -18.638 -4.634 1.764 1.00 95.50 303 GLN A N 1
ATOM 2349 C CA . GLN A 1 303 ? -19.197 -3.290 1.632 1.00 95.50 303 GLN A CA 1
A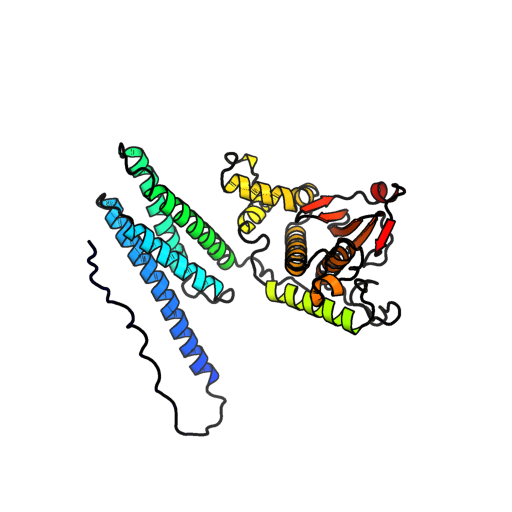TOM 2350 C C . GLN A 1 303 ? -18.155 -2.279 2.105 1.00 95.50 303 GLN A C 1
ATOM 2352 O O . GLN A 1 303 ? -17.720 -2.353 3.248 1.00 95.50 303 GLN A O 1
ATOM 2357 N N . GLY A 1 304 ? -17.733 -1.374 1.222 1.00 93.69 304 GLY A N 1
ATOM 2358 C CA . GLY A 1 304 ? -16.611 -0.470 1.478 1.00 93.69 304 GLY A CA 1
ATOM 2359 C C . GLY A 1 304 ? -16.961 0.985 1.205 1.00 93.69 304 GLY A C 1
ATOM 2360 O O . GLY A 1 304 ? -17.535 1.284 0.163 1.00 93.69 304 GLY A O 1
ATOM 2361 N N . ASP A 1 305 ? -16.611 1.885 2.114 1.00 94.81 305 ASP A N 1
ATOM 2362 C CA . ASP A 1 305 ? -16.544 3.322 1.861 1.00 94.81 305 ASP A C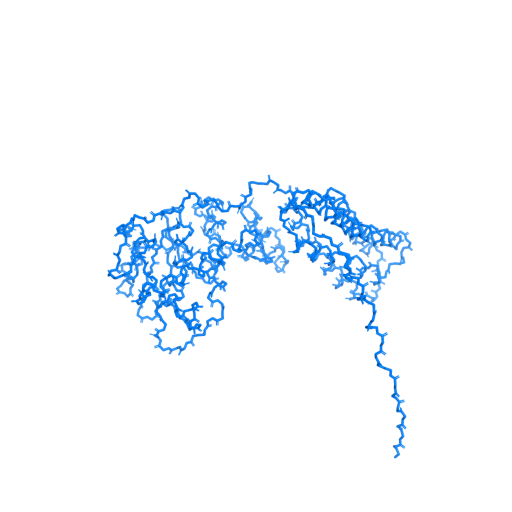A 1
ATOM 2363 C C . ASP A 1 305 ? -15.288 3.920 2.520 1.00 94.81 305 ASP A C 1
ATOM 2365 O O . ASP A 1 305 ? -14.408 3.191 2.978 1.00 94.81 305 ASP A O 1
ATOM 2369 N N . CYS A 1 306 ? -15.165 5.249 2.537 1.00 95.31 306 CYS A N 1
ATOM 2370 C CA . CYS A 1 306 ? -13.968 5.919 3.045 1.00 95.31 306 CYS A CA 1
ATOM 2371 C C . CYS A 1 306 ? -13.655 5.574 4.510 1.00 95.31 306 CYS A C 1
ATOM 2373 O O . CYS A 1 306 ? -12.483 5.476 4.862 1.00 95.31 306 CYS A O 1
ATOM 2375 N N . ASP A 1 307 ? -14.665 5.364 5.361 1.00 95.94 307 ASP A N 1
ATOM 2376 C CA . ASP A 1 307 ? -14.441 5.031 6.767 1.00 95.94 307 ASP A CA 1
ATOM 2377 C C . ASP A 1 307 ? -13.957 3.583 6.918 1.00 95.94 307 ASP A C 1
ATOM 2379 O O . ASP A 1 307 ? -12.940 3.338 7.574 1.00 95.94 307 ASP A O 1
ATOM 2383 N N . SER A 1 308 ? -14.636 2.617 6.290 1.00 97.44 308 SER A N 1
ATOM 2384 C CA . SER A 1 308 ? -14.254 1.201 6.394 1.00 97.44 308 SER A CA 1
ATOM 2385 C C . SER A 1 308 ? -12.929 0.885 5.691 1.00 97.44 308 SER A C 1
ATOM 2387 O O . SER A 1 308 ? -12.106 0.148 6.240 1.00 97.44 308 SER A O 1
ATOM 2389 N N . ASP A 1 309 ? -12.673 1.491 4.529 1.00 97.12 309 ASP A N 1
ATOM 2390 C CA . ASP A 1 309 ? -11.426 1.308 3.785 1.00 97.12 309 ASP A CA 1
ATOM 2391 C C . ASP A 1 309 ? -10.243 1.961 4.516 1.00 97.12 309 ASP A C 1
ATOM 2393 O O . ASP A 1 309 ? -9.169 1.358 4.594 1.00 97.12 309 ASP A O 1
ATOM 2397 N N . ALA A 1 310 ? -10.434 3.125 5.154 1.00 97.56 310 ALA A N 1
ATOM 2398 C CA . ALA A 1 310 ? -9.414 3.710 6.022 1.00 97.56 310 ALA A CA 1
ATOM 2399 C C . ALA A 1 310 ? -9.084 2.783 7.206 1.00 97.56 310 ALA A C 1
ATOM 2401 O O . ALA A 1 310 ? -7.906 2.539 7.473 1.00 97.56 310 ALA A O 1
ATOM 2402 N N . GLN A 1 311 ? -10.082 2.183 7.872 1.00 98.38 311 GLN A N 1
ATOM 2403 C CA . GLN A 1 311 ? -9.827 1.187 8.927 1.00 98.38 311 GLN A CA 1
ATOM 2404 C C . GLN A 1 311 ? -9.052 -0.038 8.403 1.00 98.38 311 GLN A C 1
ATOM 2406 O O . GLN A 1 311 ? -8.178 -0.552 9.106 1.00 98.38 311 GLN A O 1
ATOM 2411 N N . THR A 1 312 ? -9.324 -0.495 7.174 1.00 98.31 312 THR A N 1
ATOM 2412 C CA . THR A 1 312 ? -8.563 -1.578 6.526 1.00 98.31 312 THR A CA 1
ATOM 2413 C C . THR A 1 312 ? -7.109 -1.178 6.253 1.00 98.31 312 THR A C 1
ATOM 2415 O O . THR A 1 312 ? -6.205 -1.964 6.542 1.00 98.31 312 THR A O 1
ATOM 2418 N N . ILE A 1 313 ? -6.858 0.042 5.761 1.00 98.31 313 ILE A N 1
ATOM 2419 C CA . ILE A 1 313 ? -5.498 0.576 5.565 1.00 98.31 313 ILE A CA 1
ATOM 2420 C C . ILE A 1 313 ? -4.749 0.613 6.904 1.00 98.31 313 ILE A C 1
ATOM 2422 O O . ILE A 1 313 ? -3.636 0.091 6.994 1.00 98.31 313 ILE A O 1
ATOM 2426 N N . LEU A 1 314 ? -5.370 1.149 7.962 1.00 98.12 314 LEU A N 1
ATOM 2427 C CA . LEU A 1 314 ? -4.776 1.199 9.302 1.00 98.12 314 LEU A CA 1
ATOM 2428 C C . LEU A 1 314 ? -4.348 -0.189 9.790 1.00 98.12 314 LEU A C 1
ATOM 2430 O O . LEU A 1 314 ? -3.213 -0.345 10.234 1.00 98.12 314 LEU A O 1
ATOM 2434 N N . ALA A 1 315 ? -5.212 -1.201 9.664 1.00 98.00 315 ALA A N 1
ATOM 2435 C CA . ALA A 1 315 ? -4.912 -2.559 10.118 1.00 98.00 315 ALA A CA 1
ATOM 2436 C C . ALA A 1 315 ? -3.666 -3.156 9.438 1.00 98.00 315 ALA A C 1
ATOM 2438 O O . ALA A 1 315 ? -2.833 -3.774 10.103 1.00 98.00 315 ALA A O 1
ATOM 2439 N N . VAL A 1 316 ? -3.498 -2.933 8.130 1.00 97.19 316 VAL A N 1
ATOM 2440 C CA . VAL A 1 316 ? -2.338 -3.422 7.365 1.00 97.19 316 VAL A CA 1
ATOM 2441 C C . VAL A 1 316 ? -1.051 -2.681 7.743 1.00 97.19 316 VAL A C 1
ATOM 2443 O O . VAL A 1 316 ? -0.012 -3.309 7.961 1.00 97.19 316 VAL A O 1
ATOM 2446 N N . PHE A 1 317 ? -1.099 -1.350 7.845 1.00 97.56 317 PHE A N 1
ATOM 2447 C CA . PHE A 1 317 ? 0.077 -0.550 8.198 1.00 97.56 317 PHE A CA 1
ATOM 2448 C C . PHE A 1 317 ? 0.498 -0.749 9.668 1.00 97.56 317 PHE A C 1
ATOM 2450 O O . PHE A 1 317 ? 1.695 -0.871 9.941 1.00 97.56 317 PHE A O 1
ATOM 2457 N N . ASP A 1 318 ? -0.451 -0.878 10.599 1.00 96.75 318 ASP A N 1
ATOM 2458 C CA . ASP A 1 318 ? -0.186 -1.230 12.001 1.00 96.75 318 ASP A CA 1
ATOM 2459 C C . ASP A 1 318 ? 0.454 -2.619 12.135 1.00 96.75 318 ASP A C 1
ATOM 2461 O O . ASP A 1 318 ? 1.428 -2.782 12.874 1.00 96.75 318 ASP A O 1
ATOM 2465 N N . ALA A 1 319 ? -0.044 -3.617 11.393 1.00 94.75 319 ALA A N 1
ATOM 2466 C CA . ALA A 1 319 ? 0.520 -4.968 11.384 1.00 94.75 319 ALA A CA 1
ATOM 2467 C C . ALA A 1 319 ? 1.969 -4.997 10.869 1.00 94.75 319 ALA A C 1
ATOM 2469 O O . ALA A 1 319 ? 2.790 -5.791 11.334 1.00 94.75 319 ALA A O 1
ATOM 2470 N N . LEU A 1 320 ? 2.313 -4.072 9.969 1.00 92.75 320 LEU A N 1
ATOM 2471 C CA . LEU A 1 320 ? 3.682 -3.827 9.521 1.00 92.75 320 LEU A CA 1
ATOM 2472 C C . LEU A 1 320 ? 4.462 -2.865 10.439 1.00 92.75 320 LEU A C 1
ATOM 2474 O O . LEU A 1 320 ? 5.631 -2.585 10.176 1.00 92.75 320 LEU A O 1
ATOM 2478 N N . GLY A 1 321 ? 3.896 -2.418 11.560 1.00 92.69 321 GLY A N 1
ATOM 2479 C CA . GLY A 1 321 ? 4.585 -1.642 12.594 1.00 92.69 321 GLY A CA 1
ATOM 2480 C C . GLY A 1 321 ? 4.788 -0.164 12.260 1.00 92.69 321 GLY A C 1
ATOM 2481 O O . GLY A 1 321 ? 5.708 0.452 12.799 1.00 92.69 321 GLY A O 1
ATOM 2482 N N . PHE A 1 322 ? 3.973 0.403 11.369 1.00 96.12 322 PHE A N 1
ATOM 2483 C CA . PHE A 1 322 ? 3.851 1.855 11.239 1.00 96.12 322 PHE A CA 1
ATOM 2484 C C . PHE A 1 322 ? 2.962 2.415 12.360 1.00 96.12 322 PHE A C 1
ATOM 2486 O O . PHE A 1 322 ? 2.160 1.696 12.953 1.00 96.12 322 PHE A O 1
ATOM 2493 N N . ASN A 1 323 ? 3.101 3.707 12.658 1.00 96.75 323 ASN A N 1
ATOM 2494 C CA . ASN A 1 323 ? 2.130 4.425 13.480 1.00 96.75 323 ASN A CA 1
ATOM 2495 C C . ASN A 1 323 ? 1.091 5.054 12.544 1.00 96.75 323 ASN A C 1
ATOM 2497 O O . ASN A 1 323 ? 1.463 5.681 11.554 1.00 96.75 323 ASN A O 1
ATOM 2501 N N . THR A 1 324 ? -0.193 4.868 12.826 1.00 97.75 324 THR A N 1
ATOM 2502 C CA . THR A 1 324 ? -1.289 5.221 11.917 1.00 97.75 324 THR A CA 1
ATOM 2503 C C . THR A 1 324 ? -2.398 5.966 12.655 1.00 97.75 324 THR A C 1
ATOM 2505 O O . THR A 1 324 ? -2.497 5.888 13.878 1.00 97.75 324 THR A O 1
ATOM 2508 N N . ALA A 1 325 ? -3.215 6.727 11.934 1.00 97.50 325 ALA A N 1
ATOM 2509 C CA . ALA A 1 325 ? -4.386 7.437 12.445 1.00 97.50 325 ALA A CA 1
ATOM 2510 C C . ALA A 1 325 ? -5.402 7.655 11.309 1.00 97.50 325 ALA A C 1
ATOM 2512 O O . ALA A 1 325 ? -5.071 7.482 10.140 1.00 97.50 325 ALA A O 1
ATOM 2513 N N . ILE A 1 326 ? -6.625 8.076 11.640 1.00 97.75 326 ILE A N 1
ATOM 2514 C CA . ILE A 1 326 ? -7.607 8.544 10.646 1.00 97.75 326 ILE A CA 1
ATOM 2515 C C . ILE A 1 326 ? -7.947 9.994 10.950 1.00 97.75 326 ILE A C 1
ATOM 2517 O O . ILE A 1 326 ? -8.337 10.310 12.082 1.00 97.75 326 ILE A O 1
ATOM 2521 N N . ILE A 1 327 ? -7.857 10.858 9.941 1.00 96.81 327 ILE A N 1
ATOM 2522 C CA . ILE A 1 327 ? -8.523 12.163 9.966 1.00 96.81 327 ILE A CA 1
ATOM 2523 C C . ILE A 1 327 ? -9.878 12.065 9.282 1.00 96.81 327 ILE A C 1
ATOM 2525 O O . ILE A 1 327 ? -10.018 11.422 8.251 1.00 96.81 327 ILE A O 1
ATOM 2529 N N . GLY A 1 328 ? -10.879 12.691 9.888 1.00 95.38 328 GLY A N 1
ATOM 2530 C CA . GLY A 1 328 ? -12.225 12.788 9.350 1.00 95.38 328 GLY A CA 1
ATOM 2531 C C . GLY A 1 328 ? -12.557 14.214 8.933 1.00 95.38 328 GLY A C 1
ATOM 2532 O O . GLY A 1 328 ? -12.064 15.188 9.509 1.00 95.38 328 GLY A O 1
ATOM 2533 N N . SER A 1 329 ? -13.451 14.310 7.961 1.00 94.50 329 SER A N 1
ATOM 2534 C CA . SER A 1 329 ? -14.220 15.491 7.586 1.00 94.50 329 SER A CA 1
ATOM 2535 C C . SER A 1 329 ? -15.699 15.094 7.453 1.00 94.50 329 SER A C 1
ATOM 2537 O O . SER A 1 329 ? -16.002 13.902 7.460 1.00 94.50 329 SER A O 1
ATOM 2539 N N . PRO A 1 330 ? -16.656 16.031 7.298 1.00 92.44 330 PRO A N 1
ATOM 2540 C CA . PRO A 1 330 ? -18.084 15.695 7.286 1.00 92.44 330 PRO A CA 1
ATOM 2541 C C . PRO A 1 330 ? -18.544 14.669 6.237 1.00 92.44 330 PRO A C 1
ATOM 2543 O O . PRO A 1 330 ? -19.648 14.157 6.376 1.00 92.44 330 PRO A O 1
ATOM 2546 N N . ASN A 1 331 ? -17.750 14.406 5.189 1.00 90.31 331 ASN A N 1
ATOM 2547 C CA . ASN A 1 331 ? -18.080 13.450 4.122 1.00 90.31 331 ASN A CA 1
ATOM 2548 C C . ASN A 1 331 ? -16.874 12.590 3.677 1.00 90.31 331 ASN A C 1
ATOM 2550 O O . ASN A 1 331 ? -16.888 12.075 2.560 1.00 90.31 331 ASN A O 1
ATOM 2554 N N . HIS A 1 332 ? -15.797 12.509 4.468 1.00 93.75 332 HIS A N 1
ATOM 2555 C CA . HIS A 1 332 ? -14.587 11.773 4.080 1.00 93.75 332 HIS A CA 1
ATOM 2556 C C . HIS A 1 332 ? -13.752 11.369 5.293 1.00 93.75 332 HIS A C 1
ATOM 2558 O O . HIS A 1 332 ? -13.727 12.101 6.284 1.00 93.75 332 HIS A O 1
ATOM 2564 N N . ALA A 1 333 ? -13.027 10.262 5.174 1.00 95.31 333 ALA A N 1
ATOM 2565 C CA . ALA A 1 333 ? -12.087 9.773 6.167 1.00 95.31 333 ALA A CA 1
ATOM 2566 C C . ALA A 1 333 ? -10.816 9.300 5.452 1.00 95.31 333 ALA A C 1
ATOM 2568 O O . ALA A 1 333 ? -10.899 8.469 4.550 1.00 95.31 333 ALA A O 1
ATOM 2569 N N . ASP A 1 334 ? -9.666 9.832 5.863 1.00 96.00 334 ASP A N 1
ATOM 2570 C CA . ASP A 1 334 ? -8.367 9.562 5.244 1.00 96.00 334 ASP A CA 1
ATOM 2571 C C . ASP A 1 334 ? -7.465 8.810 6.224 1.00 96.00 334 ASP A C 1
ATOM 2573 O O . ASP A 1 334 ? -7.273 9.229 7.376 1.00 96.00 334 ASP A O 1
ATOM 2577 N N . ALA A 1 335 ? -6.882 7.705 5.759 1.00 97.69 335 ALA A N 1
ATOM 2578 C CA . ALA A 1 335 ? -5.856 6.981 6.492 1.00 97.69 335 ALA A CA 1
ATOM 2579 C C . ALA A 1 335 ? -4.523 7.735 6.402 1.00 97.69 335 ALA A C 1
ATOM 2581 O O . ALA A 1 335 ? -3.956 7.897 5.321 1.00 97.69 335 ALA A O 1
ATOM 2582 N N . ILE A 1 336 ? -4.002 8.157 7.556 1.00 97.81 336 ILE A N 1
ATOM 2583 C CA . ILE A 1 336 ? -2.708 8.831 7.665 1.00 97.81 336 ILE A CA 1
ATOM 2584 C C . ILE A 1 336 ? -1.682 7.949 8.379 1.00 97.81 336 ILE A C 1
ATOM 2586 O O . ILE A 1 336 ? -1.946 7.359 9.429 1.00 97.81 336 ILE A O 1
ATOM 2590 N N . ILE A 1 337 ? -0.488 7.865 7.800 1.00 98.25 337 ILE A N 1
ATOM 2591 C CA . ILE A 1 337 ? 0.601 6.990 8.225 1.00 98.25 337 ILE A CA 1
ATOM 2592 C C . ILE A 1 337 ? 1.810 7.854 8.590 1.00 98.25 337 ILE A C 1
ATOM 2594 O O . ILE A 1 337 ? 2.228 8.717 7.819 1.00 98.25 337 ILE A O 1
ATOM 2598 N N . GLU A 1 338 ? 2.406 7.617 9.755 1.00 97.62 338 GLU A N 1
ATOM 2599 C CA . GLU A 1 338 ? 3.685 8.211 10.131 1.00 97.62 338 GLU A CA 1
ATOM 2600 C C . GLU A 1 338 ? 4.837 7.395 9.526 1.00 97.62 338 GLU A C 1
ATOM 2602 O O . GLU A 1 338 ? 5.072 6.239 9.889 1.00 97.62 338 GLU A O 1
ATOM 2607 N N . ILE A 1 339 ? 5.580 8.012 8.608 1.00 97.62 339 ILE A N 1
ATOM 2608 C CA . ILE A 1 339 ? 6.758 7.437 7.957 1.00 97.62 339 ILE A CA 1
ATOM 2609 C C . ILE A 1 339 ? 7.916 8.418 8.144 1.00 97.62 339 ILE A C 1
ATOM 2611 O O . ILE A 1 339 ? 7.846 9.568 7.704 1.00 97.62 339 ILE A O 1
ATOM 2615 N N . ASP A 1 340 ? 8.980 7.962 8.812 1.00 95.19 340 ASP A N 1
ATOM 2616 C CA . ASP A 1 340 ? 10.186 8.753 9.111 1.00 95.19 340 ASP A CA 1
ATOM 2617 C C . ASP A 1 340 ? 9.876 10.105 9.801 1.00 95.19 340 ASP A C 1
ATOM 2619 O O . ASP A 1 340 ? 10.320 11.177 9.375 1.00 95.19 340 ASP A O 1
ATOM 2623 N N . GLY A 1 341 ? 9.033 10.053 10.843 1.00 94.19 341 GLY A N 1
ATOM 2624 C CA . GLY A 1 341 ? 8.634 11.209 11.661 1.00 94.19 341 GLY A CA 1
ATOM 2625 C C . GLY A 1 341 ? 7.768 12.251 10.941 1.00 94.19 341 GLY A C 1
ATOM 2626 O O . GLY A 1 341 ? 7.641 13.380 11.417 1.00 94.19 341 GLY A O 1
ATOM 2627 N N . LYS A 1 342 ? 7.212 11.910 9.773 1.00 96.75 342 LYS A N 1
ATOM 2628 C CA . LYS A 1 342 ? 6.347 12.766 8.947 1.00 96.75 342 LYS A CA 1
ATOM 2629 C C . LYS A 1 342 ? 5.039 12.021 8.680 1.00 96.75 342 LYS A C 1
ATOM 2631 O O . LYS A 1 342 ? 5.059 10.799 8.567 1.00 96.75 342 LYS A O 1
ATOM 2636 N N . TRP A 1 343 ? 3.926 12.740 8.576 1.00 97.69 343 TRP A N 1
ATOM 2637 C CA . TRP A 1 343 ? 2.617 12.153 8.279 1.00 97.69 343 TRP A CA 1
ATOM 2638 C C . TRP A 1 343 ? 2.317 12.187 6.782 1.00 97.69 343 TRP A C 1
ATOM 2640 O O . TRP A 1 343 ? 2.626 13.168 6.100 1.00 97.69 343 TRP A O 1
ATOM 2650 N N . TRP A 1 344 ? 1.707 11.110 6.301 1.00 98.38 344 TRP A N 1
ATOM 2651 C CA . TRP A 1 344 ? 1.419 10.858 4.895 1.00 98.38 344 TRP A CA 1
ATOM 2652 C C . TRP A 1 344 ? -0.005 10.340 4.752 1.00 98.38 344 TRP A C 1
ATOM 2654 O O . TRP A 1 344 ? -0.368 9.382 5.427 1.00 98.38 344 TRP A O 1
ATOM 2664 N N . ASP A 1 345 ? -0.788 10.959 3.881 1.00 96.94 345 ASP A N 1
ATOM 2665 C CA . ASP A 1 345 ? -2.035 10.401 3.364 1.00 96.94 345 ASP A CA 1
ATOM 2666 C C . ASP A 1 345 ? -1.675 9.301 2.355 1.00 96.94 345 ASP A C 1
ATOM 2668 O O . ASP A 1 345 ? -0.821 9.515 1.486 1.00 96.94 345 ASP A O 1
ATOM 2672 N N . PHE A 1 346 ? -2.278 8.119 2.506 1.00 95.69 346 PHE A N 1
ATOM 2673 C CA . PHE A 1 346 ? -2.183 7.041 1.526 1.00 95.69 346 PHE A CA 1
ATOM 2674 C C . PHE A 1 346 ? -3.488 6.932 0.733 1.00 95.69 346 PHE A C 1
ATOM 2676 O O . PHE A 1 346 ? -4.396 6.177 1.085 1.00 95.69 346 PHE A O 1
ATOM 2683 N N . THR A 1 347 ? -3.536 7.655 -0.384 1.00 88.88 347 THR A N 1
ATOM 2684 C CA . THR A 1 347 ? -4.703 7.732 -1.263 1.00 88.88 347 THR A CA 1
ATOM 2685 C C . THR A 1 347 ? -4.316 7.369 -2.694 1.00 88.88 347 THR A C 1
ATOM 2687 O O . THR A 1 347 ? -3.310 7.829 -3.227 1.00 88.88 347 THR A O 1
ATOM 2690 N N . SER A 1 348 ? -5.140 6.542 -3.350 1.00 87.19 348 SER A N 1
ATOM 2691 C CA . SER A 1 348 ? -4.977 6.147 -4.764 1.00 87.19 348 SER A CA 1
ATOM 2692 C C . SER A 1 348 ? -3.600 5.559 -5.132 1.00 87.19 348 SER A C 1
ATOM 2694 O O . SER A 1 348 ? -3.111 5.777 -6.237 1.00 87.19 348 SER A O 1
ATOM 2696 N N . ASP A 1 349 ? -3.002 4.779 -4.225 1.00 92.19 349 ASP A N 1
ATOM 2697 C CA . ASP A 1 349 ? -1.657 4.186 -4.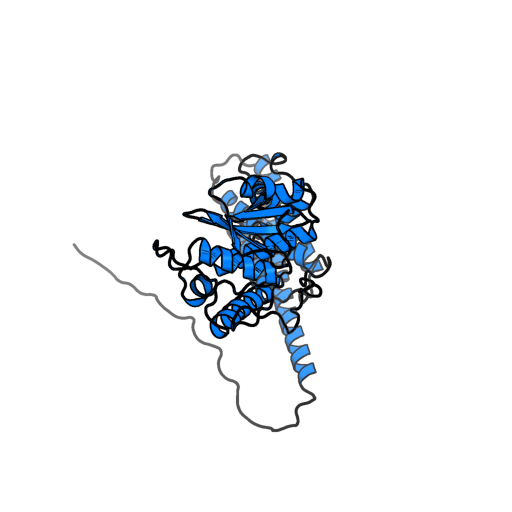355 1.00 92.19 349 ASP A CA 1
ATOM 2698 C C . ASP A 1 349 ? -0.476 5.183 -4.302 1.00 92.19 349 ASP A C 1
ATOM 2700 O O . ASP A 1 349 ? 0.655 4.853 -4.674 1.00 92.19 349 ASP A O 1
ATOM 2704 N N . SER A 1 350 ? -0.723 6.393 -3.797 1.00 95.38 350 SER A N 1
ATOM 2705 C CA . SER A 1 350 ? 0.267 7.456 -3.616 1.00 95.38 350 SER A CA 1
ATOM 2706 C C . SER A 1 350 ? 0.413 7.855 -2.150 1.00 95.38 350 SER A C 1
ATOM 2708 O O . SER A 1 350 ? -0.556 7.838 -1.395 1.00 95.38 350 SER A O 1
ATOM 2710 N N . PHE A 1 351 ? 1.626 8.258 -1.765 1.00 97.81 351 PHE A N 1
ATOM 2711 C CA . PHE A 1 351 ? 1.909 8.868 -0.465 1.00 97.81 351 PHE A CA 1
ATOM 2712 C C . PHE A 1 351 ? 2.041 10.384 -0.616 1.00 97.81 351 PHE A C 1
ATOM 2714 O O . PHE A 1 351 ? 3.028 10.860 -1.179 1.00 97.81 351 PHE A O 1
ATOM 2721 N N . LEU A 1 352 ? 1.065 11.129 -0.098 1.00 97.12 352 LEU A N 1
ATOM 2722 C CA . LEU A 1 352 ? 1.035 12.593 -0.133 1.00 97.12 352 LEU A CA 1
ATOM 2723 C C . LEU A 1 352 ? 1.343 13.153 1.255 1.00 97.12 352 LEU A C 1
ATOM 2725 O O . LEU A 1 352 ? 0.767 12.722 2.255 1.00 97.12 352 LEU A O 1
ATOM 2729 N N . ARG A 1 353 ? 2.266 14.110 1.355 1.00 96.81 353 ARG A N 1
ATOM 2730 C CA . ARG A 1 353 ? 2.702 14.638 2.650 1.00 96.81 353 ARG A CA 1
ATOM 2731 C C . ARG A 1 353 ? 1.630 15.515 3.296 1.00 96.81 353 ARG A C 1
ATOM 2733 O O . ARG A 1 353 ? 1.231 16.539 2.746 1.00 96.81 353 ARG A O 1
ATOM 2740 N N . VAL A 1 354 ? 1.271 15.200 4.541 1.00 96.12 354 VAL A N 1
ATOM 2741 C CA . VAL A 1 354 ? 0.302 15.976 5.327 1.00 96.12 354 VAL A CA 1
ATOM 2742 C C . VAL A 1 354 ? 1.010 16.776 6.420 1.00 96.12 354 VAL A C 1
ATOM 2744 O O . VAL A 1 354 ? 1.621 16.225 7.338 1.00 96.12 354 VAL A O 1
ATOM 2747 N N . ASP A 1 355 ? 0.891 18.106 6.371 1.00 95.38 355 ASP A N 1
ATOM 2748 C CA . ASP A 1 355 ? 1.170 18.953 7.536 1.00 95.38 355 ASP A CA 1
ATOM 2749 C C . ASP A 1 355 ? -0.026 18.880 8.493 1.00 95.38 355 ASP A C 1
ATOM 2751 O O . ASP A 1 355 ? -1.015 19.601 8.352 1.00 95.38 355 ASP A O 1
ATOM 2755 N N . MET A 1 356 ? 0.068 17.985 9.476 1.00 93.62 356 MET A N 1
ATOM 2756 C CA . MET A 1 356 ? -0.987 17.764 10.465 1.00 93.62 356 MET A CA 1
ATOM 2757 C C . MET A 1 356 ? -1.287 18.997 11.323 1.00 93.62 356 MET A C 1
ATOM 2759 O O . MET A 1 356 ? -2.444 19.230 11.677 1.00 93.62 356 MET A O 1
ATOM 2763 N N . THR A 1 357 ? -0.280 19.827 11.608 1.00 92.50 357 THR A N 1
ATOM 2764 C CA . THR A 1 357 ? -0.457 21.091 12.336 1.00 92.50 357 THR A CA 1
ATOM 2765 C C . THR A 1 357 ? -1.262 22.102 11.508 1.00 92.50 357 THR A C 1
ATOM 2767 O O . THR A 1 357 ? -1.986 22.922 12.077 1.00 92.50 357 THR A O 1
ATOM 2770 N N . GLN A 1 358 ? -1.168 22.082 10.175 1.00 94.06 358 GLN A N 1
ATOM 2771 C CA . GLN A 1 358 ? -2.018 22.891 9.294 1.00 94.06 358 GLN A CA 1
ATOM 2772 C C . GLN A 1 358 ? -3.395 22.257 9.066 1.00 94.06 358 GLN A C 1
ATOM 2774 O O . GLN A 1 358 ? -4.399 22.965 9.152 1.00 94.06 358 GLN A O 1
ATOM 2779 N N . ALA A 1 359 ? -3.464 20.942 8.842 1.00 93.69 359 ALA A N 1
ATOM 2780 C CA . ALA A 1 359 ? -4.715 20.220 8.624 1.00 93.69 359 ALA A CA 1
ATOM 2781 C C . ALA A 1 359 ? -5.682 20.394 9.809 1.00 93.69 359 ALA A C 1
ATOM 2783 O O . ALA A 1 359 ? -6.814 20.829 9.617 1.00 93.69 359 ALA A O 1
ATOM 2784 N N . LEU A 1 360 ? -5.208 20.177 11.042 1.00 93.44 360 LEU A N 1
ATOM 2785 C CA . LEU A 1 360 ? -6.015 20.270 12.267 1.00 93.44 360 LEU A CA 1
ATOM 2786 C C . LEU A 1 360 ? -6.361 21.712 12.699 1.00 93.44 360 LEU A C 1
ATOM 2788 O O . LEU A 1 360 ? -7.116 21.901 13.651 1.00 93.44 360 LEU A O 1
ATOM 2792 N N . LYS A 1 361 ? -5.847 22.747 12.014 1.00 94.69 361 LYS A N 1
ATOM 2793 C CA . LYS A 1 361 ? -6.324 24.138 12.185 1.00 94.69 361 LYS A CA 1
ATOM 2794 C C . LYS A 1 361 ? -7.605 24.416 11.401 1.00 94.69 361 LYS A C 1
ATOM 2796 O O . LYS A 1 361 ? -8.282 25.410 11.677 1.00 94.69 361 LYS A O 1
ATOM 2801 N N . ARG A 1 362 ? -7.937 23.581 10.413 1.00 93.94 362 ARG A N 1
ATOM 2802 C CA . ARG A 1 362 ? -9.201 23.674 9.684 1.00 93.94 362 ARG A CA 1
ATOM 2803 C C . ARG A 1 362 ? -10.346 23.209 10.585 1.00 93.94 362 ARG A C 1
ATOM 2805 O O . ARG A 1 362 ? -10.245 22.183 11.243 1.00 93.94 362 ARG A O 1
ATOM 2812 N N . LYS A 1 363 ? -11.453 23.955 10.604 1.00 92.31 363 LYS A N 1
ATOM 2813 C CA . LYS A 1 363 ? -12.605 23.671 11.486 1.00 92.31 363 LYS A CA 1
ATOM 2814 C C . LYS A 1 363 ? -13.404 22.426 11.090 1.00 92.31 363 LYS A C 1
ATOM 2816 O O . LYS A 1 363 ? -14.218 21.964 11.880 1.00 92.31 363 LYS A O 1
ATOM 2821 N N . ASP A 1 364 ? -13.219 21.952 9.864 1.00 94.31 364 ASP A N 1
ATOM 2822 C CA . ASP A 1 364 ? -13.898 20.804 9.269 1.00 94.31 364 ASP A CA 1
ATOM 2823 C C . ASP A 1 364 ? -13.073 19.510 9.326 1.00 94.31 364 ASP A C 1
ATOM 2825 O O . ASP A 1 364 ? -13.590 18.474 8.930 1.00 94.31 364 ASP A O 1
ATOM 2829 N N . ILE A 1 365 ? -11.832 19.547 9.831 1.00 95.38 365 ILE A N 1
ATOM 2830 C CA . ILE A 1 365 ? -10.974 18.365 9.990 1.00 95.38 365 ILE A CA 1
ATOM 2831 C C . ILE A 1 365 ? -10.850 18.005 11.472 1.00 95.38 365 ILE A C 1
ATOM 2833 O O . ILE A 1 365 ? -10.594 18.865 12.316 1.00 95.38 365 ILE A O 1
ATOM 2837 N N . TYR A 1 366 ? -10.995 16.723 11.796 1.00 95.00 366 TYR A N 1
ATOM 2838 C CA . TYR A 1 366 ? -10.831 16.192 13.150 1.00 95.00 366 TYR A CA 1
ATOM 2839 C C . TYR A 1 366 ? -10.075 14.861 13.144 1.00 95.00 366 TYR A C 1
ATOM 2841 O O . TYR A 1 366 ? -9.996 14.175 12.132 1.00 95.00 366 TYR A O 1
ATOM 2849 N N . ILE A 1 367 ? -9.523 14.471 14.294 1.00 96.12 367 ILE A N 1
ATOM 2850 C CA . ILE A 1 367 ? -8.940 13.135 14.474 1.00 96.12 367 ILE A CA 1
ATOM 2851 C C . ILE A 1 367 ? -10.092 12.156 14.720 1.00 96.12 367 ILE A C 1
ATOM 2853 O O . ILE A 1 367 ? -10.680 12.168 15.803 1.00 96.12 367 ILE A O 1
ATOM 2857 N N . HIS A 1 368 ? -10.416 11.330 13.725 1.00 95.50 368 HIS A N 1
ATOM 2858 C CA . HIS A 1 368 ? -11.422 10.273 13.837 1.00 95.50 368 HIS A CA 1
ATOM 2859 C C . HIS A 1 368 ? -10.868 9.089 14.643 1.00 95.50 368 HIS A C 1
ATOM 2861 O O . HIS A 1 368 ? -11.432 8.713 15.670 1.00 95.50 368 HIS A O 1
ATOM 2867 N N . THR A 1 369 ? -9.699 8.580 14.243 1.00 95.25 369 THR A N 1
ATOM 2868 C CA . THR A 1 369 ? -8.947 7.549 14.973 1.00 95.25 369 THR A CA 1
ATOM 2869 C C . THR A 1 369 ? -7.592 8.123 15.384 1.00 95.25 369 THR A C 1
ATOM 2871 O O . THR A 1 369 ? -6.871 8.679 14.560 1.00 95.25 369 THR A O 1
ATOM 2874 N N . ARG A 1 370 ? -7.272 8.061 16.684 1.00 94.31 370 ARG A N 1
ATOM 2875 C CA . ARG A 1 370 ? -6.023 8.605 17.263 1.00 94.31 370 ARG A CA 1
ATOM 2876 C C . ARG A 1 370 ? -4.811 7.743 16.894 1.00 94.31 370 ARG A C 1
ATOM 2878 O O . ARG A 1 370 ? -5.029 6.567 16.679 1.00 94.31 370 ARG A O 1
ATOM 2885 N N . PRO A 1 371 ? -3.570 8.264 16.945 1.00 94.81 371 PRO A N 1
ATOM 2886 C CA . PRO A 1 371 ? -2.362 7.486 16.666 1.00 94.81 371 PRO A CA 1
ATOM 2887 C C . PRO A 1 371 ? -2.244 6.146 17.405 1.00 94.81 371 PRO A C 1
ATOM 2889 O O . PRO A 1 371 ? -2.469 6.089 18.621 1.00 94.81 371 PRO A O 1
ATOM 2892 N N . THR A 1 372 ? -1.781 5.107 16.704 1.00 92.38 372 THR A N 1
ATOM 2893 C CA . THR A 1 372 ? -1.492 3.764 17.245 1.00 92.38 372 THR A CA 1
ATOM 2894 C C . THR A 1 372 ? -0.571 3.813 18.465 1.00 92.38 372 THR A C 1
ATOM 2896 O O . THR A 1 372 ? -0.799 3.130 19.462 1.00 92.38 372 THR A O 1
ATOM 2899 N N . ASN A 1 373 ? 0.464 4.655 18.439 1.00 87.19 373 ASN A N 1
ATOM 2900 C CA . ASN A 1 373 ? 1.403 4.823 19.553 1.00 87.19 373 ASN A CA 1
ATOM 2901 C C . ASN A 1 373 ? 0.806 5.576 20.765 1.00 87.19 373 ASN A C 1
ATOM 2903 O O . ASN A 1 373 ? 1.475 5.731 21.787 1.00 87.19 373 ASN A O 1
ATOM 2907 N N . GLY A 1 374 ? -0.442 6.048 20.669 1.00 81.00 374 GLY A N 1
ATOM 2908 C CA . GLY A 1 374 ? -1.164 6.764 21.720 1.00 81.00 374 GLY A CA 1
ATOM 2909 C C . GLY A 1 374 ? -0.684 8.195 21.980 1.00 81.00 374 GLY A C 1
ATOM 2910 O O . GLY A 1 374 ? -1.255 8.871 22.840 1.00 81.00 374 GLY A O 1
ATOM 2911 N N . LEU A 1 375 ? 0.336 8.672 21.262 1.00 80.56 375 LEU A N 1
ATOM 2912 C CA . LEU A 1 375 ? 0.839 10.036 21.383 1.00 80.56 375 LEU A CA 1
ATOM 2913 C C . LEU A 1 375 ? -0.097 11.019 20.658 1.00 80.56 375 LEU A C 1
ATOM 2915 O O . LEU A 1 375 ? -0.742 10.657 19.673 1.00 80.56 375 LEU A O 1
ATOM 2919 N N . PRO A 1 376 ? -0.194 12.280 21.115 1.00 79.12 376 PRO A N 1
ATOM 2920 C CA . PRO A 1 376 ? -0.858 13.313 20.336 1.00 79.12 376 PRO A CA 1
ATOM 2921 C C . PRO A 1 376 ? -0.071 13.581 19.050 1.00 79.12 376 PRO A C 1
ATOM 2923 O O . PRO A 1 376 ? 1.161 13.647 19.074 1.00 79.12 376 PRO A O 1
ATOM 2926 N N . ILE A 1 377 ? -0.794 13.793 17.951 1.00 81.56 377 ILE A N 1
ATOM 2927 C CA . ILE A 1 377 ? -0.218 14.337 16.720 1.00 81.56 377 ILE A CA 1
ATOM 2928 C C . ILE A 1 377 ? 0.288 15.756 17.028 1.00 81.56 377 ILE A C 1
ATOM 2930 O O . ILE A 1 377 ? -0.411 16.523 17.697 1.00 81.56 377 ILE A O 1
ATOM 2934 N N . LYS A 1 378 ? 1.516 16.064 16.603 1.00 68.88 378 LYS A N 1
ATOM 2935 C CA . LYS A 1 378 ? 2.219 17.332 16.855 1.00 68.88 378 LYS A CA 1
ATOM 2936 C C . LYS A 1 378 ? 2.296 18.183 15.591 1.00 68.88 378 LYS A C 1
ATOM 2938 O O . LYS A 1 378 ? 2.334 17.589 14.495 1.00 68.88 378 LYS A O 1
#

Foldseek 3Di:
DDDDDDDDDDDDDDDDDDDDDDDDDDDDPPPPPVVVVVVVLVVVVVLLVVLLVQLVVLLVVLVVCVVVVNDDDVSLVSNVVSLVSVVVVLVVDDQPSRPCLVSSVVSLVSVVVSLVVVVVVCVVDDPDDPPPDVVVSSVVSVLSSVVSVVSSVLSVDPPPQPPVPLVQQPADDQPQDDPAERDGFAVAQLPDPHNVLSVVLLVLLVVLLVVCRPDQQVHSLSVLLVCVLVVDALVVDDPPPPSNVSVVVNCQQCVVVVVVVFDPVLSVLLSSLLSSLCVQQPQADAPVPPPQQGCSCRRPVSHDDQRHSLSSSCSSVSSSPWKWFWKDFPRHIFIWTQGPNFIFTCPPNHTHGDPPVVQVVDPRIDTPGAIRVNDHDD